Protein AF-A0A916BWU0-F1 (afdb_monomer_lite)

pLDDT: mean 78.83, std 24.12, range [20.97, 98.81]

Secondary structure (DSSP, 8-state):
---------------------------------------------------PPPPPP-S-------SS-PPS-PPPPSS-TT---EEEEE--SSS-HHHHHHHHHHTT-SEE--S-EESTT--S--SSTHHHHHHHTTPEEEEEEESS--SSSS--B---S-HHHHHHHHHHHHHHH--SEEEESS-TT-TTTB-S-HHHHHHHHHHHHHHHHHTT-EEEES-B-HHHHHHHHHHHHHHTT-HHHHHHHHHHHGGGS-GGGGG-SSGGGS-HHHHHHHHHHHHHHHHGGGTT-SBEEEEE----HHHHHHHHHHHHHHH---EEEEEE--SS--HHHHHHHHHHHHHTT-S-EEEEE-SBTTB--SB-TTSPBPHHHHHHHHHHHHHH----PPPP-PPP----SS-------PPPPPS--------EEEEEEEEEETTEEEEEEEE--SS--SSEEEEEEE--STTTS--TT-STTHHHHHHHHHTT-EEEEE--PPTTTS-TTHHHHHHHHHHHHHHHTHHHHTEEEEEEEEEEETHHHHHHHHHHH--GGGS---SS-TTS----SEEEEES----TTSHHHHHH-TTHHHHHS--SSTT-HHHHHT-GGGS--TTSPPEEEEEETT-SSS-THHHHHHHHHHHHTT--EEEEEEBTB-TTS-BSSS--BS-HHHHHHHHHHHHHHHH-

Foldseek 3Di:
DDDDDDDDDDDDDDDDDDDDDDDDDDDDDDDDDDDDDDDDDDDDDDDDDDDDDDDDDPPDDDDDDDPDDDDDDDDDDPFDDQDAQEEADFDPQLHALLQVLLQRQQLQHQAYEDDAAEQQPQDPDRPHCNLVNNVVSNHAYAHEYEYHQDLDPDDAGEQDPDLVSSLVSLLSSCVVRVHQEYEYWAACLDPSTHDYALVSLLVSLLSNQVSCVVVPHAYEYNAHELLLLLLLLLQVCLVVQVLVVSLVLQVQSPPSHDNCSSVDSHPVPDDPVSNSSNVSSLSNLVSQLVSNGQEYEHAEARLDLVNVVSSLVSSCVSRVHQYAYQHYAYQDLDLVSLLSRSVSCVVSVRSHYYYYADPDPRHHHQADSQRHGGSNVVSSSVNSCVRRVRRDPNPDRPPPPPPCPDDPDDPDDDDDDDPDDDDDQPDKDWFDFLFQDPNDGKGKIKRFAPDAPFAFFEEEEEEDDLLADDALVDGSCPVVSNVCSPVGYIYIRIDFHGWPVDAPPRRLLRLLSNLLSCLVCSVVNRHDNQRYEYEYAAQSLLSQLLLQLDFCVLVSPDGPNSVGGSHHQEYEHEQYAAQCLDPCNQPPVPPSCCTHQVAPHSVRCSSLSSHSLNRHALPGHEYEYEYECAAPPHHCVRSVSSQVSNVVRNHHYHYHYWYCAYRVGDGHPDATPVHPVVVSCVVVVRSVVRRD

Sequence (692 aa):
MSKSSALASVVSLPIILLLFIVLLLGGCQQNRAVIIEAAPADRVTDQPIVNQPAAALPTALPTLLPPVASPPGVAPLPGASGANPFGLLLGADGINDQYRVELAKALGVSYFRPWYVNVEAWNGACYDLACALGPQAGLKLILTARNNVGAAAPFATTPPQDGAAYRRNLSEILTLYQPEVLVVENEEDSAQYWNGTPEQYGALLKAACQVAHDQKTACANGGLSSKTTALLVWAAYIEQQQITEACSFVQRAGAVLAPDLCRFTAIEHLSAEDKSALEIGRQLLEIYPSSGQDYLNFHWYVPDKNALSEAVNYLRHATNLPVMSNELGQNDQSPEAVQKLLSAAADLKLAYAVWFSLDRDPAQALQNEDGSLRPNGQAFRQFMQAHFNTVAELPALPTPVPSPTSLPKFTAKPAPVAASGQLTFSQMLKDVTYCTVGGVELKMDVFAPWQPAGPSPVVMFVHGGGWVAGTKSGTPGMSYFLDLARRGYTTFSIDYRLAPTYTFPANIVDVKCAVRHIRAHASDYNIDPDRIGAWGASAGGHLVALLGTSDQSAGWDVGEYLDQSSRVNVVVDLYGIHDLTTEYVVGNVRGLDRMVFRAKDPTDPILVTASPVSYITPDDPPFLIMHGDMDPVVPYTQSQILHDRLLAGGVSSVYVQVHNGGHGFNAIGGPIDPPYATIAKTILGFFDEYLR

Structure (mmCIF, N/CA/C/O backbone):
data_AF-A0A916BWU0-F1
#
_entry.id   AF-A0A916BWU0-F1
#
loop_
_atom_site.group_PDB
_atom_site.id
_atom_site.type_symbol
_atom_site.label_atom_id
_atom_site.label_alt_id
_atom_site.label_comp_id
_atom_site.label_asym_id
_atom_site.label_entity_id
_atom_site.label_seq_id
_atom_site.pdbx_PDB_ins_code
_atom_site.Cartn_x
_atom_site.Cartn_y
_atom_site.Cartn_z
_atom_site.occupancy
_atom_site.B_iso_or_equiv
_atom_site.auth_seq_id
_atom_site.auth_comp_id
_atom_site.auth_asym_id
_atom_site.auth_atom_id
_atom_site.pdbx_PDB_model_num
ATOM 1 N N . MET A 1 1 ? 40.873 -48.759 -39.396 1.00 32.44 1 MET A N 1
ATOM 2 C CA . MET A 1 1 ? 40.873 -48.862 -40.873 1.00 32.44 1 MET A CA 1
ATOM 3 C C . MET A 1 1 ? 39.481 -48.446 -41.339 1.00 32.44 1 MET A C 1
ATOM 5 O O . MET A 1 1 ? 38.541 -49.140 -41.007 1.00 32.44 1 MET A O 1
ATOM 9 N N . SER A 1 2 ? 39.303 -47.190 -41.773 1.00 29.50 2 SER A N 1
ATOM 10 C CA . SER A 1 2 ? 39.300 -46.728 -43.189 1.00 29.50 2 SER A CA 1
ATOM 11 C C . SER A 1 2 ? 37.855 -46.647 -43.712 1.00 29.50 2 SER A C 1
ATOM 13 O O . SER A 1 2 ? 37.190 -47.668 -43.654 1.00 29.50 2 SER A O 1
ATOM 15 N N . LYS A 1 3 ? 37.286 -45.566 -44.269 1.00 29.72 3 LYS A N 1
ATOM 16 C CA . LYS A 1 3 ? 37.656 -44.195 -44.725 1.00 29.72 3 LYS A CA 1
ATOM 17 C C . LYS A 1 3 ? 36.291 -43.469 -44.920 1.00 29.72 3 LYS A C 1
ATOM 19 O O . LYS A 1 3 ? 35.340 -44.147 -45.282 1.00 29.72 3 LYS A O 1
ATOM 24 N N . SER A 1 4 ? 36.031 -42.215 -44.534 1.00 31.41 4 SER A N 1
ATOM 25 C CA . SER A 1 4 ? 36.534 -40.895 -44.984 1.00 31.41 4 SER A CA 1
ATOM 26 C C . SER A 1 4 ? 36.249 -40.519 -46.448 1.00 31.41 4 SER A C 1
ATOM 28 O O . SER A 1 4 ? 36.817 -41.148 -47.336 1.00 31.41 4 SER A O 1
ATOM 30 N N . SER A 1 5 ? 35.452 -39.451 -46.649 1.00 29.11 5 SER A N 1
ATOM 31 C CA . SER A 1 5 ? 35.690 -38.278 -47.538 1.00 29.11 5 SER A CA 1
ATOM 32 C C . SER A 1 5 ? 34.385 -37.472 -47.718 1.00 29.11 5 SER A C 1
ATOM 34 O O . SER A 1 5 ? 33.338 -38.099 -47.808 1.00 29.11 5 SER A O 1
ATOM 36 N N . ALA A 1 6 ? 34.300 -36.155 -47.918 1.00 32.00 6 ALA A N 1
ATOM 37 C CA . ALA A 1 6 ? 35.120 -34.960 -47.690 1.00 32.00 6 ALA A CA 1
ATOM 38 C C . ALA A 1 6 ? 34.272 -33.757 -48.196 1.00 32.00 6 ALA A C 1
ATOM 40 O O . ALA A 1 6 ? 33.462 -33.914 -49.107 1.00 32.00 6 ALA A O 1
ATOM 41 N N . LEU A 1 7 ? 34.464 -32.574 -47.607 1.00 31.33 7 LEU A N 1
ATOM 42 C CA . LEU A 1 7 ? 33.930 -31.267 -48.031 1.00 31.33 7 LEU A CA 1
ATOM 43 C C . LEU A 1 7 ? 34.661 -30.704 -49.269 1.00 31.33 7 LEU A C 1
ATOM 45 O O . LEU A 1 7 ? 35.851 -30.982 -49.404 1.00 31.33 7 LEU A O 1
ATOM 49 N N . ALA A 1 8 ? 34.007 -29.829 -50.063 1.00 28.72 8 ALA A N 1
ATOM 50 C CA . ALA A 1 8 ? 34.462 -28.444 -50.349 1.00 28.72 8 ALA A CA 1
ATOM 51 C C . ALA A 1 8 ? 33.635 -27.665 -51.423 1.00 28.72 8 ALA A C 1
ATOM 53 O O . ALA A 1 8 ? 33.371 -28.168 -52.509 1.00 28.72 8 ALA A O 1
ATOM 54 N N . SER A 1 9 ? 33.360 -26.388 -51.090 1.00 26.81 9 SER A N 1
ATOM 55 C CA . SER A 1 9 ? 33.425 -25.123 -51.881 1.00 26.81 9 SER A CA 1
ATOM 56 C C . SER A 1 9 ? 32.458 -24.725 -53.033 1.00 26.81 9 SER A C 1
ATOM 58 O O . SER A 1 9 ? 32.526 -25.267 -54.127 1.00 26.81 9 SER A O 1
ATOM 60 N N . VAL A 1 10 ? 31.675 -23.654 -52.763 1.00 27.64 10 VAL A N 1
ATOM 61 C CA . VAL A 1 10 ? 31.561 -22.301 -53.407 1.00 27.64 10 VAL A CA 1
ATOM 62 C C . VAL A 1 10 ? 31.566 -22.153 -54.949 1.00 27.64 10 VAL A C 1
ATOM 64 O O . VAL A 1 10 ? 32.516 -22.581 -55.585 1.00 27.64 10 VAL A O 1
ATOM 67 N N . VAL A 1 11 ? 30.589 -21.402 -55.511 1.00 26.08 11 VAL A N 1
ATOM 68 C CA . VAL A 1 11 ? 30.737 -20.188 -56.379 1.00 26.08 11 VAL A CA 1
ATOM 69 C C . VAL A 1 11 ? 29.354 -19.629 -56.806 1.00 26.08 11 VAL A C 1
ATOM 71 O O . VAL A 1 11 ? 28.441 -20.366 -57.163 1.00 26.08 11 VAL A O 1
ATOM 74 N N . SER A 1 12 ? 29.236 -18.300 -56.730 1.00 25.83 12 SER A N 1
ATOM 75 C CA . SER A 1 12 ? 28.125 -17.378 -57.040 1.00 25.83 12 SER A CA 1
ATOM 76 C C . SER A 1 12 ? 27.797 -17.203 -58.539 1.00 25.83 12 SER A C 1
ATOM 78 O O . SER A 1 12 ? 28.720 -17.357 -59.330 1.00 25.83 12 SER A O 1
ATOM 80 N N . LEU A 1 13 ? 26.563 -16.773 -58.903 1.00 25.27 13 LEU A N 1
ATOM 81 C CA . LEU A 1 13 ? 26.161 -15.624 -59.788 1.00 25.27 13 LEU A CA 1
ATOM 82 C C . LEU A 1 13 ? 24.665 -15.716 -60.281 1.00 25.27 13 LEU A C 1
ATOM 84 O O . LEU A 1 13 ? 24.028 -16.713 -59.960 1.00 25.27 13 LEU A O 1
ATOM 88 N N . PRO A 1 14 ? 24.034 -14.703 -60.949 1.00 37.66 14 PRO A N 1
ATOM 89 C CA . PRO A 1 14 ? 22.818 -14.027 -60.453 1.00 37.66 14 PRO A CA 1
ATOM 90 C C . PRO A 1 14 ? 21.608 -13.922 -61.439 1.00 37.66 14 PRO A C 1
ATOM 92 O O . PRO A 1 14 ? 21.690 -14.296 -62.600 1.00 37.66 14 PRO A O 1
ATOM 95 N N . ILE A 1 15 ? 20.491 -13.386 -60.911 1.00 27.64 15 ILE A N 1
ATOM 96 C CA . ILE A 1 15 ? 19.421 -12.507 -61.472 1.00 27.64 15 ILE A CA 1
ATOM 97 C C . ILE A 1 15 ? 19.267 -12.413 -63.018 1.00 27.64 15 ILE A C 1
ATOM 99 O O . ILE A 1 15 ? 20.215 -12.000 -63.677 1.00 27.64 15 ILE A O 1
ATOM 103 N N . ILE A 1 16 ? 18.035 -12.615 -63.555 1.00 26.12 16 ILE A N 1
ATOM 104 C CA . ILE A 1 16 ? 17.247 -11.677 -64.425 1.00 26.12 16 ILE A CA 1
ATOM 105 C C . ILE A 1 16 ? 16.038 -12.348 -65.161 1.00 26.12 16 ILE A C 1
ATOM 107 O O . ILE A 1 16 ? 16.216 -13.372 -65.809 1.00 26.12 16 ILE A O 1
ATOM 111 N N . LEU A 1 17 ? 14.871 -11.649 -65.131 1.00 22.48 17 LEU A N 1
ATOM 112 C CA . LEU A 1 17 ? 13.669 -11.644 -66.032 1.00 22.48 17 LEU A CA 1
ATOM 113 C C . LEU A 1 17 ? 12.789 -12.917 -66.132 1.00 22.48 17 LEU A C 1
ATOM 115 O O . LEU A 1 17 ? 13.308 -14.016 -66.203 1.00 22.48 17 LEU A O 1
ATOM 119 N N . LEU A 1 18 ? 11.465 -12.902 -66.359 1.00 23.09 18 LEU A N 1
ATOM 120 C CA . LEU A 1 18 ? 10.273 -12.033 -66.186 1.00 23.09 18 LEU A CA 1
ATOM 121 C C . LEU A 1 18 ? 9.116 -12.840 -66.850 1.00 23.09 18 LEU A C 1
ATOM 123 O O . LEU A 1 18 ? 9.374 -13.499 -67.854 1.00 23.09 18 LEU A O 1
ATOM 127 N N . LEU A 1 19 ? 7.866 -12.644 -66.390 1.00 24.22 19 LEU A N 1
ATOM 128 C CA . LEU A 1 19 ? 6.579 -12.844 -67.120 1.00 24.22 19 LEU A CA 1
ATOM 129 C C . LEU A 1 19 ? 6.094 -14.306 -67.316 1.00 24.22 19 LEU A C 1
ATOM 131 O O . LEU A 1 19 ? 6.864 -15.158 -67.726 1.00 24.22 19 LEU A O 1
ATOM 135 N N . PHE A 1 20 ? 4.823 -14.696 -67.113 1.00 23.92 20 PHE A N 1
ATOM 136 C CA . PHE A 1 20 ? 3.539 -13.970 -67.051 1.00 23.92 20 PHE A CA 1
ATOM 137 C C . PHE A 1 20 ? 2.394 -14.919 -66.560 1.00 23.92 20 PHE A C 1
ATOM 139 O O . PHE A 1 20 ? 2.451 -16.105 -66.872 1.00 23.92 20 PHE A O 1
ATOM 146 N N . ILE A 1 21 ? 1.318 -14.337 -65.968 1.00 24.59 21 ILE A N 1
ATOM 147 C CA . ILE A 1 21 ? -0.133 -14.743 -66.006 1.00 24.59 21 ILE A CA 1
ATOM 148 C C . ILE A 1 21 ? -0.580 -15.902 -65.066 1.00 24.59 21 ILE A C 1
ATOM 150 O O . ILE A 1 21 ? 0.020 -16.962 -65.110 1.00 24.59 21 ILE A O 1
ATOM 154 N N . VAL A 1 22 ? -1.644 -15.874 -64.228 1.00 24.05 22 VAL A N 1
ATOM 155 C CA . VAL A 1 22 ? -2.816 -14.993 -63.945 1.00 24.05 22 VAL A CA 1
ATOM 156 C C . VAL A 1 22 ? -3.462 -15.466 -62.609 1.00 24.05 22 VAL A C 1
ATOM 158 O O . VAL A 1 22 ? -3.540 -16.670 -62.396 1.00 24.05 22 VAL A O 1
ATOM 161 N N . LEU A 1 23 ? -3.832 -14.597 -61.647 1.00 25.11 23 LEU A N 1
ATOM 162 C CA . LEU A 1 23 ? -5.226 -14.264 -61.256 1.00 25.11 23 LEU A CA 1
ATOM 163 C C . LEU A 1 23 ? -5.233 -13.165 -60.161 1.00 25.11 23 LEU A C 1
ATOM 165 O O . LEU A 1 23 ? -4.789 -13.388 -59.038 1.00 25.11 23 LEU A O 1
ATOM 169 N N . LEU A 1 24 ? -5.753 -11.987 -60.522 1.00 24.47 24 LEU A N 1
ATOM 170 C CA . LEU A 1 24 ? -6.162 -10.852 -59.671 1.00 24.47 24 LEU A CA 1
ATOM 171 C C . LEU A 1 24 ? -7.582 -11.145 -59.134 1.00 24.47 24 LEU A C 1
ATOM 173 O O . LEU A 1 24 ? -8.409 -11.647 -59.889 1.00 24.47 24 LEU A O 1
ATOM 177 N N . LEU A 1 25 ? -7.906 -11.014 -57.842 1.00 25.77 25 LEU A N 1
ATOM 178 C CA . LEU A 1 25 ? -8.236 -9.777 -57.111 1.00 25.77 25 LEU A CA 1
ATOM 179 C C . LEU A 1 25 ? -9.068 -8.760 -57.919 1.00 25.77 25 LEU A C 1
ATOM 181 O O . LEU A 1 25 ? -8.539 -7.869 -58.574 1.00 25.77 25 LEU A O 1
ATOM 185 N N . GLY A 1 26 ? -10.389 -8.872 -57.800 1.00 23.81 26 GLY A N 1
ATOM 186 C CA . GLY A 1 26 ? -11.360 -7.788 -57.970 1.00 23.81 26 GLY A CA 1
ATOM 187 C C . GLY A 1 26 ? -12.325 -7.853 -56.781 1.00 23.81 26 GLY A C 1
ATOM 188 O O . GLY A 1 26 ? -12.511 -8.918 -56.208 1.00 23.81 26 GLY A O 1
ATOM 189 N N . GLY A 1 27 ? -12.951 -6.791 -56.302 1.00 23.06 27 GLY A N 1
ATOM 190 C CA . GLY A 1 27 ? -13.058 -5.419 -56.759 1.00 23.06 27 GLY A CA 1
ATOM 191 C C . GLY A 1 27 ? -14.030 -4.712 -55.807 1.00 23.06 27 GLY A C 1
ATOM 192 O O . GLY A 1 27 ? -14.862 -5.343 -55.158 1.00 23.06 27 GLY A O 1
ATOM 193 N N . CYS A 1 28 ? -13.869 -3.403 -55.689 1.00 20.97 28 CYS A N 1
ATOM 194 C CA . CYS A 1 28 ? -14.633 -2.512 -54.825 1.00 20.97 28 CYS A CA 1
ATOM 195 C C . CYS A 1 28 ? -15.999 -2.146 -55.450 1.00 20.97 28 CYS A C 1
ATOM 197 O O . CYS A 1 28 ? -16.068 -2.048 -56.673 1.00 20.97 28 CYS A O 1
ATOM 199 N N . GLN A 1 29 ? -17.007 -1.850 -54.606 1.00 26.28 29 GLN A N 1
ATOM 200 C CA . GLN A 1 29 ? -18.014 -0.758 -54.696 1.00 26.28 29 GLN A CA 1
ATOM 201 C C . GLN A 1 29 ? -19.479 -1.171 -54.440 1.00 26.28 29 GLN A C 1
ATOM 203 O O . GLN A 1 29 ? -20.085 -1.867 -55.248 1.00 26.28 29 GLN A O 1
ATOM 208 N N . GLN A 1 30 ? -20.095 -0.556 -53.419 1.00 25.19 30 GLN A N 1
ATOM 209 C CA . GLN A 1 30 ? -21.280 0.292 -53.618 1.00 25.19 30 GLN A CA 1
ATOM 210 C C . GLN A 1 30 ? -21.422 1.352 -52.505 1.00 25.19 30 GLN A C 1
ATOM 212 O O . GLN A 1 30 ? -21.266 1.076 -51.320 1.00 25.19 30 GLN A O 1
ATOM 217 N N . ASN A 1 31 ? -21.696 2.580 -52.950 1.00 25.16 31 ASN A N 1
ATOM 218 C CA . ASN A 1 31 ? -21.856 3.831 -52.207 1.00 25.16 31 ASN A CA 1
ATOM 219 C C . ASN A 1 31 ? -23.088 3.883 -51.285 1.00 25.16 31 ASN A C 1
ATOM 221 O O . ASN A 1 31 ? -24.165 3.440 -51.678 1.00 25.16 31 ASN A O 1
ATOM 225 N N . ARG A 1 32 ? -22.985 4.672 -50.204 1.00 24.22 32 ARG A N 1
ATOM 226 C CA . ARG A 1 32 ? -23.953 5.745 -49.890 1.00 24.22 32 ARG A CA 1
ATOM 227 C C . ARG A 1 32 ? -23.263 6.873 -49.115 1.00 24.22 32 ARG A C 1
ATOM 229 O O . ARG A 1 32 ? -22.770 6.670 -48.014 1.00 24.22 32 ARG A O 1
ATOM 236 N N . ALA A 1 33 ? -23.231 8.048 -49.737 1.00 23.03 33 ALA A N 1
ATOM 237 C CA . ALA A 1 33 ? -22.773 9.305 -49.165 1.00 23.03 33 ALA A CA 1
ATOM 238 C C . ALA A 1 33 ? -23.886 9.955 -48.328 1.00 23.03 33 ALA A C 1
ATOM 240 O O . ALA A 1 33 ? -25.048 9.944 -48.737 1.00 23.03 33 ALA A O 1
ATOM 241 N N . VAL A 1 34 ? -23.513 10.577 -47.208 1.00 23.38 34 VAL A N 1
ATOM 242 C CA . VAL A 1 34 ? -24.266 11.674 -46.588 1.00 23.38 34 VAL A CA 1
ATOM 243 C C . VAL A 1 34 ? -23.356 12.896 -46.618 1.00 23.38 34 VAL A C 1
ATOM 245 O O . VAL A 1 34 ? -22.221 12.858 -46.151 1.00 23.38 34 VAL A O 1
ATOM 248 N N . ILE A 1 35 ? -23.866 13.942 -47.257 1.00 22.53 35 ILE A N 1
ATOM 249 C CA . ILE A 1 35 ? -23.263 15.258 -47.442 1.00 22.53 35 ILE A CA 1
ATOM 250 C C . ILE A 1 35 ? -23.549 16.078 -46.180 1.00 22.53 35 ILE A C 1
ATOM 252 O O . ILE A 1 35 ? -24.707 16.166 -45.777 1.00 22.53 35 ILE A O 1
ATOM 256 N N . ILE A 1 36 ? -22.530 16.711 -45.595 1.00 24.41 36 ILE A N 1
ATOM 257 C CA . ILE A 1 36 ? -22.718 17.906 -44.762 1.00 24.41 36 ILE A CA 1
ATOM 258 C C . ILE A 1 36 ? -21.816 18.995 -45.341 1.00 24.41 36 ILE A C 1
ATOM 260 O O . ILE A 1 36 ? -20.595 18.856 -45.392 1.00 24.41 36 ILE A O 1
ATOM 264 N N . GLU A 1 37 ? -22.467 20.036 -45.854 1.00 22.78 37 GLU A N 1
ATOM 265 C CA . GLU A 1 37 ? -21.875 21.247 -46.413 1.00 22.78 37 GLU A CA 1
ATOM 266 C C . GLU A 1 37 ? -21.153 22.063 -45.333 1.00 22.78 37 GLU A C 1
ATOM 268 O O . GLU A 1 37 ? -21.672 22.272 -44.237 1.00 22.78 37 GLU A O 1
ATOM 273 N N . ALA A 1 38 ? -19.974 22.577 -45.680 1.00 25.62 38 ALA A N 1
ATOM 274 C CA . ALA A 1 38 ? -19.319 23.670 -44.975 1.00 25.62 38 ALA A CA 1
ATOM 275 C C . ALA A 1 38 ? -19.619 24.991 -45.704 1.00 25.62 38 ALA A C 1
ATOM 277 O O . ALA A 1 38 ? -19.503 25.070 -46.927 1.00 25.62 38 ALA A O 1
ATOM 278 N N . ALA A 1 39 ? -19.961 26.033 -44.947 1.00 24.95 39 ALA A N 1
ATOM 279 C CA . ALA A 1 39 ? -20.081 27.421 -45.399 1.00 24.95 39 ALA A CA 1
ATOM 280 C C . ALA A 1 39 ? -19.599 28.363 -44.263 1.00 24.95 39 ALA A C 1
ATOM 282 O O . ALA A 1 39 ? -19.444 27.903 -43.132 1.00 24.95 39 ALA A O 1
ATOM 283 N N . PRO A 1 40 ? -19.305 29.649 -44.526 1.00 27.81 40 PRO A N 1
ATOM 284 C CA . PRO A 1 40 ? -17.972 30.129 -44.871 1.00 27.81 40 PRO A CA 1
ATOM 285 C C . PRO A 1 40 ? -17.360 31.059 -43.806 1.00 27.81 40 PRO A C 1
ATOM 287 O O . PRO A 1 40 ? -18.028 31.552 -42.903 1.00 27.81 40 PRO A O 1
ATOM 290 N N . ALA A 1 41 ? -16.057 31.302 -43.952 1.00 26.70 41 ALA A N 1
ATOM 291 C CA . ALA A 1 41 ? -15.278 32.242 -43.156 1.00 26.70 41 ALA A CA 1
ATOM 292 C C . ALA A 1 41 ? -15.580 33.704 -43.530 1.00 26.70 41 ALA A C 1
ATOM 294 O O . ALA A 1 41 ? -15.486 34.065 -44.704 1.00 26.70 41 ALA A O 1
ATOM 295 N N . ASP A 1 42 ? -15.821 34.541 -42.518 1.00 26.11 42 ASP A N 1
ATOM 296 C CA . ASP A 1 42 ? -15.753 35.999 -42.620 1.00 26.11 42 ASP A CA 1
ATOM 297 C C . ASP A 1 42 ? -14.469 36.537 -41.969 1.00 26.11 42 ASP A C 1
ATOM 299 O O . ASP A 1 42 ? -14.042 36.119 -40.893 1.00 26.11 42 ASP A O 1
ATOM 303 N N . ARG A 1 43 ? -13.841 37.466 -42.695 1.00 28.61 43 ARG A N 1
ATOM 304 C CA . ARG A 1 43 ? -12.569 38.145 -42.416 1.00 28.61 43 ARG A CA 1
ATOM 305 C C . ARG A 1 43 ? -12.689 39.155 -41.276 1.00 28.61 43 ARG A C 1
ATOM 307 O O . ARG A 1 43 ? -13.558 40.015 -41.361 1.00 28.61 43 ARG A O 1
ATOM 314 N N . VAL A 1 44 ? -11.688 39.221 -40.388 1.00 26.92 44 VAL A N 1
ATOM 315 C CA . VAL A 1 44 ? -11.268 40.480 -39.734 1.00 26.92 44 VAL A CA 1
ATOM 316 C C . VAL A 1 44 ? -9.735 40.520 -39.548 1.00 26.92 44 VAL A C 1
ATOM 318 O O . VAL A 1 44 ? -9.180 39.886 -38.662 1.00 26.92 44 VAL A O 1
ATOM 321 N N . THR A 1 45 ? -9.106 41.277 -40.454 1.00 26.73 45 THR A N 1
ATOM 322 C CA . THR A 1 45 ? -7.898 42.134 -40.357 1.00 26.73 45 THR A CA 1
ATOM 323 C C . THR A 1 45 ? -6.569 41.624 -39.775 1.00 26.73 45 THR A C 1
ATOM 325 O O . THR A 1 45 ? -6.421 41.433 -38.571 1.00 26.73 45 THR A O 1
ATOM 328 N N . ASP A 1 46 ? -5.562 41.630 -40.656 1.00 28.11 46 ASP A N 1
ATOM 329 C CA . ASP A 1 46 ? -4.120 41.665 -40.386 1.00 28.11 46 ASP A CA 1
ATOM 330 C C . ASP A 1 46 ? -3.684 42.856 -39.509 1.00 28.11 46 ASP A C 1
ATOM 332 O O . ASP A 1 46 ? -3.939 44.018 -39.839 1.00 28.11 46 ASP A O 1
ATOM 336 N N . GLN A 1 47 ? -2.912 42.562 -38.460 1.00 27.75 47 GLN A N 1
ATOM 337 C CA . GLN A 1 47 ? -1.923 43.452 -37.838 1.00 27.75 47 GLN A CA 1
ATOM 338 C C . GLN A 1 47 ? -0.669 42.603 -37.531 1.00 27.75 47 GLN A C 1
ATOM 340 O O . GLN A 1 47 ? -0.808 41.500 -36.997 1.00 27.75 47 GLN A O 1
ATOM 345 N N . PRO A 1 48 ? 0.550 43.061 -37.868 1.00 26.44 48 PRO A N 1
ATOM 346 C CA . PRO A 1 48 ? 1.756 42.250 -37.743 1.00 26.44 48 PRO A CA 1
ATOM 347 C C . PRO A 1 48 ? 2.216 42.183 -36.283 1.00 26.44 48 PRO A C 1
ATOM 349 O O . PRO A 1 48 ? 2.479 43.210 -35.657 1.00 26.44 48 PRO A O 1
ATOM 352 N N . ILE A 1 49 ? 2.366 40.972 -35.743 1.00 26.19 49 ILE A N 1
ATOM 353 C CA . ILE A 1 49 ? 3.063 40.766 -34.471 1.00 26.19 49 ILE A CA 1
ATOM 354 C C . ILE A 1 49 ? 4.559 40.941 -34.738 1.00 26.19 49 ILE A C 1
ATOM 356 O O . ILE A 1 49 ? 5.199 40.148 -35.427 1.00 26.19 49 ILE A O 1
ATOM 360 N N . VAL A 1 50 ? 5.100 42.033 -34.208 1.00 27.45 50 VAL A N 1
ATOM 361 C CA . VAL A 1 50 ? 6.532 42.309 -34.132 1.00 27.45 50 VAL A CA 1
ATOM 362 C C . VAL A 1 50 ? 7.179 41.239 -33.251 1.00 27.45 50 VAL A C 1
ATOM 364 O O . VAL A 1 50 ? 6.857 41.132 -32.069 1.00 27.45 50 VAL A O 1
ATOM 367 N N . ASN A 1 51 ? 8.109 40.469 -33.821 1.00 28.98 51 ASN A N 1
ATOM 368 C CA . ASN A 1 51 ? 9.045 39.638 -33.065 1.00 28.98 51 ASN A CA 1
ATOM 369 C C . ASN A 1 51 ? 9.826 40.528 -32.088 1.00 28.98 51 ASN A C 1
ATOM 371 O O . ASN A 1 51 ? 10.682 41.307 -32.512 1.00 28.98 51 ASN A O 1
ATOM 375 N N . GLN A 1 52 ? 9.553 40.407 -30.789 1.00 27.05 52 GLN A N 1
ATOM 376 C CA . GLN A 1 52 ? 10.492 40.853 -29.766 1.00 27.05 52 GLN A CA 1
ATOM 377 C C . GLN A 1 52 ? 11.491 39.721 -29.487 1.00 27.05 52 GLN A C 1
ATOM 379 O O . GLN A 1 52 ? 11.075 38.569 -29.353 1.00 27.05 52 GLN A O 1
ATOM 384 N N . PRO A 1 53 ? 12.803 40.008 -29.432 1.00 27.09 53 PRO A N 1
ATOM 385 C CA . PRO A 1 53 ? 13.796 39.007 -29.079 1.00 27.09 53 PRO A CA 1
ATOM 386 C C . PRO A 1 53 ? 13.625 38.590 -27.615 1.00 27.09 53 PRO A C 1
ATOM 388 O O . PRO A 1 53 ? 13.268 39.407 -26.765 1.00 27.09 53 PRO A O 1
ATOM 391 N N . ALA A 1 54 ? 13.908 37.315 -27.341 1.00 28.88 54 ALA A N 1
ATOM 392 C CA . ALA A 1 54 ? 14.022 36.767 -25.998 1.00 28.88 54 ALA A CA 1
ATOM 393 C C . ALA A 1 54 ? 14.875 37.696 -25.120 1.00 28.88 54 ALA A C 1
ATOM 395 O O . ALA A 1 54 ? 15.986 38.078 -25.502 1.00 28.88 54 ALA A O 1
ATOM 396 N N . ALA A 1 55 ? 14.337 38.083 -23.963 1.00 27.77 55 ALA A N 1
ATOM 397 C CA . ALA A 1 55 ? 15.076 38.864 -22.988 1.00 27.77 55 ALA A CA 1
ATOM 398 C C . ALA A 1 55 ? 16.325 38.075 -22.572 1.00 27.77 55 ALA A C 1
ATOM 400 O O . ALA A 1 55 ? 16.236 36.932 -22.125 1.00 27.77 55 ALA A O 1
ATOM 401 N N . ALA A 1 56 ? 17.491 38.684 -22.771 1.00 27.78 56 ALA A N 1
ATOM 402 C CA . ALA A 1 56 ? 18.762 38.137 -22.336 1.00 27.78 56 ALA A CA 1
ATOM 403 C C . ALA A 1 56 ? 18.750 37.925 -20.814 1.00 27.78 56 ALA A C 1
ATOM 405 O O . ALA A 1 56 ? 18.349 38.813 -20.057 1.00 27.78 56 ALA A O 1
ATOM 406 N N . LEU A 1 57 ? 19.213 36.747 -20.393 1.00 30.38 57 LEU A N 1
ATOM 407 C CA . LEU A 1 57 ? 19.508 36.408 -19.003 1.00 30.38 57 LEU A CA 1
ATOM 408 C C . LEU A 1 57 ? 20.377 37.507 -18.365 1.00 30.38 57 LEU A C 1
ATOM 410 O O . LEU A 1 57 ? 21.326 37.969 -19.008 1.00 30.38 57 LEU A O 1
ATOM 414 N N . PRO A 1 58 ? 20.116 37.915 -17.110 1.00 30.03 58 PRO A N 1
ATOM 415 C CA . PRO A 1 58 ? 21.027 38.791 -16.395 1.00 30.03 58 PRO A CA 1
ATOM 416 C C . PRO A 1 58 ? 22.377 38.081 -16.230 1.00 30.03 58 PRO A C 1
ATOM 418 O O . PRO A 1 58 ? 22.537 37.129 -15.469 1.00 30.03 58 PRO A O 1
ATOM 421 N N . THR A 1 59 ? 23.367 38.559 -16.978 1.00 35.03 59 THR A N 1
ATOM 422 C CA . THR A 1 59 ? 24.771 38.167 -16.894 1.00 35.03 59 THR A CA 1
ATOM 423 C C . THR A 1 59 ? 25.380 38.718 -15.605 1.00 35.03 59 THR A C 1
ATOM 425 O O . THR A 1 59 ? 25.984 39.787 -15.629 1.00 35.03 59 THR A O 1
ATOM 428 N N . ALA A 1 60 ? 25.142 38.028 -14.487 1.00 32.22 60 ALA A N 1
ATOM 429 C CA . ALA A 1 60 ? 25.988 37.919 -13.289 1.00 32.22 60 ALA A CA 1
ATOM 430 C C . ALA A 1 60 ? 25.123 37.468 -12.098 1.00 32.22 60 ALA A C 1
ATOM 432 O O . ALA A 1 60 ? 24.524 38.288 -11.403 1.00 32.22 60 ALA A O 1
ATOM 433 N N . LEU A 1 61 ? 25.076 36.158 -11.854 1.00 32.53 61 LEU A N 1
ATOM 434 C CA . LEU A 1 61 ? 24.648 35.601 -10.571 1.00 32.53 61 LEU A CA 1
ATOM 435 C C . LEU A 1 61 ? 25.820 35.703 -9.573 1.00 32.53 61 LEU A C 1
ATOM 437 O O . LEU A 1 61 ? 26.963 35.443 -9.961 1.00 32.53 61 LEU A O 1
ATOM 441 N N . PRO A 1 62 ? 25.588 36.104 -8.309 1.00 33.06 62 PRO A N 1
ATOM 442 C CA . PRO A 1 62 ? 26.627 36.098 -7.287 1.00 33.06 62 PRO A CA 1
ATOM 443 C C . PRO A 1 62 ? 27.099 34.662 -7.027 1.00 33.06 62 PRO A C 1
ATOM 445 O O . PRO A 1 62 ? 26.312 33.722 -7.079 1.00 33.06 62 PRO A O 1
ATOM 448 N N . THR A 1 63 ? 28.391 34.511 -6.736 1.00 33.53 63 THR A N 1
ATOM 449 C CA . THR A 1 63 ? 29.051 33.249 -6.376 1.00 33.53 63 THR A CA 1
ATOM 450 C C . THR A 1 63 ? 28.240 32.476 -5.336 1.00 33.53 63 THR A C 1
ATOM 452 O O . THR A 1 63 ? 28.150 32.912 -4.183 1.00 33.53 63 THR A O 1
ATOM 455 N N . LEU A 1 64 ? 27.684 31.325 -5.713 1.00 38.09 64 LEU A N 1
ATOM 456 C CA . LEU A 1 64 ? 27.223 30.352 -4.737 1.00 38.09 64 LEU A CA 1
ATOM 457 C C . LEU A 1 64 ? 28.452 29.610 -4.201 1.00 38.09 64 LEU A C 1
ATOM 459 O O . LEU A 1 64 ? 29.202 28.988 -4.948 1.00 38.09 64 LEU A O 1
ATOM 463 N N . LEU A 1 65 ? 28.597 29.695 -2.874 1.00 40.31 65 LEU A N 1
ATOM 464 C CA . LEU A 1 65 ? 29.517 28.961 -1.996 1.00 40.31 65 LEU A CA 1
ATOM 465 C C . LEU A 1 65 ? 30.956 29.508 -1.864 1.00 40.31 65 LEU A C 1
ATOM 467 O O . LEU A 1 65 ? 31.870 29.059 -2.551 1.00 40.31 65 LEU A O 1
ATOM 471 N N . PRO A 1 66 ? 31.231 30.364 -0.860 1.00 32.06 66 PRO A N 1
ATOM 472 C CA . PRO A 1 66 ? 32.462 30.271 -0.084 1.00 32.06 66 PRO A CA 1
ATOM 473 C C . PRO A 1 66 ? 32.286 29.277 1.088 1.00 32.06 66 PRO A C 1
ATOM 475 O O . PRO A 1 66 ? 31.156 29.016 1.518 1.00 32.06 66 PRO A O 1
ATOM 478 N N . PRO A 1 67 ? 33.380 28.721 1.646 1.00 36.59 67 PRO A N 1
ATOM 479 C CA . PRO A 1 67 ? 33.295 27.843 2.805 1.00 36.59 67 PRO A CA 1
ATOM 480 C C . PRO A 1 67 ? 32.798 28.638 4.020 1.00 36.59 67 PRO A C 1
ATOM 482 O O . PRO A 1 67 ? 33.324 29.703 4.327 1.00 36.59 67 PRO A O 1
ATOM 485 N N . VAL A 1 68 ? 31.764 28.098 4.671 1.00 45.06 68 VAL A N 1
ATOM 486 C CA . VAL A 1 68 ? 31.251 28.392 6.022 1.00 45.06 68 VAL A CA 1
ATOM 487 C C . VAL A 1 68 ? 31.719 29.721 6.644 1.00 45.06 68 VAL A C 1
ATOM 489 O O . VAL A 1 68 ? 32.739 29.779 7.326 1.00 45.06 68 VAL A O 1
ATOM 492 N N . ALA A 1 69 ? 30.890 30.758 6.514 1.00 28.59 69 ALA A N 1
ATOM 493 C CA . ALA A 1 69 ? 30.733 31.807 7.524 1.00 28.59 69 ALA A CA 1
ATOM 494 C C . ALA A 1 69 ? 29.361 32.482 7.355 1.00 28.59 69 ALA A C 1
ATOM 496 O O . ALA A 1 69 ? 29.035 32.974 6.276 1.00 28.59 69 ALA A O 1
ATOM 497 N N . SER A 1 70 ? 28.548 32.499 8.414 1.00 34.81 70 SER A N 1
ATOM 498 C CA . SER A 1 70 ? 27.226 33.141 8.429 1.00 34.81 70 SER A CA 1
ATOM 499 C C . SER A 1 70 ? 27.333 34.663 8.228 1.00 34.81 70 SER A C 1
ATOM 501 O O . SER A 1 70 ? 28.029 35.301 9.023 1.00 34.81 70 SER A O 1
ATOM 503 N N . PRO A 1 71 ? 26.625 35.288 7.262 1.00 30.67 71 PRO A N 1
ATOM 504 C CA . PRO A 1 71 ? 26.523 36.744 7.182 1.00 30.67 71 PRO A CA 1
ATOM 505 C C . PRO A 1 71 ? 25.243 37.281 7.861 1.00 30.67 71 PRO A C 1
ATOM 507 O O . PRO A 1 71 ? 24.255 36.556 7.999 1.00 30.67 71 PRO A O 1
ATOM 510 N N . PRO A 1 72 ? 25.250 38.549 8.311 1.00 36.56 72 PRO A N 1
ATOM 511 C CA . PRO A 1 72 ? 24.270 39.096 9.243 1.00 36.56 72 PRO A CA 1
ATOM 512 C C . PRO A 1 72 ? 23.040 39.686 8.537 1.00 36.56 72 PRO A C 1
ATOM 514 O O . PRO A 1 72 ? 23.157 40.298 7.480 1.00 36.56 72 PRO A O 1
ATOM 517 N N . GLY A 1 73 ? 21.877 39.604 9.192 1.00 34.88 73 GLY A N 1
ATOM 518 C CA . GLY A 1 73 ? 20.764 40.526 8.924 1.00 34.88 73 GLY A CA 1
ATOM 519 C C . GLY A 1 73 ? 19.537 39.975 8.197 1.00 34.88 73 GLY A C 1
ATOM 520 O O . GLY A 1 73 ? 18.783 40.768 7.643 1.00 34.88 73 GLY A O 1
ATOM 521 N N . VAL A 1 74 ? 19.279 38.665 8.225 1.00 32.97 74 VAL A N 1
ATOM 522 C CA . VAL A 1 74 ? 17.944 38.139 7.891 1.00 32.97 74 VAL A CA 1
ATOM 523 C C . VAL A 1 74 ? 17.082 38.205 9.152 1.00 32.97 74 VAL A C 1
ATOM 525 O O . VAL A 1 74 ? 17.482 37.705 10.206 1.00 32.97 74 VAL A O 1
ATOM 528 N N . ALA A 1 75 ? 15.926 38.865 9.064 1.00 32.88 75 ALA A N 1
ATOM 529 C CA . ALA A 1 75 ? 14.938 38.868 10.139 1.00 32.88 75 ALA A CA 1
ATOM 530 C C . ALA A 1 75 ? 14.597 37.415 10.534 1.00 32.88 75 ALA A C 1
ATOM 532 O O . ALA A 1 75 ? 14.538 36.558 9.649 1.00 32.88 75 ALA A O 1
ATOM 533 N N . PRO A 1 76 ? 14.390 37.100 11.826 1.00 31.28 76 PRO A N 1
ATOM 534 C CA . PRO A 1 76 ? 14.101 35.735 12.243 1.00 31.28 76 PRO A CA 1
ATOM 535 C C . PRO A 1 76 ? 12.855 35.229 11.513 1.00 31.28 76 PRO A C 1
ATOM 537 O O . PRO A 1 76 ? 11.784 35.824 11.632 1.00 31.28 76 PRO A O 1
ATOM 540 N N . LEU A 1 77 ? 13.003 34.144 10.751 1.00 36.38 77 LEU A N 1
ATOM 541 C CA . LEU A 1 77 ? 11.871 33.420 10.182 1.00 36.38 77 LEU A CA 1
ATOM 542 C C . LEU A 1 77 ? 10.968 32.936 11.336 1.00 36.38 77 LEU A C 1
ATOM 544 O O . LEU A 1 77 ? 11.495 32.484 12.359 1.00 36.38 77 LEU A O 1
ATOM 548 N N . PRO A 1 78 ? 9.630 33.009 11.218 1.00 33.47 78 PRO A N 1
ATOM 549 C CA . PRO A 1 78 ? 8.739 32.443 12.217 1.00 33.47 78 PRO A CA 1
ATOM 550 C C . PRO A 1 78 ? 8.802 30.912 12.123 1.00 33.47 78 PRO A C 1
ATOM 552 O O . PRO A 1 78 ? 8.303 30.309 11.181 1.00 33.47 78 PRO A O 1
ATOM 555 N N . GLY A 1 79 ? 9.465 30.295 13.097 1.00 35.38 79 GLY A N 1
ATOM 556 C CA . GLY A 1 79 ? 9.634 28.849 13.231 1.00 35.38 79 GLY A CA 1
ATOM 557 C C . GLY A 1 79 ? 10.508 28.579 14.452 1.00 35.38 79 GLY A C 1
ATOM 558 O O . GLY A 1 79 ? 11.701 28.859 14.438 1.00 35.38 79 GLY A O 1
ATOM 559 N N . ALA A 1 80 ? 9.868 28.164 15.541 1.00 37.59 80 ALA A N 1
ATOM 560 C CA . ALA A 1 80 ? 10.342 28.150 16.923 1.00 37.59 80 ALA A CA 1
ATOM 561 C C . ALA A 1 80 ? 11.849 27.903 17.163 1.00 37.59 80 ALA A C 1
ATOM 563 O O . ALA A 1 80 ? 12.420 26.866 16.834 1.00 37.59 80 ALA A O 1
ATOM 564 N N . SER A 1 81 ? 12.453 28.826 17.913 1.00 38.59 81 SER A N 1
ATOM 565 C CA . SER A 1 81 ? 13.621 28.561 18.748 1.00 38.59 81 SER A CA 1
ATOM 566 C C . SER A 1 81 ? 13.384 27.332 19.643 1.00 38.59 81 SER A C 1
ATOM 568 O O . SER A 1 81 ? 12.467 27.347 20.461 1.00 38.59 81 SER A O 1
ATOM 570 N N . GLY A 1 82 ? 14.217 26.295 19.525 1.00 54.97 82 GLY A N 1
ATOM 571 C CA . GLY A 1 82 ? 14.319 25.204 20.509 1.00 54.97 82 GLY A CA 1
ATOM 572 C C . GLY A 1 82 ? 13.228 24.124 20.486 1.00 54.97 82 GLY A C 1
ATOM 573 O O . GLY A 1 82 ? 13.233 23.275 21.373 1.00 54.97 82 GLY A O 1
ATOM 574 N N . ALA A 1 83 ? 12.310 24.126 19.515 1.00 78.44 83 ALA A N 1
ATOM 575 C CA . ALA A 1 83 ? 11.316 23.058 19.376 1.00 78.44 83 ALA A CA 1
ATOM 576 C C . ALA A 1 83 ? 11.898 21.840 18.640 1.00 78.44 83 ALA A C 1
ATOM 578 O O . ALA A 1 83 ? 12.725 21.982 17.743 1.00 78.44 83 ALA A O 1
ATOM 579 N N . ASN A 1 84 ? 11.450 20.645 19.018 1.00 91.38 84 ASN A N 1
ATOM 580 C CA . ASN A 1 84 ? 11.828 19.388 18.383 1.00 91.38 84 ASN A CA 1
ATOM 581 C C . ASN A 1 84 ? 11.204 19.285 16.969 1.00 91.38 84 ASN A C 1
ATOM 583 O O . ASN A 1 84 ? 9.978 19.214 16.879 1.00 91.38 84 ASN A O 1
ATOM 587 N N . PRO A 1 85 ? 11.998 19.274 15.875 1.00 94.62 85 PRO A N 1
ATOM 588 C CA . PRO A 1 85 ? 11.478 19.235 14.505 1.00 94.62 85 PRO A CA 1
ATOM 589 C C . PRO A 1 85 ? 11.161 17.811 14.022 1.00 94.62 85 PRO A C 1
ATOM 591 O O . PRO A 1 85 ? 10.671 17.633 12.905 1.00 94.62 85 PRO A O 1
ATOM 594 N N . PHE A 1 86 ? 11.481 16.785 14.815 1.00 97.44 86 PHE A N 1
ATOM 595 C CA . PHE A 1 86 ? 11.470 15.409 14.344 1.00 97.44 86 PHE A CA 1
ATOM 596 C C . PHE A 1 86 ? 10.082 14.790 14.393 1.00 97.44 86 PHE A C 1
ATOM 598 O O . PHE A 1 86 ? 9.325 14.968 15.354 1.00 97.44 86 PHE A O 1
ATOM 605 N N . GLY A 1 87 ? 9.781 14.033 13.343 1.00 96.94 87 GLY A N 1
ATOM 606 C CA . GLY A 1 87 ? 8.605 13.185 13.234 1.00 96.94 87 GLY A CA 1
ATOM 607 C C . GLY A 1 87 ? 8.958 11.761 12.844 1.00 96.94 87 GLY A C 1
ATOM 608 O O . GLY A 1 87 ? 10.112 11.467 12.538 1.00 96.94 87 GLY A O 1
ATOM 609 N N . LEU A 1 88 ? 7.959 10.885 12.820 1.00 95.38 88 LEU A N 1
ATOM 610 C CA . LEU A 1 88 ? 8.110 9.513 12.338 1.00 95.38 88 LEU A CA 1
ATOM 611 C C . LEU A 1 88 ? 6.963 9.109 11.416 1.00 95.38 88 LEU A C 1
ATOM 613 O O . LEU A 1 88 ? 5.799 9.378 11.713 1.00 95.38 88 LEU A O 1
ATOM 617 N N . LEU A 1 89 ? 7.310 8.387 10.353 1.00 92.38 89 LEU A N 1
ATOM 618 C CA . LEU A 1 89 ? 6.443 7.384 9.746 1.00 92.38 89 LEU A CA 1
ATOM 619 C C . LEU A 1 89 ? 7.030 6.020 10.092 1.00 92.38 89 LEU A C 1
ATOM 621 O O . LEU A 1 89 ? 8.122 5.688 9.640 1.00 92.38 89 LEU A O 1
ATOM 625 N N . LEU A 1 90 ? 6.315 5.237 10.897 1.00 83.31 90 LEU A N 1
ATOM 626 C CA . LEU A 1 90 ? 6.684 3.856 11.220 1.00 83.31 90 LEU A CA 1
ATOM 627 C C . LEU A 1 90 ? 5.894 2.886 10.343 1.00 83.31 90 LEU A C 1
ATOM 629 O O . LEU A 1 90 ? 4.712 3.123 10.093 1.00 83.31 90 LEU A O 1
ATOM 633 N N . GLY A 1 91 ? 6.518 1.785 9.934 1.00 66.56 91 GLY A N 1
ATOM 634 C CA . GLY A 1 91 ? 5.836 0.690 9.239 1.00 66.56 91 GLY A CA 1
ATOM 635 C C . GLY A 1 91 ? 4.756 -0.007 10.040 1.00 66.56 91 GLY A C 1
ATOM 636 O O . GLY A 1 91 ? 4.758 0.038 11.268 1.00 66.56 91 GLY A O 1
ATOM 637 N N . ALA A 1 92 ? 3.825 -0.613 9.301 1.00 51.81 92 ALA A N 1
ATOM 638 C CA . ALA A 1 92 ? 2.691 -1.375 9.825 1.00 51.81 92 ALA A CA 1
ATOM 639 C C . ALA A 1 92 ? 2.888 -2.895 9.734 1.00 51.81 92 ALA A C 1
ATOM 641 O O . ALA A 1 92 ? 2.061 -3.657 10.235 1.00 51.81 92 ALA A O 1
ATOM 642 N N . ASP A 1 93 ? 3.986 -3.346 9.129 1.00 51.06 93 ASP A N 1
ATOM 643 C CA . ASP A 1 93 ? 4.302 -4.766 9.055 1.00 51.06 93 ASP A CA 1
ATOM 644 C C . ASP A 1 93 ? 4.651 -5.274 10.463 1.00 51.06 93 ASP A C 1
ATOM 646 O O . ASP A 1 93 ? 5.509 -4.725 11.154 1.00 51.06 93 ASP A O 1
ATOM 650 N N . GLY A 1 94 ? 3.901 -6.271 10.934 1.00 48.38 94 GLY A N 1
ATOM 651 C CA . GLY A 1 94 ? 4.084 -6.887 12.255 1.00 48.38 94 GLY A CA 1
ATOM 652 C C . GLY A 1 94 ? 3.445 -6.156 13.449 1.00 48.38 94 GLY A C 1
ATOM 653 O O . GLY A 1 94 ? 3.127 -6.808 14.442 1.00 48.38 94 GLY A O 1
ATOM 654 N N . ILE A 1 95 ? 3.141 -4.853 13.357 1.00 60.91 95 ILE A N 1
ATOM 655 C CA . ILE A 1 95 ? 2.629 -4.042 14.486 1.00 60.91 95 ILE A CA 1
ATOM 656 C C . ILE A 1 95 ? 1.395 -3.198 14.126 1.00 60.91 95 ILE A C 1
ATOM 658 O O . ILE A 1 95 ? 1.261 -2.700 13.015 1.00 60.91 95 ILE A O 1
ATOM 662 N N . ASN A 1 96 ? 0.467 -3.023 15.074 1.00 62.69 96 ASN A N 1
ATOM 663 C CA . ASN A 1 96 ? -0.761 -2.246 14.847 1.00 62.69 96 ASN A CA 1
ATOM 664 C C . ASN A 1 96 ? -0.542 -0.718 14.968 1.00 62.69 96 ASN A C 1
ATOM 666 O O . ASN A 1 96 ? 0.453 -0.258 15.530 1.00 62.69 96 ASN A O 1
ATOM 670 N N . ASP A 1 97 ? -1.506 0.072 14.482 1.00 71.06 97 ASP A N 1
ATOM 671 C CA . ASP A 1 97 ? -1.433 1.545 14.462 1.00 71.06 97 ASP A CA 1
ATOM 672 C C . ASP A 1 97 ? -1.319 2.178 15.856 1.00 71.06 97 ASP A C 1
ATOM 674 O O . ASP A 1 97 ? -0.630 3.186 16.021 1.00 71.06 97 ASP A O 1
ATOM 678 N N . GLN A 1 98 ? -1.929 1.561 16.874 1.00 73.56 98 GLN A N 1
ATOM 679 C CA . GLN A 1 98 ? -1.807 2.007 18.264 1.00 73.56 98 GLN A CA 1
ATOM 680 C C . GLN A 1 98 ? -0.357 1.904 18.739 1.00 73.56 98 GLN A C 1
ATOM 682 O O . GLN A 1 98 ? 0.202 2.879 19.239 1.00 73.56 98 GLN A O 1
ATOM 687 N N . TYR A 1 99 ? 0.275 0.750 18.522 1.00 79.50 99 TYR A N 1
ATOM 688 C CA . TYR A 1 99 ? 1.664 0.527 18.893 1.00 79.50 99 TYR A CA 1
ATOM 689 C C . TYR A 1 99 ? 2.613 1.441 18.113 1.00 79.50 99 TYR A C 1
ATOM 691 O O . TYR A 1 99 ? 3.546 1.983 18.694 1.00 79.50 99 TYR A O 1
ATOM 699 N N . ARG A 1 100 ? 2.361 1.683 16.817 1.00 85.00 100 ARG A N 1
ATOM 700 C CA . ARG A 1 100 ? 3.141 2.644 16.013 1.00 85.00 100 ARG A CA 1
ATOM 701 C C . ARG A 1 100 ? 3.111 4.038 16.638 1.00 85.00 100 ARG A C 1
ATOM 703 O O . ARG A 1 100 ? 4.155 4.655 16.831 1.00 85.00 100 ARG A O 1
ATOM 710 N N . VAL A 1 101 ? 1.930 4.532 16.994 1.00 85.12 101 VAL A N 1
ATOM 711 C CA . VAL A 1 101 ? 1.783 5.856 17.612 1.00 85.12 101 VAL A CA 1
ATOM 712 C C . VAL A 1 101 ? 2.432 5.908 19.001 1.00 85.12 101 VAL A C 1
ATOM 714 O O . VAL A 1 101 ? 3.134 6.872 19.317 1.00 85.12 101 VAL A O 1
ATOM 717 N N . GLU A 1 102 ? 2.260 4.870 19.820 1.00 87.81 102 GLU A N 1
ATOM 718 C CA . GLU A 1 102 ? 2.897 4.770 21.138 1.00 87.81 102 GLU A CA 1
ATOM 719 C C . GLU A 1 102 ? 4.422 4.690 21.047 1.00 87.81 102 GLU A C 1
ATOM 721 O O . GLU A 1 102 ? 5.121 5.351 21.816 1.00 87.81 102 GLU A O 1
ATOM 726 N N . LEU A 1 103 ? 4.950 3.938 20.080 1.00 89.94 103 LEU A N 1
ATOM 727 C CA . LEU A 1 103 ? 6.380 3.836 19.833 1.00 89.94 103 LEU A CA 1
ATOM 728 C C . LEU A 1 103 ? 6.944 5.174 19.357 1.00 89.94 103 LEU A C 1
ATOM 730 O O . LEU A 1 103 ? 7.963 5.614 19.882 1.00 89.94 103 LEU A O 1
ATOM 734 N N . ALA A 1 104 ? 6.274 5.863 18.429 1.00 93.50 104 ALA A N 1
ATOM 735 C CA . ALA A 1 104 ? 6.685 7.197 18.000 1.00 93.50 104 ALA A CA 1
ATOM 736 C C . ALA A 1 104 ? 6.740 8.167 19.191 1.00 93.50 104 ALA A C 1
ATOM 738 O O . ALA A 1 104 ? 7.756 8.828 19.418 1.00 93.50 104 ALA A O 1
ATOM 739 N N . LYS A 1 105 ? 5.699 8.175 20.030 1.00 92.62 105 LYS A N 1
ATOM 740 C CA . LYS A 1 105 ? 5.688 8.951 21.274 1.00 92.62 105 LYS A CA 1
ATOM 741 C C . LYS A 1 105 ? 6.848 8.576 22.198 1.00 92.62 105 LYS A C 1
ATOM 743 O O . LYS A 1 105 ? 7.527 9.459 22.715 1.00 92.62 105 LYS A O 1
ATOM 748 N N . ALA A 1 106 ? 7.113 7.286 22.390 1.00 92.00 106 ALA A N 1
ATOM 749 C CA . ALA A 1 106 ? 8.195 6.819 23.249 1.00 92.00 106 ALA A CA 1
ATOM 750 C C . ALA A 1 106 ? 9.591 7.128 22.697 1.00 92.00 106 ALA A C 1
ATOM 752 O O . ALA A 1 106 ? 10.528 7.312 23.475 1.00 92.00 106 ALA A O 1
ATOM 753 N N . LEU A 1 107 ? 9.736 7.225 21.375 1.00 94.56 107 LEU A N 1
ATOM 754 C CA . LEU A 1 107 ? 10.943 7.711 20.706 1.00 94.56 107 LEU A CA 1
ATOM 755 C C . LEU A 1 107 ? 11.122 9.230 20.840 1.00 94.56 107 LEU A C 1
ATOM 757 O O . LEU A 1 107 ? 12.195 9.737 20.528 1.00 94.56 107 LEU A O 1
ATOM 761 N N . GLY A 1 108 ? 10.125 9.945 21.366 1.00 93.00 108 GLY A N 1
ATOM 762 C CA . GLY A 1 108 ? 10.232 11.346 21.756 1.00 93.00 108 GLY A CA 1
ATOM 763 C C . GLY A 1 108 ? 10.072 12.334 20.606 1.00 93.00 108 GLY A C 1
ATOM 764 O O . GLY A 1 108 ? 10.513 13.475 20.748 1.00 93.00 108 GLY A O 1
ATOM 765 N N . VAL A 1 109 ? 9.482 11.924 19.476 1.00 96.19 109 VAL A N 1
ATOM 766 C CA . VAL A 1 109 ? 9.172 12.829 18.355 1.00 96.19 109 VAL A CA 1
ATOM 767 C C . VAL A 1 109 ? 7.954 13.705 18.645 1.00 96.19 109 VAL A C 1
ATOM 769 O O . VAL A 1 109 ? 7.110 13.359 19.469 1.00 96.19 109 VAL A O 1
ATOM 772 N N . SER A 1 110 ? 7.857 14.850 17.969 1.00 95.69 110 SER A N 1
ATOM 773 C CA . SER A 1 110 ? 6.709 15.763 18.091 1.00 95.69 110 SER A CA 1
ATOM 774 C C . SER A 1 110 ? 5.662 15.552 17.002 1.00 95.69 110 SER A C 1
ATOM 776 O O . SER A 1 110 ? 4.498 15.913 17.191 1.00 95.69 110 SER A O 1
ATOM 778 N N . TYR A 1 111 ? 6.067 14.950 15.883 1.00 97.06 111 TYR A N 1
ATOM 779 C CA . TYR A 1 111 ? 5.218 14.779 14.714 1.00 97.06 111 TYR A CA 1
ATOM 780 C C . TYR A 1 111 ? 5.022 13.309 14.350 1.00 97.06 111 TYR A C 1
ATOM 782 O O . TYR A 1 111 ? 5.903 12.471 14.543 1.00 97.06 111 TYR A O 1
ATOM 790 N N . PHE A 1 112 ? 3.867 13.004 13.777 1.00 95.56 112 PHE A N 1
ATOM 791 C CA . PHE A 1 112 ? 3.560 11.695 13.224 1.00 95.56 112 PHE A CA 1
ATOM 792 C C . PHE A 1 112 ? 3.041 11.852 11.801 1.00 95.56 112 PHE A C 1
ATOM 794 O O . PHE A 1 112 ? 2.175 12.690 11.539 1.00 95.56 112 PHE A O 1
ATOM 801 N N . ARG A 1 113 ? 3.561 11.038 10.886 1.00 94.81 113 ARG A N 1
ATOM 802 C CA . ARG A 1 113 ? 3.072 10.960 9.513 1.00 94.81 113 ARG A CA 1
ATOM 803 C C . ARG A 1 113 ? 2.338 9.625 9.320 1.00 94.81 113 ARG A C 1
ATOM 805 O O . ARG A 1 113 ? 2.996 8.584 9.290 1.00 94.81 113 ARG A O 1
ATOM 812 N N . PRO A 1 114 ? 0.996 9.630 9.210 1.00 88.25 114 PRO A N 1
ATOM 813 C CA . PRO A 1 114 ? 0.241 8.459 8.767 1.00 88.25 114 PRO A CA 1
ATOM 814 C C . PRO A 1 114 ? 0.497 8.211 7.273 1.00 88.25 114 PRO A C 1
ATOM 816 O O . PRO A 1 114 ? 1.112 9.043 6.611 1.00 88.25 114 PRO A O 1
ATOM 819 N N . TRP A 1 115 ? 0.013 7.096 6.722 1.00 82.12 115 TRP A N 1
ATOM 820 C CA . TRP A 1 115 ? 0.234 6.752 5.310 1.00 82.12 115 TRP A CA 1
ATOM 821 C C . TRP A 1 115 ? -0.179 7.861 4.332 1.00 82.12 115 TRP A C 1
ATOM 823 O O . TRP A 1 115 ? 0.673 8.531 3.754 1.00 82.12 115 TRP A O 1
ATOM 833 N N . TYR A 1 116 ? -1.479 8.024 4.109 1.00 85.06 116 TYR A N 1
ATOM 834 C CA . TYR A 1 116 ? -2.063 9.104 3.319 1.00 85.06 116 TYR A CA 1
ATOM 835 C C . TYR A 1 116 ? -3.591 9.050 3.426 1.00 85.06 116 TYR A C 1
ATOM 837 O O . TYR A 1 116 ? -4.176 8.059 3.872 1.00 85.06 116 TYR A O 1
ATOM 845 N N . VAL A 1 117 ? -4.241 10.117 2.971 1.00 82.38 117 VAL A N 1
ATOM 846 C CA . VAL A 1 117 ? -5.684 10.160 2.703 1.00 82.38 117 VAL A CA 1
ATOM 847 C C . VAL A 1 117 ? -5.931 10.274 1.203 1.00 82.38 117 VAL A C 1
ATOM 849 O O . VAL A 1 117 ? -5.177 10.945 0.498 1.00 82.38 117 VAL A O 1
ATOM 852 N N . ASN A 1 118 ? -6.979 9.607 0.719 1.00 84.31 118 ASN A N 1
ATOM 853 C CA . ASN A 1 118 ? -7.437 9.716 -0.664 1.00 84.31 118 ASN A CA 1
ATOM 854 C C . ASN A 1 118 ? -8.509 10.815 -0.748 1.00 84.31 118 ASN A C 1
ATOM 856 O O . ASN A 1 118 ? -9.545 10.710 -0.090 1.00 84.31 118 ASN A O 1
ATOM 860 N N . VAL A 1 119 ? -8.239 11.876 -1.512 1.00 87.06 119 VAL A N 1
ATOM 861 C CA . VAL A 1 119 ? -9.113 13.055 -1.596 1.00 87.06 119 VAL A CA 1
ATOM 862 C C . VAL A 1 119 ? -10.294 12.817 -2.538 1.00 87.06 119 VAL A C 1
ATOM 864 O O . VAL A 1 119 ? -11.414 13.199 -2.210 1.00 87.06 119 VAL A O 1
ATOM 867 N N . GLU A 1 120 ? -10.089 12.178 -3.690 1.00 83.94 120 GLU A N 1
ATOM 868 C CA . GLU A 1 120 ? -11.144 11.902 -4.675 1.00 83.94 120 GLU A CA 1
ATOM 869 C C . GLU A 1 120 ? -12.152 10.882 -4.132 1.00 83.94 120 GLU A C 1
ATOM 871 O O . GLU A 1 120 ? -13.360 11.097 -4.216 1.00 83.94 120 GLU A O 1
ATOM 876 N N . ALA A 1 121 ? -11.659 9.814 -3.503 1.00 73.00 121 ALA A N 1
ATOM 877 C CA . ALA A 1 121 ? -12.466 8.756 -2.898 1.00 73.00 121 ALA A CA 1
ATOM 878 C C . ALA A 1 121 ? -12.753 8.997 -1.403 1.00 73.00 121 ALA A C 1
ATOM 880 O O . ALA A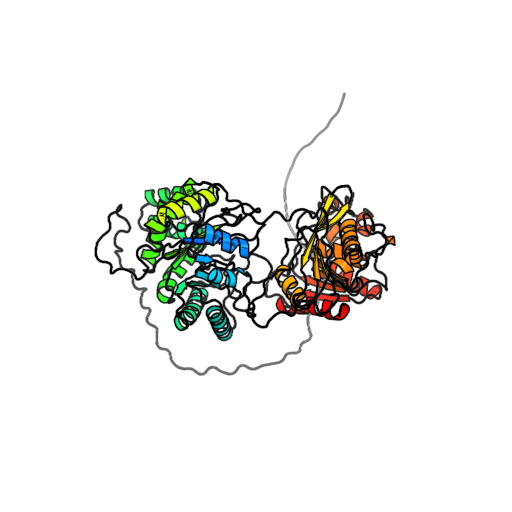 1 121 ? -12.977 8.041 -0.654 1.00 73.00 121 ALA A O 1
ATOM 881 N N . TRP A 1 122 ? -12.722 10.256 -0.953 1.00 76.25 122 TRP A N 1
ATOM 882 C CA . TRP A 1 122 ? -12.958 10.595 0.448 1.00 76.25 122 TRP A CA 1
ATOM 883 C C . TRP A 1 122 ? -14.332 10.100 0.919 1.00 76.25 122 TRP A C 1
ATOM 885 O O . TRP A 1 122 ? -15.368 10.435 0.345 1.00 76.25 122 TRP A O 1
ATOM 895 N N . ASN A 1 123 ? -14.334 9.295 1.982 1.00 70.56 123 ASN A N 1
ATOM 896 C CA . ASN A 1 123 ? -15.527 8.650 2.540 1.00 70.56 123 ASN A CA 1
ATOM 897 C C . ASN A 1 123 ? -15.711 8.923 4.045 1.00 70.56 123 ASN A C 1
ATOM 899 O O . ASN A 1 123 ? -16.447 8.202 4.719 1.00 70.56 123 ASN A O 1
ATOM 903 N N . GLY A 1 124 ? -15.018 9.933 4.579 1.00 68.25 124 GLY A N 1
ATOM 904 C CA . GLY A 1 124 ? -15.036 10.272 6.003 1.00 68.25 124 GLY A CA 1
ATOM 905 C C . GLY A 1 124 ? -13.972 9.563 6.851 1.00 68.25 124 GLY A C 1
ATOM 906 O O . GLY A 1 124 ? -13.934 9.779 8.061 1.00 68.25 124 GLY A O 1
ATOM 907 N N . ALA A 1 125 ? -13.104 8.728 6.264 1.00 61.66 125 ALA A N 1
ATOM 908 C CA . ALA A 1 125 ? -12.074 7.995 7.001 1.00 61.66 125 ALA A CA 1
ATOM 909 C C . ALA A 1 125 ? -10.701 8.006 6.310 1.00 61.66 125 ALA A C 1
ATOM 911 O O . ALA A 1 125 ? -10.577 7.905 5.093 1.00 61.66 125 ALA A O 1
ATOM 912 N N . CYS A 1 126 ? -9.651 8.103 7.125 1.00 64.75 126 CYS A N 1
ATOM 913 C CA . CYS A 1 126 ? -8.270 7.899 6.699 1.00 64.75 126 CYS A CA 1
ATOM 914 C C . CYS A 1 126 ? -7.989 6.399 6.528 1.00 64.75 126 CYS A C 1
ATOM 916 O O . CYS A 1 126 ? -8.638 5.566 7.161 1.00 64.75 126 CYS A O 1
ATOM 918 N N . TYR A 1 127 ? -7.020 6.058 5.673 1.00 63.81 127 TYR A N 1
ATOM 919 C CA . TYR A 1 127 ? -6.623 4.667 5.428 1.00 63.81 127 TYR A CA 1
ATOM 920 C C . TYR A 1 127 ? -5.994 4.004 6.666 1.00 63.81 127 TYR A C 1
ATOM 922 O O . TYR A 1 127 ? -6.075 2.794 6.845 1.00 63.81 127 TYR A O 1
ATOM 930 N N . ASP A 1 128 ? -5.379 4.818 7.522 1.00 65.25 128 ASP A N 1
ATOM 931 C CA . ASP A 1 128 ? -4.637 4.426 8.716 1.00 65.25 128 ASP A CA 1
ATOM 932 C C . ASP A 1 128 ? -5.332 4.999 9.963 1.00 65.25 128 ASP A C 1
ATOM 934 O O . ASP A 1 128 ? -5.644 6.197 10.005 1.00 65.25 128 ASP A O 1
ATOM 938 N N . LEU A 1 129 ? -5.557 4.183 11.004 1.00 64.81 129 LEU A N 1
ATOM 939 C CA . LEU A 1 129 ? -6.149 4.675 12.257 1.00 64.81 129 LEU A CA 1
ATOM 940 C C . LEU A 1 129 ? -5.239 5.695 12.956 1.00 64.81 129 LEU A C 1
ATOM 942 O O . LEU A 1 129 ? -5.719 6.508 13.752 1.00 64.81 129 LEU A O 1
ATOM 946 N N . ALA A 1 130 ? -3.947 5.716 12.630 1.00 68.06 130 ALA A N 1
ATOM 947 C CA . ALA A 1 130 ? -2.981 6.657 13.171 1.00 68.06 130 ALA A CA 1
ATOM 948 C C . ALA A 1 130 ? -3.319 8.129 12.877 1.00 68.06 130 ALA A C 1
ATOM 950 O O . ALA A 1 130 ? -2.926 9.000 13.654 1.00 68.06 130 ALA A O 1
ATOM 951 N N . CYS A 1 131 ? -4.117 8.411 11.837 1.00 73.62 131 CYS A N 1
ATOM 952 C CA . CYS A 1 131 ? -4.692 9.739 11.600 1.00 73.62 131 CYS A CA 1
ATOM 953 C C . CYS A 1 131 ? -5.503 10.253 12.809 1.00 73.62 131 CYS A C 1
ATOM 955 O O . CYS A 1 131 ? -5.472 11.439 13.113 1.00 73.62 131 CYS A O 1
ATOM 957 N N . ALA A 1 132 ? -6.208 9.376 13.531 1.00 76.75 132 ALA A N 1
ATOM 958 C CA . ALA A 1 132 ? -6.949 9.750 14.737 1.00 76.75 132 ALA A CA 1
ATOM 959 C C . ALA A 1 132 ? -6.130 9.546 16.023 1.00 76.75 132 ALA A C 1
ATOM 961 O O . ALA A 1 132 ? -6.267 10.323 16.969 1.00 76.75 132 ALA A O 1
ATOM 962 N N . LEU A 1 133 ? -5.289 8.508 16.070 1.00 76.50 133 LEU A N 1
ATOM 963 C CA . LEU A 1 133 ? -4.542 8.130 17.274 1.00 76.50 133 LEU A CA 1
ATOM 964 C C . LEU A 1 133 ? -3.360 9.067 17.565 1.00 76.50 133 LEU A C 1
ATOM 966 O O . LEU A 1 133 ? -3.079 9.341 18.730 1.00 76.50 133 LEU A O 1
ATOM 970 N N . GLY A 1 134 ? -2.690 9.599 16.535 1.00 83.75 134 GLY A N 1
ATOM 971 C CA . GLY A 1 134 ? -1.549 10.510 16.691 1.00 83.75 134 GLY A CA 1
ATOM 972 C C . GLY A 1 134 ? -1.861 11.719 17.588 1.00 83.75 134 GLY A C 1
ATOM 973 O O . GLY A 1 134 ? -1.223 11.867 18.636 1.00 83.75 134 GLY A O 1
ATOM 974 N N . PRO A 1 135 ? -2.888 12.531 17.262 1.00 86.19 135 PRO A N 1
ATOM 975 C CA . PRO A 1 135 ? -3.309 13.659 18.093 1.00 86.19 135 PRO A CA 1
ATOM 976 C C . PRO A 1 135 ? -3.709 13.258 19.514 1.00 86.19 135 PRO A C 1
ATOM 978 O O . PRO A 1 135 ? -3.354 13.947 20.469 1.00 86.19 135 PRO A O 1
ATOM 981 N N . GLN A 1 136 ? -4.385 12.116 19.681 1.00 83.75 136 GLN A N 1
ATOM 982 C CA . GLN A 1 136 ? -4.762 11.595 21.004 1.00 83.75 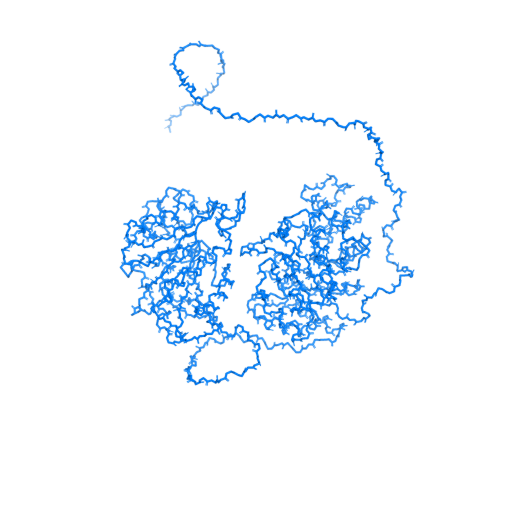136 GLN A CA 1
ATOM 983 C C . GLN A 1 136 ? -3.534 11.250 21.856 1.00 83.75 136 GLN A C 1
ATOM 985 O O . GLN A 1 136 ? -3.548 11.420 23.075 1.00 83.75 136 GLN A O 1
ATOM 990 N N . ALA A 1 137 ? -2.447 10.812 21.220 1.00 84.38 137 ALA A N 1
ATOM 991 C CA . ALA A 1 137 ? -1.174 10.558 21.879 1.00 84.38 137 ALA A CA 1
ATOM 992 C C . ALA A 1 137 ? -0.360 11.837 22.165 1.00 84.38 137 ALA A C 1
ATOM 994 O O . ALA A 1 137 ? 0.638 11.756 22.891 1.00 84.38 137 ALA A O 1
ATOM 995 N N . GLY A 1 138 ? -0.801 12.998 21.666 1.00 90.50 138 GLY A N 1
ATOM 996 C CA . GLY A 1 138 ? -0.116 14.288 21.770 1.00 90.50 138 GLY A CA 1
ATOM 997 C C . GLY A 1 138 ? 0.848 14.582 20.617 1.00 90.50 138 GLY A C 1
ATOM 998 O O . GLY A 1 138 ? 1.646 15.511 20.726 1.00 90.50 138 GLY A O 1
ATOM 999 N N . LEU A 1 139 ? 0.800 13.797 19.535 1.00 94.56 139 LEU A N 1
ATOM 1000 C CA . LEU A 1 139 ? 1.604 14.009 18.332 1.00 94.56 139 LEU A CA 1
ATOM 1001 C C . LEU A 1 139 ? 0.850 14.891 17.337 1.00 94.56 139 LEU A C 1
ATOM 1003 O O . LEU A 1 139 ? -0.352 14.741 17.129 1.00 94.56 139 LEU A O 1
ATOM 1007 N N . LYS A 1 140 ? 1.575 15.788 16.677 1.00 96.44 140 LYS A N 1
ATOM 1008 C CA . LYS A 1 140 ? 1.041 16.632 15.605 1.00 96.44 140 LYS A CA 1
ATOM 1009 C C . LYS A 1 140 ? 1.136 15.915 14.259 1.00 96.44 140 LYS A C 1
ATOM 1011 O O . LYS A 1 140 ? 2.141 15.267 13.978 1.00 96.44 140 LYS A O 1
ATOM 1016 N N . LEU A 1 141 ? 0.115 16.030 13.412 1.00 96.12 141 LEU A N 1
ATOM 1017 C CA . LEU A 1 141 ? 0.090 15.311 12.136 1.00 96.12 141 LEU A CA 1
ATOM 1018 C C . LEU A 1 141 ? 0.814 16.072 11.023 1.00 96.12 141 LEU A C 1
ATOM 1020 O O . LEU A 1 141 ? 0.536 17.247 10.794 1.00 96.12 141 LEU A O 1
ATOM 1024 N N . ILE A 1 142 ? 1.667 15.360 10.287 1.00 97.75 142 ILE A N 1
ATOM 1025 C CA . ILE A 1 142 ? 2.107 15.739 8.939 1.00 97.75 142 ILE A CA 1
ATOM 1026 C C . ILE A 1 142 ? 1.307 14.859 7.980 1.00 97.75 142 ILE A C 1
ATOM 1028 O O . ILE A 1 142 ? 1.588 13.669 7.859 1.00 97.75 142 ILE A O 1
ATOM 1032 N N . LEU A 1 143 ? 0.249 15.403 7.380 1.00 96.19 143 LEU A N 1
ATOM 1033 C CA . LEU A 1 143 ? -0.737 14.613 6.644 1.00 96.19 143 LEU A CA 1
ATOM 1034 C C . LEU A 1 143 ? -0.496 14.702 5.140 1.00 96.19 143 LEU A C 1
ATOM 1036 O O . LEU A 1 143 ? -0.663 15.764 4.548 1.00 96.19 143 LEU A O 1
ATOM 1040 N N . THR A 1 144 ? -0.172 13.571 4.519 1.00 95.62 144 THR A N 1
ATOM 1041 C CA . THR A 1 144 ? -0.100 13.459 3.060 1.00 95.62 144 THR A CA 1
ATOM 1042 C C . THR A 1 144 ? -1.497 13.233 2.475 1.00 95.62 144 THR A C 1
ATOM 1044 O O . THR A 1 144 ? -2.147 12.230 2.775 1.00 95.62 144 THR A O 1
ATOM 1047 N N . ALA A 1 145 ? -1.960 14.151 1.629 1.00 94.62 145 ALA A N 1
ATOM 1048 C CA . ALA A 1 145 ? -3.209 14.034 0.887 1.00 94.62 145 ALA A CA 1
ATOM 1049 C C . ALA A 1 145 ? -2.914 13.775 -0.588 1.00 94.62 145 ALA A C 1
ATOM 1051 O O . ALA A 1 145 ? -2.189 14.531 -1.232 1.00 94.62 145 ALA A O 1
ATOM 1052 N N . ARG A 1 146 ? -3.485 12.698 -1.118 1.00 91.81 146 ARG A N 1
ATOM 1053 C CA . ARG A 1 146 ? -3.279 12.259 -2.497 1.00 91.81 146 ARG A CA 1
ATOM 1054 C C . ARG A 1 146 ? -4.612 12.220 -3.223 1.00 91.81 146 ARG A C 1
ATOM 1056 O O . ARG A 1 146 ? -5.598 11.777 -2.638 1.00 91.81 146 ARG A O 1
ATOM 1063 N N . ASN A 1 147 ? -4.658 12.669 -4.474 1.00 88.62 147 ASN A N 1
ATOM 1064 C CA . ASN A 1 147 ? -5.921 12.855 -5.179 1.00 88.62 147 ASN A CA 1
ATOM 1065 C C . ASN A 1 147 ? -6.674 11.536 -5.421 1.00 88.62 147 ASN A C 1
ATOM 1067 O O . ASN A 1 147 ? -7.666 11.291 -4.754 1.00 88.62 147 ASN A O 1
ATOM 1071 N N . ASN A 1 148 ? -6.217 10.680 -6.334 1.00 75.75 148 ASN A N 1
ATOM 1072 C CA . ASN A 1 148 ? -6.969 9.519 -6.831 1.00 75.75 148 ASN A CA 1
ATOM 1073 C C . ASN A 1 148 ? -6.169 8.210 -6.750 1.00 75.75 148 ASN A C 1
ATOM 1075 O O . ASN A 1 148 ? -5.953 7.503 -7.733 1.00 75.75 148 ASN A O 1
ATOM 1079 N N . VAL A 1 149 ? -5.697 7.885 -5.548 1.00 62.88 149 VAL A N 1
ATOM 1080 C CA . VAL A 1 149 ? -4.889 6.678 -5.310 1.00 62.88 149 VAL A CA 1
ATOM 1081 C C . VAL A 1 149 ? -5.750 5.410 -5.449 1.00 62.88 149 VAL A C 1
ATOM 1083 O O . VAL A 1 149 ? -6.732 5.256 -4.725 1.00 62.88 149 VAL A O 1
ATOM 1086 N N . GLY A 1 150 ? -5.392 4.506 -6.370 1.00 49.41 150 GLY A N 1
ATOM 1087 C CA . GLY A 1 150 ? -6.076 3.215 -6.600 1.00 49.41 150 GLY A CA 1
ATOM 1088 C C . GLY A 1 150 ? -5.716 2.093 -5.595 1.00 49.41 150 GLY A C 1
ATOM 1089 O O . GLY A 1 150 ? -5.185 2.380 -4.527 1.00 49.41 150 GLY A O 1
ATOM 1090 N N . ALA A 1 151 ? -5.969 0.808 -5.945 1.00 37.53 151 ALA A N 1
ATOM 1091 C CA . ALA A 1 151 ? -5.736 -0.398 -5.100 1.00 37.53 151 ALA A CA 1
ATOM 1092 C C . ALA A 1 151 ? -4.512 -1.353 -5.402 1.00 37.53 151 ALA A C 1
ATOM 1094 O O . ALA A 1 151 ? -4.072 -2.040 -4.486 1.00 37.53 151 ALA A O 1
ATOM 1095 N N . ALA A 1 152 ? -3.838 -1.317 -6.570 1.00 36.50 152 ALA A N 1
ATOM 1096 C CA . ALA A 1 152 ? -2.468 -1.845 -6.859 1.00 36.50 152 ALA A CA 1
ATOM 1097 C C . ALA A 1 152 ? -1.217 -0.882 -6.790 1.00 36.50 152 ALA A C 1
ATOM 1099 O O . ALA A 1 152 ? -0.986 -0.074 -7.688 1.00 36.50 152 ALA A O 1
ATOM 1100 N N . ALA A 1 153 ? -0.352 -0.987 -5.770 1.00 38.72 153 ALA A N 1
ATOM 1101 C CA . ALA A 1 153 ? 0.849 -0.136 -5.633 1.00 38.72 153 ALA A CA 1
ATOM 1102 C C . ALA A 1 153 ? 1.972 -0.433 -6.665 1.00 38.72 153 ALA A C 1
ATOM 1104 O O . ALA A 1 153 ? 2.140 -1.596 -7.034 1.00 38.72 153 ALA A O 1
ATOM 1105 N N . PRO A 1 154 ? 2.820 0.559 -7.035 1.00 48.81 154 PRO A N 1
ATOM 1106 C CA . PRO A 1 154 ? 2.686 2.002 -6.795 1.00 48.81 154 PRO A CA 1
ATOM 1107 C C . PRO A 1 154 ? 1.750 2.684 -7.813 1.00 48.81 154 PRO A C 1
ATOM 1109 O O . PRO A 1 154 ? 1.715 2.312 -8.982 1.00 48.81 154 PRO A O 1
ATOM 1112 N N . PHE A 1 155 ? 1.016 3.714 -7.375 1.00 64.00 155 PHE A N 1
ATOM 1113 C CA . PHE A 1 155 ? 0.074 4.456 -8.226 1.00 64.00 155 PHE A CA 1
ATOM 1114 C C . PHE A 1 155 ? 0.520 5.878 -8.414 1.00 64.00 155 PHE A C 1
ATOM 1116 O O . PHE A 1 155 ? 0.575 6.635 -7.437 1.00 64.00 155 PHE A O 1
ATOM 1123 N N . ALA A 1 156 ? 0.687 6.260 -9.666 1.00 74.56 156 ALA A N 1
ATOM 1124 C CA . ALA A 1 156 ? 0.691 7.656 -10.014 1.00 74.56 156 ALA A CA 1
ATOM 1125 C C . ALA A 1 156 ? -0.724 8.222 -9.857 1.00 74.56 156 ALA A C 1
ATOM 1127 O O . ALA A 1 156 ? -1.680 7.668 -10.403 1.00 74.56 156 ALA A O 1
ATOM 1128 N N . THR A 1 157 ? -0.866 9.304 -9.100 1.00 83.50 157 THR A N 1
ATOM 1129 C CA . THR A 1 157 ? -2.098 10.098 -9.098 1.00 83.50 157 THR A CA 1
ATOM 1130 C C . THR A 1 157 ? -2.140 10.980 -10.338 1.00 83.50 157 THR A C 1
ATOM 1132 O O . THR A 1 157 ? -1.120 11.252 -10.962 1.00 83.50 157 THR A O 1
ATOM 1135 N N . THR A 1 158 ? -3.325 11.430 -10.724 1.00 87.25 158 THR A N 1
ATOM 1136 C CA . THR A 1 158 ? -3.513 12.400 -11.807 1.00 87.25 158 THR A CA 1
ATOM 1137 C C . THR A 1 158 ? -4.114 13.686 -11.248 1.00 87.25 158 THR A C 1
ATOM 1139 O O . THR A 1 158 ? -4.726 13.661 -10.171 1.00 87.25 158 THR A O 1
ATOM 1142 N N . PRO A 1 159 ? -4.049 14.798 -12.001 1.00 90.00 159 PRO A N 1
ATOM 1143 C CA . PRO A 1 159 ? -4.800 16.001 -11.668 1.00 90.00 159 PRO A CA 1
ATOM 1144 C C . PRO A 1 159 ? -6.289 15.704 -11.394 1.00 90.00 159 PRO A C 1
ATOM 1146 O O . PRO A 1 159 ? -6.868 14.848 -12.077 1.00 90.00 159 PRO A O 1
ATOM 1149 N N . PRO A 1 160 ? -6.926 16.390 -10.423 1.00 89.81 160 PRO A N 1
ATOM 1150 C CA . PRO A 1 160 ? -8.342 16.198 -10.132 1.00 89.81 160 PRO A CA 1
ATOM 1151 C C . PRO A 1 160 ? -9.219 16.554 -11.331 1.00 89.81 160 PRO A C 1
ATOM 1153 O O . PRO A 1 160 ? -9.091 17.641 -11.896 1.00 89.81 160 PRO A O 1
ATOM 1156 N N . GLN A 1 161 ? -10.154 15.668 -11.675 1.00 88.38 161 GLN A N 1
ATOM 1157 C CA . GLN A 1 161 ? -11.127 15.917 -12.747 1.00 88.38 161 GLN A CA 1
ATOM 1158 C C . GLN A 1 161 ? -12.198 16.933 -12.320 1.00 88.38 161 GLN A C 1
ATOM 1160 O O . GLN A 1 161 ? -12.662 17.736 -13.127 1.00 88.38 161 GLN A O 1
ATOM 1165 N N . ASP A 1 162 ? -12.554 16.939 -11.031 1.00 89.56 162 ASP A N 1
ATOM 1166 C CA . ASP A 1 162 ? -13.463 17.911 -10.423 1.00 89.56 162 ASP A CA 1
ATOM 1167 C C . ASP A 1 162 ? -12.742 18.691 -9.314 1.00 89.56 162 ASP A C 1
ATOM 1169 O O . ASP A 1 162 ? -12.649 18.270 -8.158 1.00 89.56 162 ASP A O 1
ATOM 1173 N N . GLY A 1 163 ? -12.246 19.879 -9.667 1.00 93.00 163 GLY A N 1
ATOM 1174 C CA . GLY A 1 163 ? -11.560 20.755 -8.719 1.00 93.00 163 GLY A CA 1
ATOM 1175 C C . GLY A 1 163 ? -12.454 21.283 -7.588 1.00 93.00 163 GLY A C 1
ATOM 1176 O O . GLY A 1 163 ? -11.937 21.659 -6.536 1.00 93.00 163 GLY A O 1
ATOM 1177 N N . ALA A 1 164 ? -13.779 21.336 -7.763 1.00 93.88 164 ALA A N 1
ATOM 1178 C CA . ALA A 1 164 ? -14.695 21.755 -6.703 1.00 93.88 164 ALA A CA 1
ATOM 1179 C C . ALA A 1 164 ? -14.926 20.621 -5.696 1.00 93.88 164 ALA A C 1
ATOM 1181 O O . ALA A 1 164 ? -14.883 20.871 -4.490 1.00 93.88 164 ALA A O 1
ATOM 1182 N N . ALA A 1 165 ? -15.115 19.386 -6.172 1.00 89.38 165 ALA A N 1
ATOM 1183 C CA . ALA A 1 165 ? -15.171 18.206 -5.311 1.00 89.38 165 ALA A CA 1
ATOM 1184 C C . ALA A 1 165 ? -13.860 18.014 -4.541 1.00 89.38 165 ALA A C 1
ATOM 1186 O O . ALA A 1 165 ? -13.906 17.879 -3.321 1.00 89.38 165 ALA A O 1
ATOM 1187 N N . TYR A 1 166 ? -12.711 18.130 -5.217 1.00 95.69 166 TYR A N 1
ATOM 1188 C CA . TYR A 1 166 ? -11.394 18.075 -4.579 1.00 95.69 166 TYR A CA 1
ATOM 1189 C C . TYR A 1 166 ? -11.282 19.057 -3.405 1.00 95.69 166 TYR A C 1
ATOM 1191 O O . TYR A 1 166 ? -10.962 18.660 -2.287 1.00 95.69 166 TYR A O 1
ATOM 1199 N N . ARG A 1 167 ? -11.615 20.340 -3.626 1.00 98.25 167 ARG A N 1
ATOM 1200 C CA . ARG A 1 167 ? -11.551 21.368 -2.574 1.00 98.25 167 ARG A CA 1
ATOM 1201 C C . ARG A 1 167 ? -12.503 21.087 -1.411 1.00 98.25 167 ARG A C 1
ATOM 1203 O O . ARG A 1 167 ? -12.115 21.293 -0.265 1.00 98.25 167 ARG A O 1
ATOM 1210 N N . ARG A 1 168 ? -13.727 20.617 -1.682 1.00 97.12 168 ARG A N 1
ATOM 1211 C CA . ARG A 1 168 ? -14.688 20.249 -0.625 1.00 97.12 168 ARG A CA 1
ATOM 1212 C C . ARG A 1 168 ? -14.177 19.084 0.218 1.00 97.12 168 ARG A C 1
ATOM 1214 O O . ARG A 1 168 ? -14.155 19.203 1.437 1.00 97.12 168 ARG A O 1
ATOM 1221 N N . ASN A 1 169 ? -13.733 18.005 -0.423 1.00 91.94 169 ASN A N 1
ATOM 1222 C CA . ASN A 1 169 ? -13.247 16.813 0.269 1.00 91.94 169 ASN A CA 1
ATOM 1223 C C . ASN A 1 169 ? -11.992 17.133 1.087 1.00 91.94 169 ASN A C 1
ATOM 1225 O O . ASN A 1 169 ? -11.904 16.770 2.256 1.00 91.94 169 ASN A O 1
ATOM 1229 N N . LEU A 1 170 ? -11.051 17.890 0.515 1.00 97.88 170 LEU A N 1
ATOM 1230 C CA . LEU A 1 170 ? -9.861 18.339 1.234 1.00 97.88 170 LEU A CA 1
ATOM 1231 C C . LEU A 1 170 ? -10.221 19.217 2.442 1.00 97.88 170 LEU A C 1
ATOM 1233 O O . LEU A 1 170 ? -9.670 19.028 3.521 1.00 97.88 170 LEU A O 1
ATOM 1237 N N . SER A 1 171 ? -11.180 20.135 2.296 1.00 97.75 171 SER A N 1
ATOM 1238 C CA . SER A 1 171 ? -11.671 20.962 3.405 1.00 97.75 171 SER A CA 1
ATOM 1239 C C . SER A 1 171 ? -12.297 20.123 4.528 1.00 97.75 171 SER A C 1
ATOM 1241 O O . SER A 1 171 ? -12.104 20.426 5.707 1.00 97.75 171 SER A O 1
ATOM 1243 N N . GLU A 1 172 ? -13.013 19.049 4.192 1.00 91.38 172 GLU A N 1
ATOM 1244 C CA . GLU A 1 172 ? -13.571 18.116 5.174 1.00 91.38 172 GLU A CA 1
ATOM 1245 C C . GLU A 1 172 ? -12.469 17.342 5.914 1.00 91.38 172 GLU A C 1
ATOM 1247 O O . GLU A 1 172 ? -12.471 17.291 7.144 1.00 91.38 172 GLU A O 1
ATOM 1252 N N . ILE A 1 173 ? -11.485 16.816 5.177 1.00 89.88 173 ILE A N 1
ATOM 1253 C CA . ILE A 1 173 ? -10.307 16.122 5.720 1.00 89.88 173 ILE A CA 1
ATOM 1254 C C . ILE A 1 173 ? -9.567 17.007 6.727 1.00 89.88 173 ILE A C 1
ATOM 1256 O O . ILE A 1 173 ? -9.266 16.573 7.841 1.00 89.88 173 ILE A O 1
ATOM 1260 N N . LEU A 1 174 ? -9.273 18.250 6.344 1.00 96.44 174 LEU A N 1
ATOM 1261 C CA . LEU A 1 174 ? -8.547 19.196 7.187 1.00 96.44 174 LEU A CA 1
ATOM 1262 C C . LEU A 1 174 ? -9.357 19.599 8.427 1.00 96.44 174 LEU A C 1
ATOM 1264 O O . LEU A 1 174 ? -8.796 19.689 9.518 1.00 96.44 174 LEU A O 1
ATOM 1268 N N . THR A 1 175 ? -10.680 19.734 8.299 1.00 91.62 175 THR A N 1
ATOM 1269 C CA . THR A 1 175 ? -11.575 19.964 9.446 1.00 91.62 175 THR A CA 1
ATOM 1270 C C . THR A 1 175 ? -11.531 18.800 10.434 1.00 91.62 175 THR A C 1
ATOM 1272 O O . THR A 1 175 ? -11.516 19.019 11.648 1.00 91.62 175 THR A O 1
ATOM 1275 N N . LEU A 1 176 ? -11.522 17.568 9.914 1.00 86.38 176 LEU A N 1
ATOM 1276 C CA . LEU A 1 176 ? -11.575 16.351 10.715 1.00 86.38 176 LEU A CA 1
ATOM 1277 C C . LEU A 1 176 ? -10.261 16.082 11.455 1.00 86.38 176 LEU A C 1
ATOM 1279 O O . LEU A 1 176 ? -10.292 15.739 12.636 1.00 86.38 176 LEU A O 1
ATOM 1283 N N . TYR A 1 177 ? -9.121 16.226 10.776 1.00 88.56 177 TYR A N 1
ATOM 1284 C CA . TYR A 1 177 ? -7.822 15.819 11.325 1.00 88.56 177 TYR A CA 1
ATOM 1285 C C . TYR A 1 177 ? -6.945 16.964 11.817 1.00 88.56 177 TYR A C 1
ATOM 1287 O O . TYR A 1 177 ? -6.020 16.701 12.580 1.00 88.56 177 TYR A O 1
ATOM 1295 N N . GLN A 1 178 ? -7.219 18.205 11.404 1.00 94.31 178 GLN A N 1
ATOM 1296 C CA . GLN A 1 178 ? -6.484 19.407 11.817 1.00 94.31 178 GLN A CA 1
ATOM 1297 C C . GLN A 1 178 ? -4.956 19.209 11.801 1.00 94.31 178 GLN A C 1
ATOM 1299 O O . GLN A 1 178 ? -4.302 19.362 12.839 1.00 94.31 178 GLN A O 1
ATOM 1304 N N . PRO A 1 179 ? -4.365 18.797 10.662 1.00 96.94 179 PRO A N 1
ATOM 1305 C CA . PRO A 1 179 ? -2.938 18.530 10.615 1.00 96.94 179 PRO A CA 1
ATOM 1306 C C . PRO A 1 179 ? -2.126 19.813 10.806 1.00 96.94 179 PRO A C 1
ATOM 1308 O O . PRO A 1 179 ? -2.576 20.911 10.476 1.00 96.94 179 PRO A O 1
ATOM 1311 N N . GLU A 1 180 ? -0.903 19.653 11.312 1.00 97.50 180 GLU A N 1
ATOM 1312 C CA . GLU A 1 180 ? 0.063 20.749 11.419 1.00 97.50 180 GLU A CA 1
ATOM 1313 C C . GLU A 1 180 ? 0.494 21.207 10.022 1.00 97.50 180 GLU A C 1
ATOM 1315 O O . GLU A 1 180 ? 0.521 22.403 9.738 1.00 97.50 180 GLU A O 1
ATOM 1320 N N . VAL A 1 181 ? 0.792 20.238 9.150 1.00 98.50 181 VAL A N 1
ATOM 1321 C CA . VAL A 1 181 ? 1.151 20.471 7.750 1.00 98.50 181 VAL A CA 1
ATOM 1322 C C . VAL A 1 181 ? 0.362 19.520 6.860 1.00 98.50 181 VAL A C 1
ATOM 1324 O O . VAL A 1 181 ? 0.365 18.304 7.074 1.00 98.50 181 VAL A O 1
ATOM 1327 N N . LEU A 1 182 ? -0.285 20.081 5.843 1.00 98.69 182 LEU A N 1
ATOM 1328 C CA . LEU A 1 182 ? -0.781 19.360 4.682 1.00 98.69 182 LEU A CA 1
ATOM 1329 C C . LEU A 1 182 ? 0.358 19.192 3.672 1.00 98.69 182 LEU A C 1
ATOM 1331 O O . LEU A 1 182 ? 0.927 20.176 3.206 1.00 98.69 182 LEU A O 1
ATOM 1335 N N . VAL A 1 183 ? 0.642 17.952 3.294 1.00 98.69 183 VAL A N 1
ATOM 1336 C CA . VAL A 1 183 ? 1.552 17.605 2.199 1.00 98.69 183 VAL A CA 1
ATOM 1337 C C . VAL A 1 183 ? 0.714 17.161 1.002 1.00 98.69 183 VAL A C 1
ATOM 1339 O O . VAL A 1 183 ? -0.114 16.257 1.134 1.00 98.69 183 VAL A O 1
ATOM 1342 N N . VAL A 1 184 ? 0.891 17.812 -0.147 1.00 98.25 184 VAL A N 1
ATOM 1343 C CA . VAL A 1 184 ? 0.073 17.588 -1.350 1.00 98.25 184 VAL A CA 1
ATOM 1344 C C . VAL A 1 184 ? 0.790 16.632 -2.297 1.00 98.25 184 VAL A C 1
ATOM 1346 O O . VAL A 1 184 ? 1.820 16.986 -2.851 1.00 98.25 184 VAL A O 1
ATOM 1349 N N . GLU A 1 185 ? 0.224 15.444 -2.517 1.00 95.31 185 GLU A N 1
ATOM 1350 C CA . GLU A 1 185 ? 0.878 14.318 -3.206 1.00 95.31 185 GLU A CA 1
ATOM 1351 C C . GLU A 1 185 ? 2.136 13.794 -2.479 1.00 95.31 185 GLU A C 1
ATOM 1353 O O . GLU A 1 185 ? 2.326 14.076 -1.298 1.00 95.31 185 GLU A O 1
ATOM 1358 N N . ASN A 1 186 ? 2.929 12.923 -3.120 1.00 90.12 186 ASN A N 1
ATOM 1359 C CA . ASN A 1 186 ? 4.094 12.273 -2.495 1.00 90.12 186 ASN A CA 1
ATOM 1360 C C . ASN A 1 186 ? 5.420 12.590 -3.194 1.00 90.12 186 ASN A C 1
ATOM 1362 O O . ASN A 1 186 ? 6.360 12.967 -2.524 1.00 90.12 186 ASN A O 1
ATOM 1366 N N . GLU A 1 187 ? 5.506 12.413 -4.513 1.00 92.50 187 GLU A N 1
ATOM 1367 C CA . GLU A 1 187 ? 6.701 12.743 -5.306 1.00 92.50 187 GLU A CA 1
ATOM 1368 C C . GLU A 1 187 ? 6.246 13.239 -6.676 1.00 92.50 187 GLU A C 1
ATOM 1370 O O . GLU A 1 187 ? 6.035 12.465 -7.611 1.00 92.50 187 GLU A O 1
ATOM 1375 N N . GLU A 1 188 ? 6.015 14.538 -6.781 1.00 95.19 188 GLU A N 1
ATOM 1376 C CA . GLU A 1 188 ? 5.512 15.179 -7.996 1.00 95.19 188 GLU A CA 1
ATOM 1377 C C . GLU A 1 188 ? 6.485 15.125 -9.182 1.00 95.19 188 GLU A C 1
ATOM 1379 O O . GLU A 1 188 ? 6.078 15.338 -10.323 1.00 95.19 188 GLU A O 1
ATOM 1384 N N . ASP A 1 189 ? 7.762 14.838 -8.925 1.00 94.25 189 ASP A N 1
ATOM 1385 C CA . ASP A 1 189 ? 8.808 14.679 -9.933 1.00 94.25 189 ASP A CA 1
ATOM 1386 C C . ASP A 1 189 ? 8.933 13.237 -10.449 1.00 94.25 189 ASP A C 1
ATOM 1388 O O . ASP A 1 189 ? 9.715 12.965 -11.361 1.00 94.25 189 ASP A O 1
ATOM 1392 N N . SER A 1 190 ? 8.160 12.307 -9.883 1.00 87.94 190 SER A N 1
ATOM 1393 C CA . SER A 1 190 ? 8.259 10.882 -10.165 1.00 87.94 190 SER A CA 1
ATOM 1394 C C . SER A 1 190 ? 7.019 10.365 -10.884 1.00 87.94 190 SER A C 1
ATOM 1396 O O . SER A 1 190 ? 5.912 10.366 -10.342 1.00 87.94 190 SER A O 1
ATOM 1398 N N . ALA A 1 191 ? 7.215 9.798 -12.078 1.00 82.62 191 ALA A N 1
ATOM 1399 C CA . ALA A 1 191 ? 6.152 9.139 -12.843 1.00 82.62 191 ALA A CA 1
ATOM 1400 C C . ALA A 1 191 ? 5.535 7.930 -12.108 1.00 82.62 191 ALA A C 1
ATOM 1402 O O . ALA A 1 191 ? 4.469 7.451 -12.486 1.00 82.62 191 ALA A O 1
ATOM 1403 N N . GLN A 1 192 ? 6.192 7.435 -11.052 1.00 79.00 192 GLN A N 1
ATOM 1404 C CA . GLN A 1 192 ? 5.652 6.410 -10.161 1.00 79.00 192 GLN A CA 1
ATOM 1405 C C . GLN A 1 192 ? 4.522 6.942 -9.266 1.00 79.00 192 GLN A C 1
ATOM 1407 O O . GLN A 1 192 ? 3.663 6.168 -8.839 1.00 79.00 192 GLN A O 1
ATOM 1412 N N . TYR A 1 193 ? 4.522 8.243 -8.962 1.00 82.62 193 TYR A N 1
ATOM 1413 C CA . TYR A 1 193 ? 3.648 8.847 -7.956 1.00 82.62 193 TYR A CA 1
ATOM 1414 C C . TYR A 1 193 ? 2.772 9.977 -8.491 1.00 82.62 193 TYR A C 1
ATOM 1416 O O . TYR A 1 193 ? 1.712 10.208 -7.906 1.00 82.62 193 TYR A O 1
ATOM 1424 N N . TRP A 1 194 ? 3.135 10.586 -9.620 1.00 88.44 194 TRP A N 1
ATOM 1425 C CA . TRP A 1 194 ? 2.382 11.648 -10.275 1.00 88.44 194 TRP A CA 1
ATOM 1426 C C . TRP A 1 194 ? 2.387 11.490 -11.803 1.00 88.44 194 TRP A C 1
ATOM 1428 O O . TRP A 1 194 ? 3.427 11.346 -12.437 1.00 88.44 194 TRP A O 1
ATOM 1438 N N . ASN A 1 195 ? 1.198 11.524 -12.399 1.00 88.50 195 ASN A N 1
ATOM 1439 C CA . ASN A 1 195 ? 0.943 11.432 -13.834 1.00 88.50 195 ASN A CA 1
ATOM 1440 C C . ASN A 1 195 ? 0.227 12.707 -14.309 1.00 88.50 195 ASN A C 1
ATOM 1442 O O . ASN A 1 195 ? -0.935 12.698 -14.726 1.00 88.50 195 ASN A O 1
ATOM 1446 N N . GLY A 1 196 ? 0.932 13.825 -14.178 1.00 88.94 196 GLY A N 1
ATOM 1447 C CA . GLY A 1 196 ? 0.572 15.134 -14.710 1.00 88.94 196 GLY A CA 1
ATOM 1448 C C . GLY A 1 196 ? 1.835 15.945 -15.000 1.00 88.94 196 GLY A C 1
ATOM 1449 O O . GLY A 1 196 ? 2.937 15.549 -14.628 1.00 88.94 196 GLY A O 1
ATOM 1450 N N . THR A 1 197 ? 1.696 17.092 -15.659 1.00 95.75 197 THR A N 1
ATOM 1451 C CA . THR A 1 197 ? 2.837 17.995 -15.887 1.00 95.75 197 THR A CA 1
ATOM 1452 C C . THR A 1 197 ? 3.187 18.779 -14.614 1.00 95.75 197 THR A C 1
ATOM 1454 O O . THR A 1 197 ? 2.332 18.908 -13.724 1.00 95.75 197 THR A O 1
ATOM 1457 N N . PRO A 1 198 ? 4.401 19.353 -14.509 1.00 97.44 198 PRO A N 1
ATOM 1458 C CA . PRO A 1 198 ? 4.753 20.270 -13.425 1.00 97.44 198 PRO A CA 1
ATOM 1459 C C . PRO A 1 198 ? 3.763 21.429 -13.266 1.00 97.44 198 PRO A C 1
ATOM 1461 O O . PRO A 1 198 ? 3.383 21.761 -12.147 1.00 97.44 198 PRO A O 1
ATOM 1464 N N . GLU A 1 199 ? 3.249 21.997 -14.359 1.00 97.69 199 GLU A N 1
ATOM 1465 C CA . GLU A 1 199 ? 2.256 23.080 -14.317 1.00 97.69 199 GLU A CA 1
ATOM 1466 C C . GLU A 1 199 ? 0.916 22.611 -13.747 1.00 97.69 199 GLU A C 1
ATOM 1468 O O . GLU A 1 199 ? 0.289 23.320 -12.954 1.00 97.69 199 GLU A O 1
ATOM 1473 N N . GLN A 1 200 ? 0.468 21.409 -14.127 1.00 97.56 200 GLN A N 1
ATOM 1474 C CA . GLN A 1 200 ? -0.751 20.816 -13.576 1.00 97.56 200 GLN A CA 1
ATOM 1475 C C . GLN A 1 200 ? -0.600 20.547 -12.078 1.00 97.56 200 GLN A C 1
ATOM 1477 O O . GLN A 1 200 ? -1.529 20.811 -11.310 1.00 97.56 200 GLN A O 1
ATOM 1482 N N . TYR A 1 201 ? 0.575 20.078 -11.657 1.00 98.25 201 TYR A N 1
ATOM 1483 C CA . TYR A 1 201 ? 0.892 19.922 -10.246 1.00 98.25 201 TYR A CA 1
ATOM 1484 C C . TYR A 1 201 ? 0.924 21.272 -9.517 1.00 98.25 201 TYR A C 1
ATOM 1486 O O . TYR A 1 201 ? 0.307 21.417 -8.466 1.00 98.25 201 TYR A O 1
ATOM 1494 N N . GLY A 1 202 ? 1.540 22.301 -10.100 1.00 98.38 202 GLY A N 1
ATOM 1495 C CA . GLY A 1 202 ? 1.546 23.658 -9.553 1.00 98.38 202 GLY A CA 1
ATOM 1496 C C . GLY A 1 202 ? 0.143 24.222 -9.328 1.00 98.38 202 GLY A C 1
ATOM 1497 O O . GLY A 1 202 ? -0.130 24.837 -8.295 1.00 98.38 202 GLY A O 1
ATOM 1498 N N . ALA A 1 203 ? -0.776 23.973 -10.263 1.00 97.88 203 ALA A N 1
ATOM 1499 C CA . ALA A 1 203 ? -2.179 24.353 -10.122 1.00 97.88 203 ALA A CA 1
ATOM 1500 C C . ALA A 1 203 ? -2.886 23.582 -8.990 1.00 97.88 203 ALA A C 1
ATOM 1502 O O . ALA A 1 203 ? -3.652 24.184 -8.230 1.00 97.88 203 ALA A O 1
ATOM 1503 N N . LEU A 1 204 ? -2.616 22.278 -8.855 1.00 98.25 204 LEU A N 1
ATOM 1504 C CA . LEU A 1 204 ? -3.122 21.443 -7.762 1.00 98.25 204 LEU A CA 1
ATOM 1505 C C . LEU A 1 204 ? -2.614 21.934 -6.402 1.00 98.25 204 LEU A C 1
ATOM 1507 O O . LEU A 1 204 ? -3.420 22.191 -5.506 1.00 98.25 204 LEU A O 1
ATOM 1511 N N . LEU A 1 205 ? -1.299 22.109 -6.272 1.00 98.69 205 LEU A N 1
ATOM 1512 C CA . LEU A 1 205 ? -0.628 22.586 -5.067 1.00 98.69 205 LEU A CA 1
ATOM 1513 C C . LEU A 1 205 ? -1.200 23.934 -4.626 1.00 98.69 205 LEU A C 1
ATOM 1515 O O . LEU A 1 205 ? -1.619 24.083 -3.482 1.00 98.69 205 LEU A O 1
ATOM 1519 N N . LYS A 1 206 ? -1.346 24.880 -5.560 1.00 98.62 206 LYS A N 1
ATOM 1520 C CA . LYS A 1 206 ? -1.952 26.185 -5.280 1.00 98.62 206 LYS A CA 1
ATOM 1521 C C . LYS A 1 206 ? -3.389 26.083 -4.777 1.00 98.62 206 LYS A C 1
ATOM 1523 O O . LYS A 1 206 ? -3.767 26.768 -3.828 1.00 98.62 206 LYS A O 1
ATOM 1528 N N . ALA A 1 207 ? -4.205 25.230 -5.396 1.00 98.38 207 ALA A N 1
ATOM 1529 C CA . ALA A 1 207 ? -5.581 25.022 -4.959 1.00 98.38 207 ALA A CA 1
ATOM 1530 C C . ALA A 1 207 ? -5.656 24.376 -3.566 1.00 98.38 207 ALA A C 1
ATOM 1532 O O . ALA A 1 207 ? -6.511 24.754 -2.768 1.00 98.38 207 ALA A O 1
ATOM 1533 N N . ALA A 1 208 ? -4.775 23.418 -3.277 1.00 98.69 208 ALA A N 1
ATOM 1534 C CA . ALA A 1 208 ? -4.712 22.736 -1.992 1.00 98.69 208 ALA A CA 1
ATOM 1535 C C . ALA A 1 208 ? -4.223 23.663 -0.869 1.00 98.69 208 ALA A C 1
ATOM 1537 O O . ALA A 1 208 ? -4.857 23.719 0.184 1.00 98.69 208 ALA A O 1
ATOM 1538 N N . CYS A 1 209 ? -3.170 24.450 -1.112 1.00 98.75 209 CYS A N 1
ATOM 1539 C CA . CYS A 1 209 ? -2.658 25.405 -0.131 1.00 98.75 209 CYS A CA 1
ATOM 1540 C C . CYS A 1 209 ? -3.665 26.516 0.176 1.00 98.75 209 CYS A C 1
ATOM 1542 O O . CYS A 1 209 ? -3.805 26.887 1.336 1.00 98.75 209 CYS A O 1
ATOM 1544 N N . GLN A 1 210 ? -4.458 26.969 -0.805 1.00 98.69 210 GLN A N 1
ATOM 1545 C CA . GLN A 1 210 ? -5.557 27.900 -0.527 1.00 98.69 210 GLN A CA 1
ATOM 1546 C C . GLN A 1 210 ? -6.574 27.310 0.466 1.00 98.69 210 GLN A C 1
ATOM 1548 O O . GLN A 1 210 ? -6.944 27.977 1.427 1.00 98.69 210 GLN A O 1
ATOM 1553 N N . VAL A 1 211 ? -6.995 26.052 0.273 1.00 98.69 211 VAL A N 1
ATOM 1554 C CA . VAL A 1 211 ? -7.920 25.372 1.202 1.00 98.69 211 VAL A CA 1
ATOM 1555 C C . VAL A 1 211 ? -7.291 25.205 2.587 1.00 98.69 211 VAL A C 1
ATOM 1557 O O . VAL A 1 211 ? -7.969 25.402 3.595 1.00 98.69 211 VAL A O 1
ATOM 1560 N N . ALA A 1 212 ? -5.999 24.872 2.646 1.00 98.62 212 ALA A N 1
ATOM 1561 C CA . ALA A 1 212 ? -5.269 24.743 3.903 1.00 98.62 212 ALA A CA 1
ATOM 1562 C C . ALA A 1 212 ? -5.197 26.075 4.663 1.00 98.62 212 ALA A C 1
ATOM 1564 O O . ALA A 1 212 ? -5.527 26.131 5.848 1.00 98.62 212 ALA A O 1
ATOM 1565 N N . HIS A 1 213 ? -4.860 27.167 3.976 1.00 98.62 213 HIS A N 1
ATOM 1566 C CA . HIS A 1 213 ? -4.770 28.505 4.560 1.00 98.62 213 HIS A CA 1
ATOM 1567 C C . HIS A 1 213 ? -6.121 29.038 5.033 1.00 98.62 213 HIS A C 1
ATOM 1569 O O . HIS A 1 213 ? -6.188 29.621 6.119 1.00 98.62 213 HIS A O 1
ATOM 1575 N N . ASP A 1 214 ? -7.203 28.764 4.298 1.00 98.19 214 ASP A N 1
ATOM 1576 C CA . ASP A 1 214 ? -8.573 29.091 4.722 1.00 98.19 214 ASP A CA 1
ATOM 1577 C C . ASP A 1 214 ? -8.925 28.434 6.075 1.00 98.19 214 ASP A C 1
ATOM 1579 O O . ASP A 1 214 ? -9.744 28.958 6.837 1.00 98.19 214 ASP A O 1
ATOM 1583 N N . GLN A 1 215 ? -8.265 27.320 6.412 1.00 97.25 215 GLN A N 1
ATOM 1584 C CA . GLN A 1 215 ? -8.413 26.585 7.671 1.00 97.25 215 GLN A CA 1
ATOM 1585 C C . GLN A 1 215 ? -7.208 26.707 8.620 1.00 97.25 215 GLN A C 1
ATOM 1587 O O . GLN A 1 215 ? -7.174 26.041 9.653 1.00 97.25 215 GLN A O 1
ATOM 1592 N N . LYS A 1 216 ? -6.266 27.619 8.336 1.00 97.56 216 LYS A N 1
ATOM 1593 C CA . LYS A 1 216 ? -5.052 27.884 9.137 1.00 97.56 216 LYS A CA 1
ATOM 1594 C C . LYS A 1 216 ? -4.108 26.679 9.288 1.00 97.56 216 LYS A C 1
ATOM 1596 O O . LYS A 1 216 ? -3.389 26.588 10.281 1.00 97.56 216 LYS A O 1
ATOM 1601 N N . THR A 1 217 ? -4.095 25.786 8.308 1.00 98.12 217 THR A N 1
ATOM 1602 C CA . THR A 1 217 ? -3.143 24.678 8.190 1.00 98.12 217 THR A CA 1
ATOM 1603 C C . THR A 1 217 ? -2.009 25.083 7.251 1.00 98.12 217 THR A C 1
ATOM 1605 O O . THR A 1 217 ? -2.270 25.659 6.195 1.00 98.12 217 THR A O 1
ATOM 1608 N N . ALA A 1 218 ? -0.759 24.783 7.616 1.00 98.50 218 ALA A N 1
ATOM 1609 C CA . ALA A 1 218 ? 0.377 25.022 6.730 1.00 98.50 218 ALA A CA 1
ATOM 1610 C C . ALA A 1 218 ? 0.405 24.006 5.578 1.00 98.50 218 ALA A C 1
ATOM 1612 O O . ALA A 1 218 ? -0.087 22.887 5.717 1.00 98.50 218 ALA A O 1
ATOM 1613 N N . CYS A 1 219 ? 0.995 24.373 4.447 1.00 98.31 219 CYS A N 1
ATOM 1614 C CA . CYS A 1 219 ? 0.988 23.578 3.223 1.00 98.31 219 CYS A CA 1
ATOM 1615 C C . CYS A 1 219 ? 2.398 23.377 2.655 1.00 98.31 219 CYS A C 1
ATOM 1617 O O . CYS A 1 219 ? 3.224 24.291 2.688 1.00 98.31 219 CYS A O 1
ATOM 1619 N N . ALA A 1 220 ? 2.656 22.197 2.097 1.00 98.81 220 ALA A N 1
ATOM 1620 C CA . ALA A 1 220 ? 3.897 21.857 1.411 1.00 98.81 220 ALA A CA 1
ATOM 1621 C C . ALA A 1 220 ? 3.637 20.979 0.177 1.00 98.81 220 ALA A C 1
ATOM 1623 O O . ALA A 1 220 ? 2.633 20.261 0.105 1.00 98.81 220 ALA A O 1
ATOM 1624 N N . ASN A 1 221 ? 4.569 21.007 -0.775 1.00 98.75 221 ASN A N 1
ATOM 1625 C CA . ASN A 1 221 ? 4.607 20.068 -1.893 1.00 98.75 221 ASN A CA 1
ATOM 1626 C C . ASN A 1 221 ? 4.857 18.617 -1.430 1.00 98.75 221 ASN A C 1
ATOM 1628 O O . ASN A 1 221 ? 5.285 18.383 -0.300 1.00 98.75 221 ASN A O 1
ATOM 1632 N N . GLY A 1 222 ? 4.592 17.651 -2.310 1.00 97.19 222 GLY A N 1
ATOM 1633 C CA . GLY A 1 222 ? 4.686 16.216 -2.064 1.00 97.19 222 GLY A CA 1
ATOM 1634 C C . GLY A 1 222 ? 6.064 15.779 -1.611 1.00 97.19 222 GLY A C 1
ATOM 1635 O O . GLY A 1 222 ? 6.165 15.145 -0.565 1.00 97.19 222 GLY A O 1
ATOM 1636 N N . GLY A 1 223 ? 7.099 16.226 -2.319 1.00 97.25 223 GLY A N 1
ATOM 1637 C CA . GLY A 1 223 ? 8.498 16.023 -1.973 1.00 97.25 223 GLY A CA 1
ATOM 1638 C C . GLY A 1 223 ? 9.340 15.699 -3.201 1.00 97.25 223 GLY A C 1
ATOM 1639 O O . GLY A 1 223 ? 9.173 14.640 -3.791 1.00 97.25 223 GLY A O 1
ATOM 1640 N N . LEU A 1 224 ? 10.299 16.563 -3.558 1.00 97.88 224 LEU A N 1
ATOM 1641 C CA . LEU A 1 224 ? 11.271 16.216 -4.603 1.00 97.88 224 LEU A CA 1
ATOM 1642 C C . LEU A 1 224 ? 12.070 14.972 -4.201 1.00 97.88 224 LEU A C 1
ATOM 1644 O O . LEU A 1 224 ? 12.644 14.935 -3.108 1.00 97.88 224 LEU A O 1
ATOM 1648 N N . SER A 1 225 ? 12.172 13.989 -5.095 1.00 96.75 225 SER A N 1
ATOM 1649 C CA . SER A 1 225 ? 12.945 12.771 -4.836 1.00 96.75 225 SER A CA 1
ATOM 1650 C C . SER A 1 225 ? 14.428 13.064 -4.544 1.00 96.75 225 SER A C 1
ATOM 1652 O O . SER A 1 225 ? 14.996 14.086 -4.958 1.00 96.75 225 SER A O 1
ATOM 1654 N N . SER A 1 226 ? 15.108 12.131 -3.864 1.00 95.69 226 SER A N 1
ATOM 1655 C CA . SER A 1 226 ? 16.550 12.257 -3.588 1.00 95.69 226 SER A CA 1
ATOM 1656 C C . SER A 1 226 ? 17.372 12.377 -4.870 1.00 95.69 226 SER A C 1
ATOM 1658 O O . SER A 1 226 ? 18.328 13.150 -4.911 1.00 95.69 226 SER A O 1
ATOM 1660 N N . LYS A 1 227 ? 16.985 11.640 -5.921 1.00 95.00 227 LYS A N 1
ATOM 1661 C CA . LYS A 1 227 ? 17.666 11.644 -7.221 1.00 95.00 227 LYS A CA 1
ATOM 1662 C C . LYS A 1 227 ? 17.555 13.001 -7.902 1.00 95.00 227 LYS A C 1
ATOM 1664 O O . LYS A 1 227 ? 18.584 13.584 -8.241 1.00 95.00 227 LYS A O 1
ATOM 1669 N N . THR A 1 228 ? 16.345 13.535 -8.037 1.00 97.69 228 THR A N 1
ATOM 1670 C CA . THR A 1 228 ? 16.123 14.855 -8.645 1.00 97.69 228 THR A CA 1
ATOM 1671 C C . THR A 1 228 ? 16.824 15.950 -7.851 1.00 97.69 228 THR A C 1
ATOM 1673 O O . THR A 1 228 ? 17.541 16.768 -8.425 1.00 97.69 228 THR A O 1
ATOM 1676 N N . THR A 1 229 ? 16.714 15.921 -6.520 1.00 98.25 229 THR A N 1
ATOM 1677 C CA . THR A 1 229 ? 17.390 16.889 -5.645 1.00 98.25 229 THR A CA 1
ATOM 1678 C C . THR A 1 229 ? 18.915 16.831 -5.804 1.00 98.25 229 THR A C 1
ATOM 1680 O O . THR A 1 229 ? 19.564 17.867 -5.944 1.00 98.25 229 THR A O 1
ATOM 1683 N N . ALA A 1 230 ? 19.511 15.635 -5.833 1.00 97.94 230 ALA A N 1
ATOM 1684 C CA . ALA A 1 230 ? 20.951 15.475 -6.027 1.00 97.94 230 ALA A CA 1
ATOM 1685 C C . ALA A 1 230 ? 21.407 15.915 -7.432 1.00 97.94 230 ALA A C 1
ATOM 1687 O O . ALA A 1 230 ? 22.449 16.558 -7.564 1.00 97.94 230 ALA A O 1
ATOM 1688 N N . LEU A 1 231 ? 20.622 15.629 -8.477 1.00 98.06 231 LEU A N 1
ATOM 1689 C CA . LEU A 1 231 ? 20.903 16.087 -9.842 1.00 98.06 231 LEU A CA 1
ATOM 1690 C C . LEU A 1 231 ? 20.887 17.613 -9.948 1.00 98.06 231 LEU A C 1
ATOM 1692 O O . LEU A 1 231 ? 21.756 18.176 -10.609 1.00 98.06 231 LEU A O 1
ATOM 1696 N N . LEU A 1 232 ? 19.951 18.283 -9.275 1.00 98.50 232 LEU A N 1
ATOM 1697 C CA . LEU A 1 232 ? 19.873 19.744 -9.237 1.00 98.50 232 LEU A CA 1
ATOM 1698 C C . LEU A 1 232 ? 21.122 20.374 -8.599 1.00 98.50 232 LEU A C 1
ATOM 1700 O O . LEU A 1 232 ? 21.694 21.308 -9.162 1.00 98.50 232 LEU A O 1
ATOM 1704 N N . VAL A 1 233 ? 21.591 19.826 -7.471 1.00 98.31 233 VAL A N 1
ATOM 1705 C CA . VAL A 1 233 ? 22.830 20.281 -6.811 1.00 98.31 233 VAL A CA 1
ATOM 1706 C C . VAL A 1 233 ? 24.045 20.044 -7.707 1.00 98.31 233 VAL A C 1
ATOM 1708 O O . VAL A 1 233 ? 24.859 20.946 -7.905 1.00 98.31 233 VAL A O 1
ATOM 1711 N N . TRP A 1 234 ? 24.163 18.847 -8.286 1.00 97.81 234 TRP A N 1
ATOM 1712 C CA . TRP A 1 234 ? 25.246 18.529 -9.213 1.00 97.81 234 TRP A CA 1
ATOM 1713 C C . TRP A 1 234 ? 25.249 19.470 -10.426 1.00 97.81 234 TRP A C 1
ATOM 1715 O O . TRP A 1 234 ? 26.292 20.023 -10.773 1.00 97.81 234 TRP A O 1
ATOM 1725 N N . ALA A 1 235 ? 24.087 19.707 -11.038 1.00 97.12 235 ALA A N 1
ATOM 1726 C CA . ALA A 1 235 ? 23.957 20.590 -12.191 1.00 97.12 235 ALA A CA 1
ATOM 1727 C C . ALA A 1 235 ? 24.369 22.029 -11.847 1.00 97.12 235 ALA A C 1
ATOM 1729 O O . ALA A 1 235 ? 25.089 22.653 -12.624 1.00 97.12 235 ALA A O 1
ATOM 1730 N N . ALA A 1 236 ? 24.014 22.517 -10.654 1.00 96.69 236 ALA A N 1
ATOM 1731 C CA . ALA A 1 236 ? 24.420 23.838 -10.181 1.00 96.69 236 ALA A CA 1
ATOM 1732 C C . ALA A 1 236 ? 25.947 23.988 -10.050 1.00 96.69 236 ALA A C 1
ATOM 1734 O O . ALA A 1 236 ? 26.484 25.065 -10.321 1.00 96.69 236 ALA A O 1
ATOM 1735 N N . TYR A 1 237 ? 26.661 22.923 -9.667 1.00 96.81 237 TYR A N 1
ATOM 1736 C CA . TYR A 1 237 ? 28.127 22.911 -9.684 1.00 96.81 237 TYR A CA 1
ATOM 1737 C C . TYR A 1 237 ? 28.686 22.934 -11.112 1.00 96.81 237 TYR A C 1
ATOM 1739 O O . TYR A 1 237 ? 29.609 23.696 -11.408 1.00 96.81 237 TYR A O 1
ATOM 1747 N N . ILE A 1 238 ? 28.118 22.131 -12.015 1.00 96.31 238 ILE A N 1
ATOM 1748 C CA . ILE A 1 238 ? 28.548 22.067 -13.419 1.00 96.31 238 ILE A CA 1
ATOM 1749 C C . ILE A 1 238 ? 28.373 23.412 -14.129 1.00 96.31 238 ILE A C 1
ATOM 1751 O O . ILE A 1 238 ? 29.290 23.869 -14.808 1.00 96.31 238 ILE A O 1
ATOM 1755 N N . GLU A 1 239 ? 27.239 24.081 -13.934 1.00 93.44 239 GLU A N 1
ATOM 1756 C CA . GLU A 1 239 ? 26.937 25.383 -14.547 1.00 93.44 239 GLU A CA 1
ATOM 1757 C C . GLU A 1 239 ? 27.878 26.495 -14.072 1.00 93.44 239 GLU A C 1
ATOM 1759 O O . GLU A 1 239 ? 28.194 27.415 -14.826 1.00 93.44 239 GLU A O 1
ATOM 1764 N N . GLN A 1 240 ? 28.394 26.374 -12.848 1.00 92.50 240 GLN A N 1
ATOM 1765 C CA . GLN A 1 240 ? 29.410 27.267 -12.286 1.00 92.50 240 GLN A CA 1
ATOM 1766 C C . GLN A 1 240 ? 30.848 26.840 -12.622 1.00 92.50 240 GLN A C 1
ATOM 1768 O O . GLN A 1 240 ? 31.798 27.451 -12.136 1.00 92.50 240 GLN A O 1
ATOM 1773 N N . GLN A 1 241 ? 31.028 25.805 -13.451 1.00 93.81 241 GLN A N 1
ATOM 1774 C CA . GLN A 1 241 ? 32.327 25.218 -13.807 1.00 93.81 241 GLN A CA 1
ATOM 1775 C C . GLN A 1 241 ? 33.123 24.689 -12.594 1.00 93.81 241 GLN A C 1
ATOM 1777 O O . GLN A 1 241 ? 34.347 24.556 -12.645 1.00 93.81 241 GLN A O 1
ATOM 1782 N N . GLN A 1 242 ? 32.432 24.335 -11.508 1.00 94.75 242 GLN A N 1
ATOM 1783 C CA . GLN A 1 242 ? 32.992 23.779 -10.271 1.00 94.75 242 GLN A CA 1
ATOM 1784 C C . GLN A 1 242 ? 33.060 22.244 -10.357 1.00 94.75 242 GLN A C 1
ATOM 1786 O O . GLN A 1 242 ? 32.359 21.509 -9.663 1.00 94.75 242 GLN A O 1
ATOM 1791 N N . ILE A 1 243 ? 33.878 21.736 -11.285 1.00 93.81 243 ILE A N 1
ATOM 1792 C CA . ILE A 1 243 ? 33.905 20.305 -11.647 1.00 93.81 243 ILE A CA 1
ATOM 1793 C C . ILE A 1 243 ? 34.416 19.417 -10.499 1.00 93.81 243 ILE A C 1
ATOM 1795 O O . ILE A 1 243 ? 33.944 18.294 -10.311 1.00 93.81 243 ILE A O 1
ATOM 1799 N N . THR A 1 244 ? 35.372 19.915 -9.710 1.00 94.19 244 THR A N 1
ATOM 1800 C CA . THR A 1 244 ? 35.940 19.166 -8.577 1.00 94.19 244 THR A CA 1
ATOM 1801 C C . THR A 1 244 ? 34.893 18.971 -7.484 1.00 94.19 244 THR A C 1
ATOM 1803 O O . THR A 1 244 ? 34.744 17.876 -6.943 1.00 94.19 244 THR A O 1
ATOM 1806 N N . GLU A 1 245 ? 34.135 20.021 -7.193 1.00 95.19 245 GLU A N 1
ATOM 1807 C CA . GLU A 1 245 ? 33.044 20.045 -6.231 1.00 95.19 245 GLU A CA 1
ATOM 1808 C C . GLU A 1 245 ? 31.882 19.174 -6.712 1.00 95.19 245 GLU A C 1
ATOM 1810 O O . GLU A 1 245 ? 31.389 18.358 -5.934 1.00 95.19 245 GLU A O 1
ATOM 1815 N N . ALA A 1 246 ? 31.533 19.242 -8.004 1.00 94.38 246 ALA A N 1
ATOM 1816 C CA . ALA A 1 246 ? 30.528 18.375 -8.618 1.00 94.38 246 ALA A CA 1
ATOM 1817 C C . ALA A 1 246 ? 30.859 16.888 -8.416 1.00 94.38 246 ALA A C 1
ATOM 1819 O O . ALA A 1 246 ? 30.013 16.114 -7.969 1.00 94.38 246 ALA A O 1
ATOM 1820 N N . CYS A 1 247 ? 32.102 16.475 -8.692 1.00 95.50 247 CYS A N 1
ATOM 1821 C CA . CYS A 1 247 ? 32.514 15.088 -8.472 1.00 95.50 247 CYS A CA 1
ATOM 1822 C C . CYS A 1 247 ? 32.574 14.727 -6.979 1.00 95.50 247 CYS A C 1
ATOM 1824 O O . CYS A 1 247 ? 32.161 13.637 -6.582 1.00 95.50 247 CYS A O 1
ATOM 1826 N N . SER A 1 248 ? 33.041 15.647 -6.133 1.00 96.38 248 SER A N 1
ATOM 1827 C CA . SER A 1 248 ? 33.047 15.472 -4.679 1.00 96.38 248 SER A CA 1
ATOM 1828 C C . SER A 1 248 ? 31.631 15.221 -4.140 1.00 96.38 248 SER A C 1
ATOM 1830 O O . SER A 1 248 ? 31.430 14.328 -3.315 1.00 96.38 248 SER A O 1
ATOM 1832 N N . PHE A 1 249 ? 30.637 15.958 -4.643 1.00 96.88 249 PHE A N 1
ATOM 1833 C CA . PHE A 1 249 ? 29.230 15.758 -4.314 1.00 96.88 249 PHE A CA 1
ATOM 1834 C C . PHE A 1 249 ? 28.710 14.404 -4.811 1.00 96.88 249 PHE A C 1
ATOM 1836 O O . PHE A 1 249 ? 28.119 13.676 -4.021 1.00 96.88 249 PHE A O 1
ATOM 1843 N N . VAL A 1 250 ? 28.996 14.007 -6.061 1.00 96.25 250 VAL A N 1
ATOM 1844 C CA . VAL A 1 250 ? 28.614 12.682 -6.607 1.00 96.25 250 VAL A CA 1
ATOM 1845 C C . VAL A 1 250 ? 29.126 11.543 -5.722 1.00 96.25 250 VAL A C 1
ATOM 1847 O O . VAL A 1 250 ? 28.380 10.616 -5.415 1.00 96.25 250 VAL A O 1
ATOM 1850 N N . GLN A 1 251 ? 30.371 11.631 -5.245 1.00 95.44 251 GLN A N 1
ATOM 1851 C CA . GLN A 1 251 ? 30.946 10.625 -4.346 1.00 95.44 251 GLN A CA 1
ATOM 1852 C C . GLN A 1 251 ? 30.188 10.512 -3.015 1.00 95.44 251 GLN A C 1
ATOM 1854 O O . GLN A 1 251 ? 30.041 9.405 -2.501 1.00 95.44 251 GLN A O 1
ATOM 1859 N N . ARG A 1 252 ? 29.696 11.632 -2.465 1.00 94.69 252 ARG A N 1
ATOM 1860 C CA . ARG A 1 252 ? 28.887 11.645 -1.232 1.00 94.69 252 ARG A CA 1
ATOM 1861 C C . ARG A 1 252 ? 27.439 11.220 -1.471 1.00 94.69 252 ARG A C 1
ATOM 1863 O O . ARG A 1 252 ? 26.883 10.511 -0.641 1.00 94.69 252 ARG A O 1
ATOM 1870 N N . ALA A 1 253 ? 26.846 11.627 -2.594 1.00 91.25 253 ALA A N 1
ATOM 1871 C CA . ALA A 1 253 ? 25.495 11.243 -3.008 1.00 91.25 253 ALA A CA 1
ATOM 1872 C C . ALA A 1 253 ? 25.364 9.724 -3.215 1.00 91.25 253 ALA A C 1
ATOM 1874 O O . ALA A 1 253 ? 24.285 9.157 -3.033 1.00 91.25 253 ALA A O 1
ATOM 1875 N N . GLY A 1 254 ? 26.473 9.054 -3.544 1.00 89.56 254 GLY A N 1
ATOM 1876 C CA . GLY A 1 254 ? 26.546 7.601 -3.605 1.00 89.56 254 GLY A CA 1
ATOM 1877 C C . GLY A 1 254 ? 25.600 7.037 -4.661 1.00 89.56 254 GLY A C 1
ATOM 1878 O O . GLY A 1 254 ? 25.528 7.557 -5.767 1.00 89.56 254 GLY A O 1
ATOM 1879 N N . ALA A 1 255 ? 24.857 5.984 -4.314 1.00 85.00 255 ALA A N 1
ATOM 1880 C CA . ALA A 1 255 ? 23.998 5.250 -5.251 1.00 85.00 255 ALA A CA 1
ATOM 1881 C C . ALA A 1 255 ? 22.878 6.090 -5.898 1.00 85.00 255 ALA A C 1
ATOM 1883 O O . ALA A 1 255 ? 22.312 5.669 -6.902 1.00 85.00 255 ALA A O 1
ATOM 1884 N N . VAL A 1 256 ? 22.571 7.271 -5.351 1.00 87.94 256 VAL A N 1
ATOM 1885 C CA . VAL A 1 256 ? 21.559 8.182 -5.902 1.00 87.94 256 VAL A CA 1
ATOM 1886 C C . VAL A 1 256 ? 22.012 8.819 -7.223 1.00 87.94 256 VAL A C 1
ATOM 1888 O O . VAL A 1 256 ? 21.173 9.131 -8.065 1.00 87.94 256 VAL A O 1
ATOM 1891 N N . LEU A 1 257 ? 23.324 8.983 -7.434 1.00 91.56 257 LEU A N 1
ATOM 1892 C CA . LEU A 1 257 ? 23.900 9.516 -8.670 1.00 91.56 257 LEU A CA 1
ATOM 1893 C C . LEU A 1 257 ? 24.865 8.508 -9.296 1.00 91.56 257 LEU A C 1
ATOM 1895 O O . LEU A 1 257 ? 25.669 7.883 -8.608 1.00 91.56 257 LEU A O 1
ATOM 1899 N N . ALA A 1 258 ? 24.841 8.371 -10.623 1.00 89.44 258 ALA A N 1
ATOM 1900 C CA . ALA A 1 258 ? 25.776 7.469 -11.286 1.00 89.44 258 ALA A CA 1
ATOM 1901 C C . ALA A 1 258 ? 27.231 7.968 -11.105 1.00 89.44 258 ALA A C 1
ATOM 1903 O O . ALA A 1 258 ? 27.508 9.144 -11.352 1.00 89.44 258 ALA A O 1
ATOM 1904 N N . PRO A 1 259 ? 28.196 7.098 -10.744 1.00 89.19 259 PRO A N 1
ATOM 1905 C CA . PRO A 1 259 ? 29.586 7.512 -10.522 1.00 89.19 259 PRO A CA 1
ATOM 1906 C C . PRO A 1 259 ? 30.244 8.195 -11.730 1.00 89.19 259 PRO A C 1
ATOM 1908 O O . PRO A 1 259 ? 31.146 9.015 -11.564 1.00 89.19 259 PRO A O 1
ATOM 1911 N N . ASP A 1 260 ? 29.791 7.888 -12.950 1.00 89.50 260 ASP A N 1
ATOM 1912 C CA . ASP A 1 260 ? 30.308 8.492 -14.181 1.00 89.50 260 ASP A CA 1
ATOM 1913 C C . ASP A 1 260 ? 30.017 9.998 -14.297 1.00 89.50 260 ASP A C 1
ATOM 1915 O O . ASP A 1 260 ? 30.738 10.687 -15.021 1.00 89.50 260 ASP A O 1
ATOM 1919 N N . LEU A 1 261 ? 29.063 10.546 -13.526 1.00 91.00 261 LEU A N 1
ATOM 1920 C CA . LEU A 1 261 ? 28.808 11.994 -13.473 1.00 91.00 261 LEU A CA 1
ATOM 1921 C C . LEU A 1 261 ? 30.047 12.789 -13.026 1.00 91.00 261 LEU A C 1
ATOM 1923 O O . LEU A 1 261 ? 30.188 13.951 -13.397 1.00 91.00 261 LEU A O 1
ATOM 1927 N N . CYS A 1 262 ? 30.995 12.165 -12.313 1.00 91.75 262 CYS A N 1
ATOM 1928 C CA . CYS A 1 262 ? 32.296 12.763 -11.989 1.00 91.75 262 CYS A CA 1
ATOM 1929 C C . CYS A 1 262 ? 33.128 13.168 -13.218 1.00 91.75 262 CYS A C 1
ATOM 1931 O O . CYS A 1 262 ? 34.065 13.954 -13.091 1.00 91.75 262 CYS A O 1
ATOM 1933 N N . ARG A 1 263 ? 32.850 12.594 -14.395 1.00 89.50 263 ARG A N 1
ATOM 1934 C CA . ARG A 1 263 ? 33.602 12.844 -15.636 1.00 89.50 263 ARG A CA 1
ATOM 1935 C C . ARG A 1 263 ? 32.956 13.903 -16.517 1.00 89.50 263 ARG A C 1
ATOM 1937 O O . ARG A 1 263 ? 33.567 14.338 -17.491 1.00 89.50 263 ARG A O 1
ATOM 1944 N N . PHE A 1 264 ? 31.715 14.271 -16.230 1.00 90.00 264 PHE A N 1
ATOM 1945 C CA . PHE A 1 264 ? 30.954 15.174 -17.073 1.00 90.00 264 PHE A CA 1
ATOM 1946 C C . PHE A 1 264 ? 31.251 16.620 -16.691 1.00 90.00 264 PHE A C 1
ATOM 1948 O O . PHE A 1 264 ? 31.247 16.986 -15.523 1.00 90.00 264 PHE A O 1
ATOM 1955 N N . THR A 1 265 ? 31.499 17.449 -17.703 1.00 89.50 265 THR A N 1
ATOM 1956 C CA . THR A 1 265 ? 31.730 18.895 -17.552 1.00 89.50 265 THR A CA 1
ATOM 1957 C C . THR A 1 265 ? 30.560 19.731 -18.065 1.00 89.50 265 THR A C 1
ATOM 1959 O O . THR A 1 265 ? 30.679 20.946 -18.168 1.00 89.50 265 THR A O 1
ATOM 1962 N N . ALA A 1 266 ? 29.475 19.075 -18.478 1.00 89.00 266 ALA A N 1
ATOM 1963 C CA . ALA A 1 266 ? 28.338 19.694 -19.139 1.00 89.00 266 ALA A CA 1
ATOM 1964 C C . ALA A 1 266 ? 27.095 18.801 -18.975 1.00 89.00 266 ALA A C 1
ATOM 1966 O O . ALA A 1 266 ? 27.214 17.569 -18.952 1.00 89.00 266 ALA A O 1
ATOM 1967 N N . ILE A 1 267 ? 25.915 19.415 -18.856 1.00 89.62 267 ILE A N 1
ATOM 1968 C CA . ILE A 1 267 ? 24.630 18.733 -18.604 1.00 89.62 267 ILE A CA 1
ATOM 1969 C C . ILE A 1 267 ? 24.212 17.879 -19.812 1.00 89.62 267 ILE A C 1
ATOM 1971 O O . ILE A 1 267 ? 23.530 16.864 -19.678 1.00 89.62 267 ILE A O 1
ATOM 1975 N N . GLU A 1 268 ? 24.682 18.227 -21.008 1.00 90.00 268 GLU A N 1
ATOM 1976 C CA . GLU A 1 268 ? 24.407 17.535 -22.265 1.00 90.00 268 GLU A CA 1
ATOM 1977 C C . GLU A 1 268 ? 24.905 16.083 -22.265 1.00 90.00 268 GLU A C 1
ATOM 1979 O O . GLU A 1 268 ? 24.437 15.283 -23.077 1.00 90.00 268 GLU A O 1
ATOM 1984 N N . HIS A 1 269 ? 25.801 15.714 -21.348 1.00 88.00 269 HIS A N 1
ATOM 1985 C CA . HIS A 1 269 ? 26.300 14.346 -21.199 1.00 88.00 269 HIS A CA 1
ATOM 1986 C C . HIS A 1 269 ? 25.444 13.462 -20.282 1.00 88.00 269 HIS A C 1
ATOM 1988 O O . HIS A 1 269 ? 25.663 12.253 -20.249 1.00 88.00 269 HIS A O 1
ATOM 1994 N N . LEU A 1 270 ? 24.459 14.025 -19.572 1.00 90.81 270 LEU A N 1
ATOM 1995 C CA . LEU A 1 270 ? 23.528 13.241 -18.762 1.00 90.81 270 LEU A CA 1
ATOM 1996 C C . LEU A 1 270 ? 22.746 12.222 -19.609 1.00 90.81 270 LEU A C 1
ATOM 1998 O O . LEU A 1 270 ? 22.468 12.440 -20.799 1.00 90.81 270 LEU A O 1
ATOM 2002 N N . SER A 1 271 ? 22.342 11.128 -18.958 1.00 91.38 271 SER A N 1
ATOM 2003 C CA . SER A 1 271 ? 21.402 10.163 -19.527 1.00 91.38 271 SER A CA 1
ATOM 2004 C C . SER A 1 271 ? 20.060 10.840 -19.851 1.00 91.38 271 SER A C 1
ATOM 2006 O O . SER A 1 271 ? 19.739 11.901 -19.315 1.00 91.38 271 SER A O 1
ATOM 2008 N N . ALA A 1 272 ? 19.260 10.249 -20.743 1.00 90.00 272 ALA A N 1
ATOM 2009 C CA . ALA A 1 272 ? 17.945 10.806 -21.074 1.00 90.00 272 ALA A CA 1
ATOM 2010 C C . ALA A 1 272 ? 17.023 10.883 -19.841 1.00 90.00 272 ALA A C 1
ATOM 2012 O O . ALA A 1 272 ? 16.298 11.861 -19.677 1.00 90.00 272 ALA A O 1
ATOM 2013 N N . GLU A 1 273 ? 17.102 9.883 -18.963 1.00 87.62 273 GLU A N 1
ATOM 2014 C CA . GLU A 1 273 ? 16.354 9.833 -17.707 1.00 87.62 273 GLU A CA 1
ATOM 2015 C C . GLU A 1 273 ? 16.786 10.953 -16.749 1.00 87.62 273 GLU A C 1
ATOM 2017 O O . GLU A 1 273 ? 15.943 11.715 -16.284 1.00 87.62 273 GLU A O 1
ATOM 2022 N N . ASP A 1 274 ? 18.092 11.120 -16.515 1.00 91.62 274 ASP A N 1
ATOM 2023 C CA . ASP A 1 274 ? 18.600 12.157 -15.605 1.00 91.62 274 ASP A CA 1
ATOM 2024 C C . ASP A 1 274 ? 18.340 13.567 -16.144 1.00 91.62 274 ASP A C 1
ATOM 2026 O O . ASP A 1 274 ? 18.056 14.479 -15.371 1.00 91.62 274 ASP A O 1
ATOM 2030 N N . LYS A 1 275 ? 18.383 13.758 -17.471 1.00 93.94 275 LYS A N 1
ATOM 2031 C CA . LYS A 1 275 ? 17.962 15.020 -18.101 1.00 93.94 275 LYS A CA 1
ATOM 2032 C C . LYS A 1 275 ? 16.491 15.303 -17.848 1.00 93.94 275 LYS A C 1
ATOM 2034 O O . LYS A 1 275 ? 16.153 16.431 -17.515 1.00 93.94 275 LYS A O 1
ATOM 2039 N N . SER A 1 276 ? 15.634 14.293 -17.999 1.00 92.50 276 SER A N 1
ATOM 2040 C CA . SER A 1 276 ? 14.201 14.434 -17.745 1.00 92.50 276 SER A CA 1
ATOM 2041 C C . SER A 1 276 ? 13.927 14.783 -16.282 1.00 92.50 276 SER A C 1
ATOM 2043 O O . SER A 1 276 ? 13.159 15.701 -16.019 1.00 92.50 276 SER A O 1
ATOM 2045 N N . ALA A 1 277 ? 14.576 14.097 -15.337 1.00 91.69 277 ALA A N 1
ATOM 2046 C CA . ALA A 1 277 ? 14.438 14.380 -13.909 1.00 91.69 277 ALA A CA 1
ATOM 2047 C C . ALA A 1 277 ? 14.937 15.791 -13.552 1.00 91.69 277 ALA A C 1
ATOM 2049 O O . ALA A 1 277 ? 14.254 16.531 -12.847 1.00 91.69 277 ALA A O 1
ATOM 2050 N N . LEU A 1 278 ? 16.096 16.198 -14.086 1.00 96.56 278 LEU A N 1
ATOM 2051 C CA . LEU A 1 278 ? 16.645 17.541 -13.886 1.00 96.56 278 LEU A CA 1
ATOM 2052 C C . LEU A 1 278 ? 15.712 18.630 -14.434 1.00 96.56 278 LEU A C 1
ATOM 2054 O O . LEU A 1 278 ? 15.503 19.644 -13.771 1.00 96.56 278 LEU A O 1
ATOM 2058 N N . GLU A 1 279 ? 15.155 18.423 -15.626 1.00 97.38 279 GLU A N 1
ATOM 2059 C CA . GLU A 1 279 ? 14.232 19.366 -16.261 1.00 97.38 279 GLU A CA 1
ATOM 2060 C C . GLU A 1 279 ? 12.931 19.507 -15.461 1.00 97.38 279 GLU A C 1
ATOM 2062 O O . GLU A 1 279 ? 12.535 20.621 -15.125 1.00 97.38 279 GLU A O 1
ATOM 2067 N N . ILE A 1 280 ? 12.315 18.387 -15.071 1.00 97.25 280 ILE A N 1
ATOM 2068 C CA . ILE A 1 280 ? 11.119 18.380 -14.216 1.00 97.25 280 ILE A CA 1
ATOM 2069 C C . ILE A 1 280 ? 11.404 19.096 -12.890 1.00 97.25 280 ILE A C 1
ATOM 2071 O O . ILE A 1 280 ? 10.636 19.964 -12.478 1.00 97.25 280 ILE A O 1
ATOM 2075 N N . GLY A 1 281 ? 12.535 18.787 -12.246 1.00 97.88 281 GLY A N 1
ATOM 2076 C CA . GLY A 1 281 ? 12.952 19.437 -11.006 1.00 97.88 281 GLY A CA 1
ATOM 2077 C C . GLY A 1 281 ? 13.086 20.954 -11.149 1.00 97.88 281 GLY A C 1
ATOM 2078 O O . GLY A 1 281 ? 12.610 21.693 -10.291 1.00 97.88 281 GLY A O 1
ATOM 2079 N N . ARG A 1 282 ? 13.676 21.443 -12.247 1.00 98.19 282 ARG A N 1
ATOM 2080 C CA . ARG A 1 282 ? 13.803 22.886 -12.520 1.00 98.19 282 ARG A CA 1
ATOM 2081 C C . ARG A 1 282 ? 12.453 23.562 -12.702 1.00 98.19 282 ARG A C 1
ATOM 2083 O O . ARG A 1 282 ? 12.204 24.575 -12.055 1.00 98.19 282 ARG A O 1
ATOM 2090 N N . GLN A 1 283 ? 11.576 22.973 -13.512 1.00 98.50 283 GLN A N 1
ATOM 2091 C CA . GLN A 1 283 ? 10.225 23.494 -13.730 1.00 98.50 283 GLN A CA 1
ATOM 2092 C C . GLN A 1 283 ? 9.444 23.580 -12.412 1.00 98.50 283 GLN A C 1
ATOM 2094 O O . GLN A 1 283 ? 8.796 24.585 -12.125 1.00 98.50 283 GLN A O 1
ATOM 2099 N N . LEU A 1 284 ? 9.561 22.564 -11.555 1.00 98.50 284 LEU A N 1
ATOM 2100 C CA . LEU A 1 284 ? 8.945 22.573 -10.230 1.00 98.50 284 LEU A CA 1
ATOM 2101 C C . LEU A 1 284 ? 9.521 23.670 -9.316 1.00 98.50 284 LEU A C 1
ATOM 2103 O O . LEU A 1 284 ? 8.750 24.394 -8.681 1.00 98.50 284 LEU A O 1
ATOM 2107 N N . LEU A 1 285 ? 10.848 23.859 -9.289 1.00 98.38 285 LEU A N 1
ATOM 2108 C CA . LEU A 1 285 ? 11.485 24.936 -8.514 1.00 98.38 285 LEU A CA 1
ATOM 2109 C C . LEU A 1 285 ? 11.056 26.339 -8.970 1.00 98.38 285 LEU A C 1
ATOM 2111 O O . LEU A 1 285 ? 10.968 27.236 -8.133 1.00 98.38 285 LEU A O 1
ATOM 2115 N N . GLU A 1 286 ? 10.754 26.537 -10.255 1.00 97.75 286 GLU A N 1
ATOM 2116 C CA . GLU A 1 286 ? 10.201 27.800 -10.769 1.00 97.75 286 GLU A CA 1
ATOM 2117 C C . GLU A 1 286 ? 8.748 28.030 -10.319 1.00 97.75 286 GLU A C 1
ATOM 2119 O O . GLU A 1 286 ? 8.336 29.163 -10.054 1.00 97.75 286 GLU A O 1
ATOM 2124 N N . ILE A 1 287 ? 7.967 26.956 -10.191 1.00 97.69 287 ILE A N 1
ATOM 2125 C CA . ILE A 1 287 ? 6.555 27.000 -9.794 1.00 97.69 287 ILE A CA 1
ATOM 2126 C C . ILE A 1 287 ? 6.401 27.275 -8.294 1.00 97.69 287 ILE A C 1
ATOM 2128 O O . ILE A 1 287 ? 5.553 28.085 -7.894 1.00 97.69 287 ILE A O 1
ATOM 2132 N N . TYR A 1 288 ? 7.212 26.619 -7.460 1.00 98.12 288 TYR A N 1
ATOM 2133 C CA . TYR A 1 288 ? 7.070 26.605 -6.002 1.00 98.12 288 TYR A CA 1
ATOM 2134 C C . TYR A 1 288 ? 6.916 27.985 -5.341 1.00 98.12 288 TYR A C 1
ATOM 2136 O O . TYR A 1 288 ? 5.972 28.127 -4.556 1.00 98.12 288 TYR A O 1
ATOM 2144 N N . PRO A 1 289 ? 7.716 29.026 -5.659 1.00 96.00 289 PRO A N 1
ATOM 2145 C CA . PRO A 1 289 ? 7.582 30.344 -5.028 1.00 96.00 289 PRO A CA 1
ATOM 2146 C C . PRO A 1 289 ? 6.216 31.007 -5.253 1.00 96.00 289 PRO A C 1
ATOM 2148 O O . PRO A 1 289 ? 5.799 31.857 -4.470 1.00 96.00 289 PRO A O 1
ATOM 2151 N N . SER A 1 290 ? 5.508 30.628 -6.322 1.00 95.31 290 SER A N 1
ATOM 2152 C CA . SER A 1 290 ? 4.205 31.192 -6.703 1.00 95.31 290 SER A CA 1
ATOM 2153 C C . SER A 1 290 ? 3.004 30.313 -6.325 1.00 95.31 290 SER A C 1
ATOM 2155 O O . SER A 1 290 ? 1.851 30.715 -6.520 1.00 95.31 290 SER A O 1
ATOM 2157 N N . SER A 1 291 ? 3.265 29.122 -5.778 1.00 95.94 291 SER A N 1
ATOM 2158 C CA . SER A 1 291 ? 2.241 28.138 -5.409 1.00 95.94 291 SER A CA 1
ATOM 2159 C C . SER A 1 291 ? 1.476 28.504 -4.134 1.00 95.94 291 SER A C 1
ATOM 2161 O O . SER A 1 291 ? 0.366 28.028 -3.932 1.00 95.94 291 SER A O 1
ATOM 2163 N N . GLY A 1 292 ? 2.038 29.374 -3.290 1.00 96.50 292 GLY A N 1
ATOM 2164 C CA . GLY A 1 292 ? 1.465 29.707 -1.986 1.00 96.50 292 GLY A CA 1
ATOM 2165 C C . GLY A 1 292 ? 1.739 28.664 -0.901 1.00 96.50 292 GLY A C 1
ATOM 2166 O O . GLY A 1 292 ? 1.129 28.743 0.155 1.00 96.50 292 GLY A O 1
ATOM 2167 N N . GLN A 1 293 ? 2.632 27.698 -1.128 1.00 98.31 293 GLN A N 1
ATOM 2168 C CA . GLN A 1 293 ? 3.082 26.793 -0.069 1.00 98.31 293 GLN A CA 1
ATOM 2169 C C . GLN A 1 293 ? 3.936 27.514 0.985 1.00 98.31 293 GLN A C 1
ATOM 2171 O O . GLN A 1 293 ? 4.654 28.468 0.677 1.00 98.31 293 GLN A O 1
ATOM 2176 N N . ASP A 1 294 ? 3.895 27.018 2.219 1.00 98.62 294 ASP A N 1
ATOM 2177 C CA . ASP A 1 294 ? 4.672 27.543 3.346 1.00 98.62 294 ASP A CA 1
ATOM 2178 C C . ASP A 1 294 ? 6.070 26.919 3.415 1.00 98.62 294 ASP A C 1
ATOM 2180 O O . ASP A 1 294 ? 7.019 27.556 3.878 1.00 98.62 294 ASP A O 1
ATOM 2184 N N . TYR A 1 295 ? 6.199 25.676 2.940 1.00 98.44 295 TYR A N 1
ATOM 2185 C CA . TYR A 1 295 ? 7.436 24.905 2.984 1.00 98.44 295 TYR A CA 1
ATOM 2186 C C . TYR A 1 295 ? 7.731 24.237 1.646 1.00 98.44 295 TYR A C 1
ATOM 2188 O O . TYR A 1 295 ? 6.828 23.724 0.989 1.00 98.44 295 TYR A O 1
ATOM 2196 N N . LEU A 1 296 ? 9.015 24.185 1.290 1.00 98.56 296 LEU A N 1
ATOM 2197 C CA . LEU A 1 296 ? 9.511 23.259 0.280 1.00 98.56 296 LEU A CA 1
ATOM 2198 C C . LEU A 1 296 ? 9.856 21.933 0.958 1.00 98.56 296 LEU A C 1
ATOM 2200 O O . LEU A 1 296 ? 10.720 21.880 1.836 1.00 98.56 296 LEU A O 1
ATOM 2204 N N . ASN A 1 297 ? 9.193 20.866 0.539 1.00 98.75 297 ASN A N 1
ATOM 2205 C CA . ASN A 1 297 ? 9.432 19.503 0.972 1.00 98.75 297 ASN A CA 1
ATOM 2206 C C . ASN A 1 297 ? 10.298 18.727 -0.035 1.00 98.75 297 ASN A C 1
ATOM 2208 O O . ASN A 1 297 ? 10.196 18.920 -1.250 1.00 98.75 297 ASN A O 1
ATOM 2212 N N . PHE A 1 298 ? 11.136 17.824 0.470 1.00 98.50 298 PHE A N 1
ATOM 2213 C CA . PHE A 1 298 ? 11.952 16.909 -0.333 1.00 98.50 298 PHE A CA 1
ATOM 2214 C C . PHE A 1 298 ? 12.210 15.596 0.415 1.00 98.50 298 PHE A C 1
ATOM 2216 O O . PHE A 1 298 ? 12.140 15.544 1.648 1.00 98.50 298 PHE A O 1
ATOM 2223 N N . HIS A 1 299 ? 12.529 14.540 -0.327 1.00 97.25 299 HIS A N 1
ATOM 2224 C CA . HIS A 1 299 ? 12.857 13.217 0.198 1.00 97.25 299 HIS A CA 1
ATOM 2225 C C . HIS A 1 299 ? 14.365 12.985 0.160 1.00 97.25 299 HIS A C 1
ATOM 2227 O O . HIS A 1 299 ? 15.035 13.282 -0.837 1.00 97.25 299 HIS A O 1
ATOM 2233 N N . TRP A 1 300 ? 14.924 12.418 1.228 1.00 96.25 300 TRP A N 1
ATOM 2234 C CA . TRP A 1 300 ? 16.373 12.271 1.343 1.00 96.25 300 TRP A CA 1
ATOM 2235 C C . TRP A 1 300 ? 16.812 10.997 2.057 1.00 96.25 300 TRP A C 1
ATOM 2237 O O . TRP A 1 300 ? 16.568 10.826 3.249 1.00 96.25 300 TRP A O 1
ATOM 2247 N N . TYR A 1 301 ? 17.542 10.150 1.327 1.00 93.31 301 TYR A N 1
ATOM 2248 C CA . TYR A 1 301 ? 18.073 8.873 1.825 1.00 93.31 301 TYR A CA 1
ATOM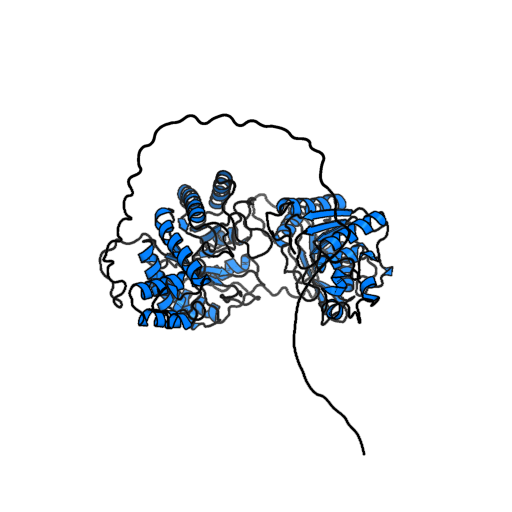 2249 C C . TYR A 1 301 ? 19.598 8.740 1.712 1.00 93.31 301 TYR A C 1
ATOM 2251 O O . TYR A 1 301 ? 20.145 7.667 1.961 1.00 93.31 301 TYR A O 1
ATOM 2259 N N . VAL A 1 302 ? 20.306 9.810 1.330 1.00 92.44 302 VAL A N 1
ATOM 2260 C CA . VAL A 1 302 ? 21.776 9.809 1.262 1.00 92.44 302 VAL A CA 1
ATOM 2261 C C . VAL A 1 302 ? 22.338 9.996 2.677 1.00 92.44 302 VAL A C 1
ATOM 2263 O O . VAL A 1 302 ? 22.140 11.072 3.251 1.00 92.44 302 VAL A O 1
ATOM 2266 N N . PRO A 1 303 ? 23.090 9.026 3.236 1.00 90.25 303 PRO A N 1
ATOM 2267 C CA . PRO A 1 303 ? 23.581 9.061 4.616 1.00 90.25 303 PRO A CA 1
ATOM 2268 C C . PRO A 1 303 ? 24.826 9.951 4.805 1.00 90.25 303 PRO A C 1
ATOM 2270 O O . PRO A 1 303 ? 25.772 9.590 5.509 1.00 90.25 303 PRO A O 1
ATOM 2273 N N . ASP A 1 304 ? 24.836 11.138 4.194 1.00 92.69 304 ASP A N 1
ATOM 2274 C CA . ASP A 1 304 ? 25.929 12.107 4.280 1.00 92.69 304 ASP A CA 1
ATOM 2275 C C . ASP A 1 304 ? 25.424 13.504 4.684 1.00 92.69 304 ASP A C 1
ATOM 2277 O O . ASP A 1 304 ? 24.578 14.116 4.027 1.00 92.69 304 ASP A O 1
ATOM 2281 N N . LYS A 1 305 ? 25.980 14.029 5.785 1.00 92.69 305 LYS A N 1
ATOM 2282 C CA . LYS A 1 305 ? 25.617 15.336 6.358 1.00 92.69 305 LYS A CA 1
ATOM 2283 C C . LYS A 1 305 ? 25.938 16.509 5.427 1.00 92.69 305 LYS A C 1
ATOM 2285 O O . LYS A 1 305 ? 25.185 17.484 5.405 1.00 92.69 305 LYS A O 1
ATOM 2290 N N . ASN A 1 306 ? 27.055 16.457 4.708 1.00 93.50 306 ASN A N 1
ATOM 2291 C CA . ASN A 1 306 ? 27.472 17.554 3.839 1.00 93.50 306 ASN A CA 1
ATOM 2292 C C . ASN A 1 306 ? 26.609 17.577 2.580 1.00 93.50 306 ASN A C 1
ATOM 2294 O O . ASN A 1 306 ? 26.091 18.635 2.241 1.00 93.50 306 ASN A O 1
ATOM 2298 N N . ALA A 1 307 ? 26.340 16.412 1.983 1.00 95.69 307 ALA A N 1
ATOM 2299 C CA . ALA A 1 307 ? 25.429 16.307 0.848 1.00 95.69 307 ALA A CA 1
ATOM 2300 C C . ALA A 1 307 ? 24.015 16.807 1.202 1.00 95.69 307 ALA A C 1
ATOM 2302 O O . ALA A 1 307 ? 23.445 17.598 0.454 1.00 95.69 307 ALA A O 1
ATOM 2303 N N . LEU A 1 308 ? 23.487 16.436 2.379 1.00 96.56 308 LEU A N 1
ATOM 2304 C CA . LEU A 1 308 ? 22.220 16.979 2.887 1.00 96.56 308 LEU A CA 1
ATOM 2305 C C . LEU A 1 308 ? 22.279 18.507 3.061 1.00 96.56 308 LEU A C 1
ATOM 2307 O O . LEU A 1 308 ? 21.339 19.214 2.704 1.00 96.56 308 LEU A O 1
ATOM 2311 N N . SER A 1 309 ? 23.386 19.034 3.591 1.00 96.25 309 SER A N 1
ATOM 2312 C CA . SER A 1 309 ? 23.564 20.480 3.780 1.00 96.25 309 SER A CA 1
ATOM 2313 C C . SER A 1 309 ? 23.601 21.236 2.452 1.00 96.25 309 SER A C 1
ATOM 2315 O O . SER A 1 309 ? 22.976 22.287 2.328 1.00 96.25 309 SER A O 1
ATOM 2317 N N . GLU A 1 310 ? 24.305 20.704 1.454 1.00 97.44 310 GLU A N 1
ATOM 2318 C CA . GLU A 1 310 ? 24.366 21.253 0.097 1.00 97.44 310 GLU A CA 1
ATOM 2319 C C . GLU A 1 310 ? 22.980 21.247 -0.563 1.00 97.44 310 GLU A C 1
ATOM 2321 O O . GLU A 1 310 ? 22.550 22.285 -1.065 1.00 97.44 310 GLU A O 1
ATOM 2326 N N . ALA A 1 311 ? 22.238 20.137 -0.465 1.00 98.06 311 ALA A N 1
ATOM 2327 C CA . ALA A 1 311 ? 20.870 20.023 -0.971 1.00 98.06 311 ALA A CA 1
ATOM 2328 C C . ALA A 1 311 ? 19.919 21.045 -0.333 1.00 98.06 311 ALA A C 1
ATOM 2330 O O . ALA A 1 311 ? 19.256 21.807 -1.035 1.00 98.06 311 ALA A O 1
ATOM 2331 N N . VAL A 1 312 ? 19.889 21.131 0.999 1.00 98.06 312 VAL A N 1
ATOM 2332 C CA . VAL A 1 312 ? 19.007 22.066 1.717 1.00 98.06 312 VAL A CA 1
ATOM 2333 C C . VAL A 1 312 ? 19.352 23.520 1.398 1.00 98.06 312 VAL A C 1
ATOM 2335 O O . VAL A 1 312 ? 18.453 24.337 1.194 1.00 98.06 312 VAL A O 1
ATOM 2338 N N . ASN A 1 313 ? 20.640 23.864 1.337 1.00 96.62 313 ASN A N 1
ATOM 2339 C CA . ASN A 1 313 ? 21.069 25.221 1.001 1.00 96.62 313 ASN A CA 1
ATOM 2340 C C . ASN A 1 313 ? 20.715 25.588 -0.441 1.00 96.62 313 ASN A C 1
ATOM 2342 O O . ASN A 1 313 ? 20.253 26.704 -0.682 1.00 96.62 313 ASN A O 1
ATOM 2346 N N . TYR A 1 314 ? 20.881 24.651 -1.376 1.00 98.06 314 TYR A N 1
ATOM 2347 C CA . TYR A 1 314 ? 20.471 24.835 -2.760 1.00 98.06 314 TYR A CA 1
ATOM 2348 C C . TYR A 1 314 ? 18.961 25.089 -2.867 1.00 98.06 314 TYR A C 1
ATOM 2350 O O . TYR A 1 314 ? 18.558 26.107 -3.424 1.00 98.06 314 TYR A O 1
ATOM 2358 N N . LEU A 1 315 ? 18.125 24.237 -2.263 1.00 98.06 315 LEU A N 1
ATOM 2359 C CA . LEU A 1 315 ? 16.661 24.362 -2.318 1.00 98.06 315 LEU A CA 1
ATOM 2360 C C . LEU A 1 315 ? 16.156 25.674 -1.695 1.00 98.06 315 LEU A C 1
ATOM 2362 O O . LEU A 1 315 ? 15.289 26.342 -2.265 1.00 98.06 315 LEU A O 1
ATOM 2366 N N . ARG A 1 316 ? 16.741 26.090 -0.560 1.00 96.56 316 ARG A N 1
ATOM 2367 C CA . ARG A 1 316 ? 16.456 27.394 0.067 1.00 96.56 316 ARG A CA 1
ATOM 2368 C C . ARG A 1 316 ? 16.806 28.551 -0.850 1.00 96.56 316 ARG A C 1
ATOM 2370 O O . ARG A 1 316 ? 16.029 29.492 -0.959 1.00 96.56 316 ARG A O 1
ATOM 2377 N N . HIS A 1 317 ? 17.971 28.498 -1.489 1.00 95.38 317 HIS A N 1
ATOM 2378 C CA . HIS A 1 317 ? 18.401 29.558 -2.389 1.00 95.38 317 HIS A CA 1
AT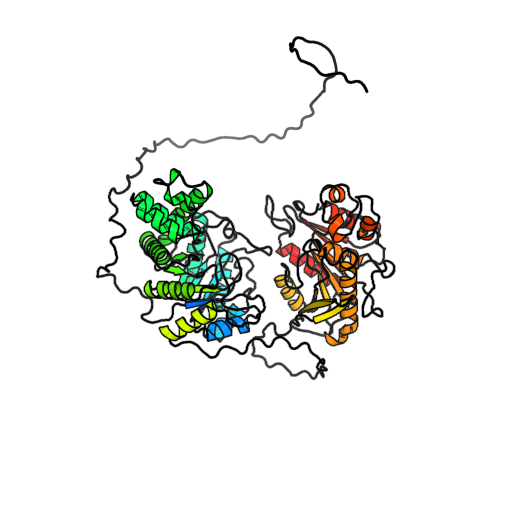OM 2379 C C . HIS A 1 317 ? 17.525 29.624 -3.644 1.00 95.38 317 HIS A C 1
ATOM 2381 O O . HIS A 1 317 ? 17.138 30.713 -4.055 1.00 95.38 317 HIS A O 1
ATOM 2387 N N . ALA A 1 318 ? 17.179 28.467 -4.211 1.00 94.75 318 ALA A N 1
ATOM 2388 C CA . ALA A 1 318 ? 16.389 28.372 -5.429 1.00 94.75 318 ALA A CA 1
ATOM 2389 C C . ALA A 1 318 ? 14.958 28.900 -5.256 1.00 94.75 318 ALA A C 1
ATOM 2391 O O . ALA A 1 318 ? 14.403 29.466 -6.191 1.00 94.75 318 ALA A O 1
ATOM 2392 N N . THR A 1 319 ? 14.360 28.738 -4.070 1.00 95.88 319 THR A N 1
ATOM 2393 C CA . THR A 1 319 ? 12.928 29.034 -3.872 1.00 95.88 319 THR A CA 1
ATOM 2394 C C . THR A 1 319 ? 12.623 30.118 -2.851 1.00 95.88 319 THR A C 1
ATOM 2396 O O . THR A 1 319 ? 11.499 30.613 -2.807 1.00 95.88 319 THR A O 1
ATOM 2399 N N . ASN A 1 320 ? 13.600 30.499 -2.024 1.00 95.06 320 ASN A N 1
ATOM 2400 C CA . ASN A 1 320 ? 13.420 31.384 -0.873 1.00 95.06 320 ASN A CA 1
ATOM 2401 C C . ASN A 1 320 ? 12.344 30.893 0.126 1.00 95.06 320 ASN A C 1
ATOM 2403 O O . ASN A 1 320 ? 11.795 31.683 0.895 1.00 95.06 320 ASN A O 1
ATOM 2407 N N . LEU A 1 321 ? 12.052 29.588 0.128 1.00 95.00 321 LEU A N 1
ATOM 2408 C CA . LEU A 1 321 ? 11.135 28.946 1.066 1.00 95.00 321 LEU A CA 1
ATOM 2409 C C . LEU A 1 321 ? 11.907 28.256 2.201 1.00 95.00 321 LEU A C 1
ATOM 2411 O O . LEU A 1 321 ? 13.010 27.733 1.987 1.00 95.00 321 LEU A O 1
ATOM 2415 N N . PRO A 1 322 ? 11.347 28.203 3.423 1.00 96.69 322 PRO A N 1
ATOM 2416 C CA . PRO A 1 322 ? 11.830 27.280 4.436 1.00 96.69 322 PRO A CA 1
ATOM 2417 C C . PRO A 1 322 ? 11.696 25.833 3.936 1.00 96.69 322 PRO A C 1
ATOM 2419 O O . PRO A 1 322 ? 10.744 25.484 3.242 1.00 96.69 322 PRO A O 1
ATOM 2422 N N . VAL A 1 323 ? 12.661 24.987 4.296 1.00 97.69 323 VAL A N 1
ATOM 2423 C CA . VAL A 1 323 ? 12.732 23.595 3.826 1.00 97.69 323 VAL A CA 1
ATOM 2424 C C . VAL A 1 323 ? 12.320 22.638 4.940 1.00 97.69 323 VAL A C 1
ATOM 2426 O O . VAL A 1 323 ? 12.711 22.816 6.101 1.00 97.69 323 VAL A O 1
ATOM 2429 N N . MET A 1 324 ? 11.560 21.614 4.569 1.00 98.19 324 MET A N 1
ATOM 2430 C CA . MET A 1 324 ? 11.189 20.474 5.401 1.00 98.19 324 MET A CA 1
ATOM 2431 C C . MET A 1 324 ? 11.458 19.156 4.669 1.00 98.19 324 MET A C 1
ATOM 2433 O O . MET A 1 324 ? 11.706 19.146 3.469 1.00 98.19 324 MET A O 1
ATOM 2437 N N . SER A 1 325 ? 11.398 18.044 5.395 1.00 98.25 325 SER A N 1
ATOM 2438 C CA . SER A 1 325 ? 11.347 16.708 4.808 1.00 98.25 325 SER A CA 1
ATOM 2439 C C . SER A 1 325 ? 10.317 15.865 5.553 1.00 98.25 325 SER A C 1
ATOM 2441 O O . SER A 1 325 ? 10.395 15.721 6.775 1.00 98.25 325 SER A O 1
ATOM 2443 N N . ASN A 1 326 ? 9.338 15.321 4.834 1.00 96.81 326 ASN A N 1
ATOM 2444 C CA . ASN A 1 326 ? 8.392 14.324 5.341 1.00 96.81 326 ASN A CA 1
ATOM 2445 C C . ASN A 1 326 ? 8.880 12.867 5.117 1.00 96.81 326 ASN A C 1
ATOM 2447 O O . ASN A 1 326 ? 8.225 11.932 5.592 1.00 96.81 326 ASN A O 1
ATOM 2451 N N . GLU A 1 327 ? 10.004 12.686 4.408 1.00 95.19 327 GLU A N 1
ATOM 2452 C CA . GLU A 1 327 ? 10.693 11.411 4.179 1.00 95.19 327 GLU A CA 1
ATOM 2453 C C . GLU A 1 327 ? 12.225 11.584 4.237 1.00 95.19 327 GLU A C 1
ATOM 2455 O O . GLU A 1 327 ? 12.915 11.649 3.218 1.00 95.19 327 GLU A O 1
ATOM 2460 N N . LEU A 1 328 ? 12.770 11.649 5.454 1.00 95.12 328 LEU A N 1
ATOM 2461 C CA . LEU A 1 328 ? 14.210 11.612 5.721 1.00 95.12 328 LEU A CA 1
ATOM 2462 C C . LEU A 1 328 ? 14.597 10.216 6.220 1.00 95.12 328 LEU A C 1
ATOM 2464 O O . LEU A 1 328 ? 13.964 9.697 7.132 1.00 95.12 328 LEU A O 1
ATOM 2468 N N . GLY A 1 329 ? 15.638 9.590 5.685 1.00 91.56 329 GLY A N 1
ATOM 2469 C CA . GLY A 1 329 ? 16.031 8.263 6.152 1.00 91.56 329 GLY A CA 1
ATOM 2470 C C . GLY A 1 329 ? 17.403 7.821 5.676 1.00 91.56 329 GLY A C 1
ATOM 2471 O O . GLY A 1 329 ? 18.230 8.624 5.253 1.00 91.56 329 GLY A O 1
ATOM 2472 N N . GLN A 1 330 ? 17.638 6.516 5.762 1.00 84.00 330 GLN A N 1
ATOM 2473 C CA . GLN A 1 330 ? 18.856 5.868 5.284 1.00 84.00 330 GLN A CA 1
ATOM 2474 C C . GLN A 1 330 ? 18.543 4.451 4.793 1.00 84.00 330 GLN A C 1
ATOM 2476 O O . GLN A 1 330 ? 17.534 3.866 5.191 1.00 84.00 330 GLN A O 1
ATOM 2481 N N . ASN A 1 331 ? 19.448 3.896 3.992 1.00 83.25 331 ASN A N 1
ATOM 2482 C CA . ASN A 1 331 ? 19.321 2.582 3.356 1.00 83.25 331 ASN A CA 1
ATOM 2483 C C . ASN A 1 331 ? 19.996 1.429 4.109 1.00 83.25 331 ASN A C 1
ATOM 2485 O O . ASN A 1 331 ? 19.953 0.289 3.647 1.00 83.25 331 ASN A O 1
ATOM 2489 N N . ASP A 1 332 ? 20.595 1.698 5.267 1.00 80.12 332 ASP A N 1
ATOM 2490 C CA . ASP A 1 332 ? 21.254 0.701 6.109 1.00 80.12 332 ASP A CA 1
ATOM 2491 C C . ASP A 1 332 ? 20.818 0.803 7.585 1.00 80.12 332 ASP A C 1
ATOM 2493 O O . ASP A 1 332 ? 19.973 1.616 7.960 1.00 80.12 332 ASP A O 1
ATOM 2497 N N . GLN A 1 333 ? 21.389 -0.030 8.456 1.00 83.00 333 GLN A N 1
ATOM 2498 C CA . GLN A 1 333 ? 21.123 0.011 9.901 1.00 83.00 333 GLN A CA 1
ATOM 2499 C C . GLN A 1 333 ? 22.223 0.729 10.704 1.00 83.00 333 GLN A C 1
ATOM 2501 O O . GLN A 1 333 ? 22.303 0.522 11.914 1.00 83.00 333 GLN A O 1
ATOM 2506 N N . SER A 1 334 ? 23.076 1.555 10.077 1.00 92.69 334 SER A N 1
ATOM 2507 C CA . SER A 1 334 ? 24.178 2.241 10.766 1.00 92.69 334 SER A CA 1
ATOM 2508 C C . SER A 1 334 ? 23.650 3.211 11.836 1.00 92.69 334 SER A C 1
ATOM 2510 O O . SER A 1 334 ? 22.968 4.185 11.498 1.00 92.69 334 SER A O 1
ATOM 2512 N N . PRO A 1 335 ? 23.997 3.004 13.123 1.00 94.00 335 PRO A N 1
ATOM 2513 C CA . PRO A 1 335 ? 23.739 3.968 14.193 1.00 94.00 335 PRO A CA 1
ATOM 2514 C C . PRO A 1 335 ? 24.361 5.343 13.922 1.00 94.00 335 PRO A C 1
ATOM 2516 O O . PRO A 1 335 ? 23.772 6.380 14.229 1.00 94.00 335 PRO A O 1
ATOM 2519 N N . GLU A 1 336 ? 25.561 5.360 13.339 1.00 92.94 336 GLU A N 1
ATOM 2520 C CA . GLU A 1 336 ? 26.315 6.580 13.062 1.00 92.94 336 GLU A CA 1
ATOM 2521 C C . GLU A 1 336 ? 25.652 7.419 11.969 1.00 92.94 336 GLU A C 1
ATOM 2523 O O . GLU A 1 336 ? 25.636 8.648 12.073 1.00 92.94 336 GLU A O 1
ATOM 2528 N N . ALA A 1 337 ? 25.108 6.778 10.930 1.00 89.81 337 ALA A N 1
ATOM 2529 C CA . ALA A 1 337 ? 24.383 7.459 9.861 1.00 89.81 337 ALA A CA 1
ATOM 2530 C C . ALA A 1 337 ? 23.144 8.190 10.407 1.00 89.81 337 ALA A C 1
ATOM 2532 O O . ALA A 1 337 ? 22.983 9.384 10.138 1.00 89.81 337 ALA A O 1
ATOM 2533 N N . VAL A 1 338 ? 22.362 7.536 11.278 1.00 93.12 338 VAL A N 1
ATOM 2534 C CA . VAL A 1 338 ? 21.202 8.148 11.950 1.00 93.12 338 VAL A CA 1
ATOM 2535 C C . VAL A 1 338 ? 21.626 9.392 12.719 1.00 93.12 338 VAL A C 1
ATOM 2537 O O . VAL A 1 338 ? 21.083 10.474 12.503 1.00 93.12 338 VAL A O 1
ATOM 2540 N N . GLN A 1 339 ? 22.633 9.275 13.590 1.00 91.81 339 GLN A N 1
ATOM 2541 C CA . GLN A 1 339 ? 23.082 10.413 14.394 1.00 91.81 339 GLN A CA 1
ATOM 2542 C C . GLN A 1 339 ? 23.567 11.578 13.524 1.00 91.81 339 GLN A C 1
ATOM 2544 O O . GLN A 1 339 ? 23.249 12.735 13.813 1.00 91.81 339 GLN A O 1
ATOM 2549 N N . LYS A 1 340 ? 24.313 11.294 12.446 1.00 90.69 340 LYS A N 1
ATOM 2550 C CA . LYS A 1 340 ? 24.803 12.319 11.513 1.00 90.69 340 LYS A CA 1
ATOM 2551 C C . LYS A 1 340 ? 23.662 13.044 10.812 1.00 90.69 340 LYS A C 1
ATOM 2553 O O . LYS A 1 340 ? 23.694 14.273 10.765 1.00 90.69 340 LYS A O 1
ATOM 2558 N N . LEU A 1 341 ? 22.678 12.313 10.289 1.00 93.50 341 LEU A N 1
ATOM 2559 C CA . LEU A 1 341 ? 21.548 12.896 9.565 1.00 93.50 341 LEU A CA 1
ATOM 2560 C C . LEU A 1 341 ? 20.621 13.689 10.484 1.00 93.50 341 LEU A C 1
ATOM 2562 O O . LEU A 1 341 ? 20.251 14.809 10.140 1.00 93.50 341 LEU A O 1
ATOM 2566 N N . LEU A 1 342 ? 20.305 13.175 11.675 1.00 94.44 342 LEU A N 1
ATOM 2567 C CA . LEU A 1 342 ? 19.496 13.915 12.645 1.00 94.44 342 LEU A CA 1
ATOM 2568 C C . LEU A 1 342 ? 20.216 15.183 13.125 1.00 94.44 342 LEU A C 1
ATOM 2570 O O . LEU A 1 342 ? 19.626 16.262 13.142 1.00 94.44 342 LEU A O 1
ATOM 2574 N N . SER A 1 343 ? 21.516 15.094 13.429 1.00 92.62 343 SER A N 1
ATOM 2575 C CA . SER A 1 343 ? 22.317 16.274 13.786 1.00 92.62 343 SER A CA 1
ATOM 2576 C C . SER A 1 343 ? 22.329 17.298 12.651 1.00 92.62 343 SER A C 1
ATOM 2578 O O . SER A 1 343 ? 22.152 18.487 12.888 1.00 92.62 343 SER A O 1
ATOM 2580 N N . ALA A 1 344 ? 22.502 16.842 11.408 1.00 92.88 344 ALA A N 1
ATOM 2581 C CA . ALA A 1 344 ? 22.474 17.701 10.231 1.00 92.88 344 ALA A CA 1
ATOM 2582 C C . ALA A 1 344 ? 21.118 18.397 10.057 1.00 92.88 344 ALA A C 1
ATOM 2584 O O . ALA A 1 344 ? 21.085 19.608 9.874 1.00 92.88 344 ALA A O 1
ATOM 2585 N N . ALA A 1 345 ? 20.007 17.666 10.167 1.00 94.44 345 ALA A N 1
ATOM 2586 C CA . ALA A 1 345 ? 18.662 18.227 10.063 1.00 94.44 345 ALA A CA 1
ATOM 2587 C C . ALA A 1 345 ? 18.392 19.296 11.140 1.00 94.44 345 ALA A C 1
ATOM 2589 O O . ALA A 1 345 ? 17.818 20.348 10.840 1.00 94.44 345 ALA A O 1
ATOM 2590 N N . ALA A 1 346 ? 18.854 19.057 12.373 1.00 91.31 346 ALA A N 1
ATOM 2591 C CA . ALA A 1 346 ? 18.758 20.012 13.476 1.00 91.31 346 ALA A CA 1
ATOM 2592 C C . ALA A 1 346 ? 19.643 21.254 13.253 1.00 91.31 346 ALA A C 1
ATOM 2594 O O . ALA A 1 346 ? 19.157 22.379 13.378 1.00 91.31 346 ALA A O 1
ATOM 2595 N N . ASP A 1 347 ? 20.908 21.068 12.859 1.00 91.25 347 ASP A N 1
ATOM 2596 C CA . ASP A 1 347 ? 21.853 22.156 12.559 1.00 91.25 347 ASP A CA 1
ATOM 2597 C C . ASP A 1 347 ? 21.351 23.039 11.409 1.00 91.25 347 ASP A C 1
ATOM 2599 O O . ASP A 1 347 ? 21.438 24.269 11.459 1.00 91.25 347 ASP A O 1
ATOM 2603 N N . LEU A 1 348 ? 20.781 22.405 10.380 1.00 93.50 348 LEU A N 1
ATOM 2604 C CA . LEU A 1 348 ? 20.184 23.074 9.230 1.00 93.50 348 LEU A CA 1
ATOM 2605 C C . LEU A 1 348 ? 18.860 23.754 9.576 1.00 93.50 348 LEU A C 1
ATOM 2607 O O . LEU A 1 348 ? 18.387 24.551 8.765 1.00 93.50 348 LEU A O 1
ATOM 2611 N N . LYS A 1 349 ? 18.275 23.491 10.752 1.00 93.06 349 LYS A N 1
ATOM 2612 C CA . LYS A 1 349 ? 16.969 24.007 11.183 1.00 93.06 349 LYS A CA 1
ATOM 2613 C C . LYS A 1 349 ? 15.881 23.706 10.152 1.00 93.06 349 LYS A C 1
ATOM 2615 O O . LYS A 1 349 ? 15.222 24.623 9.658 1.00 93.06 349 LYS A O 1
ATOM 2620 N N . LEU A 1 350 ? 15.754 22.440 9.752 1.00 95.19 350 LEU A N 1
ATOM 2621 C CA . LEU A 1 350 ? 14.594 22.022 8.961 1.00 95.19 350 LEU A CA 1
ATOM 2622 C C . LEU A 1 350 ? 13.315 22.295 9.759 1.00 95.19 350 LEU A C 1
ATOM 2624 O O . LEU A 1 350 ? 13.290 22.068 10.968 1.00 95.19 350 LEU A O 1
ATOM 2628 N N . ALA A 1 351 ? 12.274 22.796 9.090 1.00 94.25 351 ALA A N 1
ATOM 2629 C CA . ALA A 1 351 ? 11.010 23.115 9.758 1.00 94.25 351 ALA A CA 1
ATOM 2630 C C . ALA A 1 351 ? 10.366 21.852 10.351 1.00 94.25 351 ALA A C 1
ATOM 2632 O O . ALA A 1 351 ? 9.932 21.851 11.501 1.00 94.25 351 ALA A O 1
ATOM 2633 N N . TYR A 1 352 ? 10.404 20.765 9.577 1.00 97.62 352 TYR A N 1
ATOM 2634 C CA . TYR A 1 352 ? 10.012 19.421 9.981 1.00 97.62 352 TYR A CA 1
ATOM 2635 C C . TYR A 1 352 ? 10.978 18.415 9.350 1.00 97.62 352 TYR A C 1
ATOM 2637 O O . TYR A 1 352 ? 11.402 18.597 8.206 1.00 97.62 352 TYR A O 1
ATOM 2645 N N . ALA A 1 353 ? 11.330 17.369 10.094 1.00 97.44 353 ALA A N 1
ATOM 2646 C CA . ALA A 1 353 ? 12.176 16.271 9.635 1.00 97.44 353 ALA A CA 1
ATOM 2647 C C . ALA A 1 353 ? 11.553 14.939 10.073 1.00 97.44 353 ALA A C 1
ATOM 2649 O O . ALA A 1 353 ? 11.807 14.437 11.170 1.00 97.44 353 ALA A O 1
ATOM 2650 N N . VAL A 1 354 ? 10.675 14.389 9.239 1.00 97.88 354 VAL A N 1
ATOM 2651 C CA . VAL A 1 354 ? 10.000 13.118 9.507 1.00 97.88 354 VAL A CA 1
ATOM 2652 C C . VAL A 1 354 ? 10.898 11.981 9.054 1.00 97.88 354 VAL A C 1
ATOM 2654 O O . VAL A 1 354 ? 11.217 11.861 7.873 1.00 97.88 354 VAL A O 1
ATOM 2657 N N . TRP A 1 355 ? 11.284 11.130 9.999 1.00 97.06 355 TRP A N 1
ATOM 2658 C CA . TRP A 1 355 ? 12.073 9.955 9.696 1.00 97.06 355 TRP A CA 1
ATOM 2659 C C . TRP A 1 355 ? 11.210 8.857 9.074 1.00 97.06 355 TRP A C 1
ATOM 2661 O O . TRP A 1 355 ? 10.184 8.455 9.632 1.00 97.06 355 TRP A O 1
ATOM 2671 N N . PHE A 1 356 ? 11.637 8.378 7.914 1.00 93.88 356 PHE A N 1
ATOM 2672 C CA . PHE A 1 356 ? 10.939 7.392 7.116 1.00 93.88 356 PHE A CA 1
ATOM 2673 C C . PHE A 1 356 ? 11.404 5.974 7.471 1.00 93.88 356 PHE A C 1
ATOM 2675 O O . PHE A 1 356 ? 12.453 5.518 7.023 1.00 93.88 356 PHE A O 1
ATOM 2682 N N . SER A 1 357 ? 10.634 5.284 8.314 1.00 90.75 357 SER A N 1
ATOM 2683 C CA . SER A 1 357 ? 11.029 4.034 8.971 1.00 90.75 357 SER A CA 1
ATOM 2684 C C . SER A 1 357 ? 10.231 2.832 8.454 1.00 90.75 357 SER A C 1
ATOM 2686 O O . SER A 1 357 ? 9.344 2.321 9.148 1.00 90.75 357 SER A O 1
ATOM 2688 N N . LEU A 1 358 ? 10.572 2.376 7.244 1.00 83.44 358 LEU A N 1
ATOM 2689 C CA . LEU A 1 358 ? 10.056 1.154 6.609 1.00 83.44 358 LEU A CA 1
ATOM 2690 C C . LEU A 1 358 ? 11.196 0.288 6.076 1.00 83.44 358 LEU A C 1
ATOM 2692 O O . LEU A 1 358 ? 12.217 0.822 5.654 1.00 83.44 358 LEU A O 1
ATOM 2696 N N . ASP A 1 359 ? 10.964 -1.019 5.986 1.00 75.62 359 ASP A N 1
ATOM 2697 C CA . ASP A 1 359 ? 11.835 -1.947 5.258 1.00 75.62 359 ASP A CA 1
ATOM 2698 C C . ASP A 1 359 ? 11.466 -1.990 3.771 1.00 75.62 359 ASP A C 1
ATOM 2700 O O . ASP A 1 359 ? 10.888 -2.952 3.270 1.00 75.62 359 ASP A O 1
ATOM 2704 N N . ARG A 1 360 ? 11.781 -0.910 3.050 1.00 73.62 360 ARG A N 1
ATOM 2705 C CA . ARG A 1 360 ? 11.580 -0.803 1.597 1.00 73.62 360 ARG A CA 1
ATOM 2706 C C . ARG A 1 360 ? 12.759 -0.076 0.986 1.00 73.62 360 ARG A C 1
ATOM 2708 O O . ARG A 1 360 ? 13.183 0.896 1.579 1.00 73.62 360 ARG A O 1
ATOM 2715 N N . ASP A 1 361 ? 13.250 -0.460 -0.186 1.00 65.25 361 ASP A N 1
ATOM 2716 C CA . ASP A 1 361 ? 14.316 0.303 -0.855 1.00 65.25 361 ASP A CA 1
ATOM 2717 C C . ASP A 1 361 ? 13.876 1.771 -1.095 1.00 65.25 361 ASP A C 1
ATOM 2719 O O . ASP A 1 361 ? 12.767 1.971 -1.606 1.00 65.25 361 ASP A O 1
ATOM 2723 N N . PRO A 1 362 ? 14.661 2.803 -0.709 1.00 69.25 362 PRO A N 1
ATOM 2724 C CA . PRO A 1 362 ? 15.984 2.780 -0.065 1.00 69.25 362 PRO A CA 1
ATOM 2725 C C . PRO A 1 362 ? 15.962 3.084 1.446 1.00 69.25 362 PRO A C 1
ATOM 2727 O O . PRO A 1 362 ? 16.921 3.614 1.986 1.00 69.25 362 PRO A O 1
ATOM 2730 N N . ALA A 1 363 ? 14.872 2.825 2.150 1.00 84.62 363 ALA A N 1
ATOM 2731 C CA . ALA A 1 363 ? 14.725 2.988 3.589 1.00 84.62 363 ALA A CA 1
ATOM 2732 C C . ALA A 1 363 ? 14.959 1.689 4.387 1.00 84.62 363 ALA A C 1
ATOM 2734 O O . ALA A 1 363 ? 14.776 0.570 3.904 1.00 84.62 363 ALA A O 1
ATOM 2735 N N . GLN A 1 364 ? 15.326 1.854 5.655 1.00 86.31 364 GLN A N 1
ATOM 2736 C CA . GLN A 1 364 ? 15.387 0.782 6.648 1.00 86.31 364 GLN A CA 1
ATOM 2737 C C . GLN A 1 364 ? 14.602 1.178 7.896 1.00 86.31 364 GLN A C 1
ATOM 2739 O O . GLN A 1 364 ? 14.730 2.303 8.394 1.00 86.31 364 GLN A O 1
ATOM 2744 N N . ALA A 1 365 ? 13.821 0.243 8.442 1.00 88.81 365 ALA A N 1
ATOM 2745 C CA . ALA A 1 365 ? 13.048 0.496 9.650 1.00 88.81 365 ALA A CA 1
ATOM 2746 C C . ALA A 1 365 ? 13.947 0.657 10.892 1.00 88.81 365 ALA A C 1
ATOM 2748 O O . ALA A 1 365 ? 15.022 0.059 10.999 1.00 88.81 365 ALA A O 1
ATOM 2749 N N . LEU A 1 366 ? 13.482 1.460 11.853 1.00 91.94 366 LEU A N 1
ATOM 2750 C CA . LEU A 1 366 ? 14.057 1.645 13.189 1.00 91.94 366 LEU A CA 1
ATOM 2751 C C . LEU A 1 366 ? 13.689 0.498 14.144 1.00 91.94 366 LEU A C 1
ATOM 2753 O O . LEU A 1 366 ? 14.315 0.336 15.194 1.00 91.94 366 LEU A O 1
ATOM 2757 N N . GLN A 1 367 ? 12.671 -0.286 13.798 1.00 88.19 367 GLN A N 1
ATOM 2758 C CA . GLN A 1 367 ? 12.134 -1.381 14.594 1.00 88.19 367 GLN A CA 1
ATOM 2759 C C . GLN A 1 367 ? 12.069 -2.688 13.799 1.00 88.19 367 GLN A C 1
ATOM 2761 O O . GLN A 1 367 ? 11.973 -2.683 12.575 1.00 88.19 367 GLN A O 1
ATOM 2766 N N . ASN A 1 368 ? 12.116 -3.807 14.513 1.00 79.38 368 ASN A N 1
ATOM 2767 C CA . ASN A 1 368 ? 11.774 -5.127 13.998 1.00 79.38 368 ASN A CA 1
ATOM 2768 C C . ASN A 1 368 ? 10.249 -5.310 13.947 1.00 79.38 368 ASN A C 1
ATOM 2770 O O . ASN A 1 368 ? 9.503 -4.551 14.567 1.00 79.38 368 ASN A O 1
ATOM 2774 N N . GLU A 1 369 ? 9.791 -6.357 13.258 1.00 68.56 369 GLU A N 1
ATOM 2775 C CA . GLU A 1 369 ? 8.364 -6.713 13.165 1.00 68.56 369 GLU A CA 1
ATOM 2776 C C . GLU A 1 369 ? 7.723 -7.001 14.533 1.00 68.56 369 GLU A C 1
ATOM 2778 O O . GLU A 1 369 ? 6.528 -6.794 14.710 1.00 68.56 369 GLU A O 1
ATOM 2783 N N . ASP A 1 370 ? 8.512 -7.429 15.525 1.00 65.69 370 ASP A N 1
ATOM 2784 C CA . ASP A 1 370 ? 8.059 -7.646 16.907 1.00 65.69 370 ASP A CA 1
ATOM 2785 C C . ASP A 1 370 ? 7.960 -6.347 17.737 1.00 65.69 370 ASP A C 1
ATOM 2787 O O . ASP A 1 370 ? 7.662 -6.386 18.930 1.00 65.69 370 ASP A O 1
ATOM 2791 N N . GLY A 1 371 ? 8.237 -5.190 17.126 1.00 72.19 371 GLY A N 1
ATOM 2792 C CA . GLY A 1 371 ? 8.243 -3.873 17.762 1.00 72.19 371 GLY A CA 1
ATOM 2793 C C . GLY A 1 371 ? 9.548 -3.503 18.476 1.00 72.19 371 GLY A C 1
ATOM 2794 O O . GLY A 1 371 ? 9.716 -2.351 18.880 1.00 72.19 371 GLY A O 1
ATOM 2795 N N . SER A 1 372 ? 10.505 -4.426 18.617 1.00 83.25 372 SER A N 1
ATOM 2796 C CA . SER A 1 372 ? 11.785 -4.136 19.269 1.00 83.25 372 SER A CA 1
ATOM 2797 C C . SER A 1 372 ? 12.652 -3.188 18.436 1.00 83.25 372 SER A C 1
ATOM 2799 O O . SER A 1 372 ? 12.686 -3.258 17.208 1.00 83.25 372 SER A O 1
ATOM 2801 N N . LEU A 1 373 ? 13.379 -2.281 19.098 1.00 90.94 373 LEU A N 1
ATOM 2802 C CA . LEU A 1 373 ? 14.256 -1.332 18.406 1.00 90.94 373 LEU A CA 1
ATOM 2803 C C . LEU A 1 373 ? 15.521 -2.009 17.871 1.00 90.94 373 LEU A C 1
ATOM 2805 O O . LEU A 1 373 ? 16.275 -2.638 18.621 1.00 90.94 373 LEU A O 1
ATOM 2809 N N . ARG A 1 374 ? 15.803 -1.757 16.595 1.00 91.81 374 ARG A N 1
ATOM 2810 C CA . ARG A 1 374 ? 17.063 -2.088 15.919 1.00 91.81 374 ARG A CA 1
ATOM 2811 C C . ARG A 1 374 ? 18.193 -1.139 16.346 1.00 91.81 374 ARG A C 1
ATOM 2813 O O . ARG A 1 374 ? 17.918 -0.114 16.976 1.00 91.81 374 ARG A O 1
ATOM 2820 N N . PRO A 1 375 ? 19.467 -1.420 16.004 1.00 94.62 375 PRO A N 1
ATOM 2821 C CA . PRO A 1 375 ? 20.587 -0.540 16.355 1.00 94.62 375 PRO A CA 1
ATOM 2822 C C . PRO A 1 375 ? 20.402 0.919 15.902 1.00 94.62 375 PRO A C 1
ATOM 2824 O O . PRO A 1 375 ? 20.650 1.843 16.678 1.00 94.62 375 PRO A O 1
ATOM 2827 N N . ASN A 1 376 ? 19.892 1.139 14.688 1.00 93.88 376 ASN A N 1
ATOM 2828 C CA . ASN A 1 376 ? 19.534 2.465 14.173 1.00 93.88 376 ASN A CA 1
ATOM 2829 C C . ASN A 1 376 ? 18.384 3.120 14.976 1.00 93.88 376 ASN A C 1
ATOM 2831 O O . ASN A 1 376 ? 18.464 4.303 15.300 1.00 93.88 376 ASN A O 1
ATOM 2835 N N . GLY A 1 377 ? 17.361 2.363 15.389 1.00 94.44 377 GLY A N 1
ATOM 2836 C CA . GLY A 1 377 ? 16.282 2.836 16.270 1.00 94.44 377 GLY A CA 1
ATOM 2837 C C . GLY A 1 377 ? 16.740 3.202 17.679 1.00 94.44 377 GLY A C 1
ATOM 2838 O O . GLY A 1 377 ? 16.294 4.200 18.248 1.00 94.44 377 GLY A O 1
ATOM 2839 N N . GLN A 1 378 ? 17.682 2.445 18.239 1.00 95.12 378 GLN A N 1
ATOM 2840 C CA . GLN A 1 378 ? 18.311 2.781 19.517 1.00 95.12 378 GLN A CA 1
ATOM 2841 C C . GLN A 1 378 ? 19.122 4.075 19.404 1.00 95.12 378 GLN A C 1
ATOM 2843 O O . GLN A 1 378 ? 19.020 4.933 20.280 1.00 95.12 378 GLN A O 1
ATOM 2848 N N . ALA A 1 379 ? 19.872 4.250 18.314 1.00 95.75 379 ALA A N 1
ATOM 2849 C CA . ALA A 1 379 ? 20.619 5.474 18.039 1.00 95.75 379 ALA A CA 1
ATOM 2850 C C . ALA A 1 379 ? 19.697 6.687 17.859 1.00 95.75 379 ALA A C 1
ATOM 2852 O O . ALA A 1 379 ? 19.966 7.746 18.427 1.00 95.75 379 ALA A O 1
ATOM 2853 N N . PHE A 1 380 ? 18.580 6.513 17.144 1.00 96.19 380 PHE A N 1
ATOM 2854 C CA . PHE A 1 380 ? 17.533 7.525 17.010 1.00 96.19 380 PHE A CA 1
ATOM 2855 C C . PHE A 1 380 ? 17.026 7.953 18.393 1.00 96.19 380 PHE A C 1
ATOM 2857 O O . PHE A 1 380 ? 17.079 9.127 18.747 1.00 96.19 380 PHE A O 1
ATOM 2864 N N . ARG A 1 381 ? 16.619 6.990 19.230 1.00 95.00 381 ARG A N 1
ATOM 2865 C CA . ARG A 1 381 ? 16.142 7.250 20.597 1.00 95.00 381 ARG A CA 1
ATOM 2866 C C . ARG A 1 381 ? 17.189 7.962 21.459 1.00 95.00 381 ARG A C 1
ATOM 2868 O O . ARG A 1 381 ? 16.850 8.885 22.195 1.00 95.00 381 ARG A O 1
ATOM 2875 N N . GLN A 1 382 ? 18.453 7.543 21.388 1.00 94.25 382 GLN A N 1
ATOM 2876 C CA . GLN A 1 382 ? 19.553 8.173 22.126 1.00 94.25 382 GLN A CA 1
ATOM 2877 C C . GLN A 1 382 ? 19.755 9.628 21.705 1.00 94.25 382 GLN A C 1
ATOM 2879 O O . GLN A 1 382 ? 19.918 10.491 22.567 1.00 94.25 382 GLN A O 1
ATOM 2884 N N . PHE A 1 383 ? 19.692 9.910 20.403 1.00 94.94 383 PHE A N 1
ATOM 2885 C CA . PHE A 1 383 ? 19.753 11.271 19.886 1.00 94.94 383 PHE A CA 1
ATOM 2886 C C . PHE A 1 383 ? 18.594 12.121 20.426 1.00 94.94 383 PHE A C 1
ATOM 2888 O O . PHE A 1 383 ? 18.822 13.194 20.986 1.00 94.94 383 PHE A O 1
ATOM 2895 N N . MET A 1 384 ? 17.359 11.614 20.356 1.00 94.50 384 MET A N 1
ATOM 2896 C CA . MET A 1 384 ? 16.186 12.324 20.878 1.00 94.50 384 MET A CA 1
ATOM 2897 C C . MET A 1 384 ? 16.321 12.638 22.372 1.00 94.50 384 MET A C 1
ATOM 2899 O O . MET A 1 384 ? 16.050 13.761 22.806 1.00 94.50 384 MET A O 1
ATOM 2903 N N . GLN A 1 385 ? 16.827 11.683 23.156 1.00 91.50 385 GLN A N 1
ATOM 2904 C CA . GLN A 1 385 ? 17.068 11.889 24.580 1.00 91.50 385 GLN A CA 1
ATOM 2905 C C . GLN A 1 385 ? 18.151 12.938 24.848 1.00 91.50 385 GLN A C 1
ATOM 2907 O O . GLN A 1 385 ? 17.969 13.791 25.715 1.00 91.50 385 GLN A O 1
ATOM 2912 N N . ALA A 1 386 ? 19.263 12.890 24.114 1.00 90.69 386 ALA A N 1
ATOM 2913 C CA . ALA A 1 386 ? 20.396 13.786 24.324 1.00 90.69 386 ALA A CA 1
ATOM 2914 C C . ALA A 1 386 ? 20.103 15.238 23.915 1.00 90.69 386 ALA A C 1
ATOM 2916 O O . ALA A 1 386 ? 20.619 16.160 24.545 1.00 90.69 386 ALA A O 1
ATOM 2917 N N . HIS A 1 387 ? 19.283 15.446 22.881 1.00 89.56 387 HIS A N 1
ATOM 2918 C CA . HIS A 1 387 ? 19.090 16.765 22.272 1.00 89.56 387 HIS A CA 1
ATOM 2919 C C . HIS A 1 387 ? 17.763 17.441 22.633 1.00 89.56 387 HIS A C 1
ATOM 2921 O O . HIS A 1 387 ? 17.695 18.669 22.606 1.00 89.56 387 HIS A O 1
ATOM 2927 N N . PHE A 1 388 ? 16.729 16.675 23.000 1.00 87.44 388 PHE A N 1
ATOM 2928 C CA . PHE A 1 388 ? 15.397 17.225 23.287 1.00 87.44 388 PHE A CA 1
ATOM 2929 C C . PHE A 1 388 ? 14.827 16.806 24.644 1.00 87.44 388 PHE A C 1
ATOM 2931 O O . PHE A 1 388 ? 13.834 17.386 25.077 1.00 87.44 388 PHE A O 1
ATOM 2938 N N . ASN A 1 389 ? 15.460 15.857 25.346 1.00 81.75 389 ASN A N 1
ATOM 2939 C CA . ASN A 1 389 ? 15.019 15.360 26.654 1.00 81.75 389 ASN A CA 1
ATOM 2940 C C . ASN A 1 389 ? 13.531 14.934 26.667 1.00 81.75 389 ASN A C 1
ATOM 2942 O O . ASN A 1 389 ? 12.799 15.225 27.614 1.00 81.75 389 ASN A O 1
ATOM 2946 N N . THR A 1 390 ? 13.073 14.295 25.583 1.00 78.19 390 THR A N 1
ATOM 2947 C CA . THR A 1 390 ? 11.649 14.016 25.315 1.00 78.19 390 THR A CA 1
ATOM 2948 C C . THR A 1 390 ? 11.280 12.535 25.248 1.00 78.19 390 THR A C 1
ATOM 2950 O O . THR A 1 390 ? 10.128 12.229 24.943 1.00 78.19 390 THR A O 1
ATOM 2953 N N . VAL A 1 391 ? 12.196 11.592 25.503 1.00 79.81 391 VAL A N 1
ATOM 2954 C CA . VAL A 1 391 ? 11.851 10.164 25.364 1.00 79.81 391 VAL A CA 1
ATOM 2955 C C . VAL A 1 391 ? 11.068 9.662 26.576 1.00 79.81 391 VAL A C 1
ATOM 2957 O O . VAL A 1 391 ? 11.327 10.054 27.714 1.00 79.81 391 VAL A O 1
ATOM 2960 N N . ALA A 1 392 ? 10.125 8.756 26.330 1.00 81.69 392 ALA A N 1
ATOM 2961 C CA . ALA A 1 392 ? 9.382 8.059 27.377 1.00 81.69 392 ALA A CA 1
ATOM 2962 C C . ALA A 1 392 ? 9.838 6.598 27.481 1.00 81.69 392 ALA A C 1
ATOM 2964 O O . ALA A 1 392 ? 10.632 6.111 26.668 1.00 81.69 392 ALA A O 1
ATOM 2965 N N . GLU A 1 393 ? 9.346 5.878 28.487 1.00 83.00 393 GLU A N 1
ATOM 2966 C CA . GLU A 1 393 ? 9.474 4.420 28.526 1.00 83.00 393 GLU A CA 1
ATOM 2967 C C . GLU A 1 393 ? 8.939 3.819 27.217 1.00 83.00 393 GLU A C 1
ATOM 2969 O O . GLU A 1 393 ? 7.950 4.310 26.668 1.00 83.00 393 GLU A O 1
ATOM 2974 N N . LEU A 1 394 ? 9.641 2.820 26.669 1.00 82.62 394 LEU A N 1
ATOM 2975 C CA . LEU A 1 394 ? 9.139 2.132 25.480 1.00 82.62 394 LEU A CA 1
ATOM 2976 C C . LEU A 1 394 ? 7.802 1.477 25.832 1.00 82.62 394 LEU A C 1
ATOM 2978 O O . LEU A 1 394 ? 7.700 0.912 26.925 1.00 82.62 394 LEU A O 1
ATOM 2982 N N . PRO A 1 395 ? 6.793 1.528 24.940 1.00 78.12 395 PRO A N 1
ATOM 2983 C CA . PRO A 1 395 ? 5.601 0.727 25.151 1.00 78.12 395 PRO A CA 1
ATOM 2984 C C . PRO A 1 395 ? 6.038 -0.723 25.322 1.00 78.12 395 PRO A C 1
ATOM 2986 O O . PRO A 1 395 ? 7.003 -1.167 24.684 1.00 78.12 395 PRO A O 1
ATOM 2989 N N . ALA A 1 396 ? 5.340 -1.454 26.192 1.00 71.88 396 ALA A N 1
ATOM 2990 C CA . ALA A 1 396 ? 5.513 -2.894 26.247 1.00 71.88 396 ALA A CA 1
ATOM 2991 C C . ALA A 1 396 ? 5.428 -3.408 24.811 1.00 71.88 396 ALA A C 1
ATOM 2993 O O . ALA A 1 396 ? 4.508 -3.012 24.089 1.00 71.88 396 ALA A O 1
ATOM 2994 N N . LEU A 1 397 ? 6.414 -4.214 24.393 1.00 62.16 397 LEU A N 1
ATOM 2995 C CA . LEU A 1 397 ? 6.357 -4.855 23.082 1.00 62.16 397 LEU A CA 1
ATOM 2996 C C . LEU A 1 397 ? 4.946 -5.417 22.912 1.00 62.16 397 LEU A C 1
ATOM 2998 O O . LEU A 1 397 ? 4.396 -5.915 23.909 1.00 62.16 397 LEU A O 1
ATOM 3002 N N . PRO A 1 398 ? 4.351 -5.325 21.710 1.00 49.22 398 PRO A N 1
ATOM 3003 C CA . PRO A 1 398 ? 3.107 -6.022 21.464 1.00 49.22 398 PRO A CA 1
ATOM 3004 C C . PRO A 1 398 ? 3.376 -7.443 21.924 1.00 49.22 398 PRO A C 1
ATOM 3006 O O . PRO A 1 398 ? 4.344 -8.062 21.476 1.00 49.22 398 PRO A O 1
ATOM 3009 N N . THR A 1 399 ? 2.617 -7.908 22.917 1.00 38.81 399 THR A N 1
ATOM 3010 C CA . THR A 1 399 ? 2.769 -9.283 23.373 1.00 38.81 399 THR A CA 1
ATOM 3011 C C . THR A 1 399 ? 2.689 -10.115 22.107 1.00 38.81 399 THR A C 1
ATOM 3013 O O . THR A 1 399 ? 1.660 -9.982 21.429 1.00 38.81 399 THR A O 1
ATOM 3016 N N . PRO A 1 400 ? 3.721 -10.911 21.745 1.00 33.94 400 PRO A N 1
ATOM 3017 C CA . PRO A 1 400 ? 3.505 -11.918 20.725 1.00 33.94 400 PRO A CA 1
ATOM 3018 C C . PRO A 1 400 ? 2.256 -12.629 21.198 1.00 33.94 400 PRO A C 1
ATOM 3020 O O . PRO A 1 400 ? 2.222 -13.025 22.368 1.00 33.94 400 PRO A O 1
ATOM 3023 N N . VAL A 1 401 ? 1.194 -12.613 20.386 1.00 27.97 401 VAL A N 1
ATOM 3024 C CA . VAL A 1 401 ? -0.074 -13.222 20.779 1.00 27.97 401 VAL A CA 1
ATOM 3025 C C . VAL A 1 401 ? 0.323 -14.604 21.277 1.00 27.97 401 VAL A C 1
ATOM 3027 O O . VAL A 1 401 ? 0.884 -15.369 20.489 1.00 27.97 401 VAL A O 1
ATOM 3030 N N . PRO A 1 402 ? 0.196 -14.900 22.585 1.00 22.30 402 PRO A N 1
ATOM 3031 C CA . PRO A 1 402 ? 0.599 -16.200 23.070 1.00 22.30 402 PRO A CA 1
ATOM 3032 C C . PRO A 1 402 ? -0.214 -17.186 22.250 1.00 22.30 402 PRO A C 1
ATOM 3034 O O . PRO A 1 402 ? -1.432 -17.012 22.182 1.00 22.30 402 PRO A O 1
ATOM 3037 N N . SER A 1 403 ? 0.423 -18.177 21.615 1.00 25.28 403 SER A N 1
ATOM 3038 C CA . SER A 1 403 ? -0.315 -19.309 21.057 1.00 25.28 403 SER A CA 1
ATOM 3039 C C . SER A 1 403 ? -1.284 -19.755 22.150 1.00 25.28 403 SER A C 1
ATOM 3041 O O . SER A 1 403 ? -0.803 -20.149 23.223 1.00 25.28 403 SER A O 1
ATOM 3043 N N . PRO A 1 404 ? -2.614 -19.613 21.974 1.00 23.36 404 PRO A N 1
ATOM 3044 C CA . PRO A 1 404 ? -3.535 -19.875 23.059 1.00 23.36 404 PRO A CA 1
ATOM 3045 C C . PRO A 1 404 ? -3.473 -21.372 23.325 1.00 23.36 404 PRO A C 1
ATOM 3047 O O . PRO A 1 404 ? -4.074 -22.177 22.627 1.00 23.36 404 PRO A O 1
ATOM 3050 N N . THR A 1 405 ? -2.721 -21.762 24.348 1.00 27.59 405 THR A N 1
ATOM 3051 C CA . THR A 1 405 ? -2.658 -23.147 24.830 1.00 27.59 405 THR A CA 1
ATOM 3052 C C . THR A 1 405 ? -3.926 -23.521 25.603 1.00 27.59 405 THR A C 1
ATOM 3054 O O . THR A 1 405 ? -4.078 -24.649 26.060 1.00 27.59 405 THR A O 1
ATOM 3057 N N . SER A 1 406 ? -4.888 -22.600 25.685 1.00 25.27 406 SER A N 1
ATOM 3058 C CA . SER A 1 406 ? -6.280 -22.878 26.010 1.00 25.27 406 SER A CA 1
ATOM 3059 C C . SER A 1 406 ? -7.156 -21.720 25.533 1.00 25.27 406 SER A C 1
ATOM 3061 O O . SER A 1 406 ? -6.917 -20.573 25.914 1.00 25.27 406 SER A O 1
ATOM 3063 N N . LEU A 1 407 ? -8.164 -22.022 24.712 1.00 26.48 407 LEU A N 1
ATOM 3064 C CA . LEU A 1 407 ? -9.212 -21.083 24.311 1.00 26.48 407 LEU A CA 1
ATOM 3065 C C . LEU A 1 407 ? -9.947 -20.564 25.566 1.00 26.48 407 LEU A C 1
ATOM 3067 O O . LEU A 1 407 ? -10.424 -21.384 26.360 1.00 26.48 407 LEU A O 1
ATOM 3071 N N . PRO A 1 408 ? -10.093 -19.243 25.779 1.00 23.27 408 PRO A N 1
ATOM 3072 C CA . PRO A 1 408 ? -11.055 -18.745 26.747 1.00 23.27 408 PRO A CA 1
ATOM 3073 C C . PRO A 1 408 ? -12.466 -19.068 26.243 1.00 23.27 408 PRO A C 1
ATOM 3075 O O . PRO A 1 408 ? -12.866 -18.671 25.152 1.00 23.27 408 PRO A O 1
ATOM 3078 N N . LYS A 1 409 ? -13.241 -19.797 27.050 1.00 26.34 409 LYS A N 1
ATOM 3079 C CA . LYS A 1 409 ? -14.675 -19.983 26.807 1.00 26.34 409 LYS A CA 1
ATOM 3080 C C . LYS A 1 409 ? -15.367 -18.623 26.919 1.00 26.34 409 LYS A C 1
ATOM 3082 O O . LYS A 1 409 ? -15.430 -18.059 28.011 1.00 26.34 409 LYS A O 1
ATOM 3087 N N . PHE A 1 410 ? -15.909 -18.113 25.817 1.00 26.41 410 PHE A N 1
ATOM 3088 C CA . PHE A 1 410 ? -16.757 -16.925 25.827 1.00 26.41 410 PHE A CA 1
ATOM 3089 C C . PHE A 1 410 ? -18.087 -17.245 26.520 1.00 26.41 410 PHE A C 1
ATOM 3091 O O . PHE A 1 410 ? -18.994 -17.830 25.935 1.00 26.41 410 PHE A O 1
ATOM 3098 N N . THR A 1 411 ? -18.234 -16.852 27.785 1.00 28.45 411 THR A N 1
ATOM 3099 C CA . THR A 1 411 ? -19.555 -16.748 28.415 1.00 28.45 411 THR A CA 1
ATOM 3100 C C . THR A 1 411 ? -20.095 -15.351 28.144 1.00 28.45 411 THR A C 1
ATOM 3102 O O . THR A 1 411 ? -19.750 -14.396 28.841 1.00 28.45 411 THR A O 1
ATOM 3105 N N . ALA A 1 412 ? -20.913 -15.209 27.105 1.00 28.91 412 ALA A N 1
ATOM 3106 C CA . ALA A 1 412 ? -21.568 -13.946 26.810 1.00 28.91 412 ALA A CA 1
ATOM 3107 C C . ALA A 1 412 ? -22.553 -13.568 27.930 1.00 28.91 412 ALA A C 1
ATOM 3109 O O . ALA A 1 412 ? -23.486 -14.308 28.247 1.00 28.91 412 ALA A O 1
ATOM 3110 N N . LYS A 1 413 ? -22.399 -12.357 28.467 1.00 23.31 413 LYS A N 1
ATOM 3111 C CA . LYS A 1 413 ? -23.543 -11.545 28.882 1.00 23.31 413 LYS A CA 1
ATOM 3112 C C . LYS A 1 413 ? -23.314 -10.127 28.350 1.00 23.31 413 LYS A C 1
ATOM 3114 O O . LYS A 1 413 ? -22.255 -9.566 28.627 1.00 23.31 413 LYS A O 1
ATOM 3119 N N . PRO A 1 414 ? -24.243 -9.558 27.563 1.00 33.31 414 PRO A N 1
ATOM 3120 C CA . PRO A 1 414 ? -24.026 -8.269 26.920 1.00 33.31 414 PRO A CA 1
ATOM 3121 C C . PRO A 1 414 ? -24.006 -7.154 27.969 1.00 33.31 414 PRO A C 1
ATOM 3123 O O . PRO A 1 414 ? -24.912 -7.063 28.800 1.00 33.31 414 PRO A O 1
ATOM 3126 N N . ALA A 1 415 ? -22.985 -6.296 27.922 1.00 24.70 415 ALA A N 1
ATOM 3127 C CA . ALA A 1 415 ? -23.034 -4.993 28.572 1.00 24.70 415 ALA A CA 1
ATOM 3128 C C . ALA A 1 415 ? -23.649 -3.976 27.591 1.00 24.70 415 ALA A C 1
ATOM 3130 O O . ALA A 1 415 ? -23.303 -4.003 26.407 1.00 24.70 415 ALA A O 1
ATOM 3131 N N . PRO A 1 416 ? -24.540 -3.074 28.036 1.00 29.58 416 PRO A N 1
ATOM 3132 C CA . PRO A 1 416 ? -25.004 -1.981 27.196 1.00 29.58 416 PRO A CA 1
ATOM 3133 C C . PRO A 1 416 ? -23.861 -0.978 27.018 1.00 29.58 416 PRO A C 1
ATOM 3135 O O . PRO A 1 416 ? -23.298 -0.494 28.001 1.00 29.58 416 PRO A O 1
ATOM 3138 N N . VAL A 1 417 ? -23.518 -0.662 25.772 1.00 31.52 417 VAL A N 1
ATOM 3139 C CA . VAL A 1 417 ? -22.516 0.362 25.458 1.00 31.52 417 VAL A CA 1
ATOM 3140 C C . VAL A 1 417 ? -23.144 1.743 25.650 1.00 31.52 417 VAL A C 1
ATOM 3142 O O . VAL A 1 417 ? -24.188 2.051 25.074 1.00 31.52 417 VAL A O 1
ATOM 3145 N N . ALA A 1 418 ? -22.514 2.563 26.491 1.00 25.67 418 ALA A N 1
ATOM 3146 C CA . ALA A 1 418 ? -22.885 3.953 26.707 1.00 25.67 418 ALA A CA 1
ATOM 3147 C C . ALA A 1 418 ? -22.609 4.801 25.454 1.00 25.67 418 ALA A C 1
ATOM 3149 O O . ALA A 1 418 ? -21.589 4.647 24.783 1.00 25.67 418 ALA A O 1
ATOM 3150 N N . ALA A 1 419 ? -23.522 5.727 25.169 1.00 32.81 419 ALA A N 1
ATOM 3151 C CA . ALA A 1 419 ? -23.433 6.686 24.078 1.00 32.81 419 ALA A CA 1
ATOM 3152 C C . ALA A 1 419 ? -22.377 7.770 24.364 1.00 32.81 419 ALA A C 1
ATOM 3154 O O . ALA A 1 419 ? -22.730 8.857 24.798 1.00 32.81 419 ALA A O 1
ATOM 3155 N N . SER A 1 420 ? -21.094 7.462 24.153 1.00 32.62 420 SER A N 1
ATOM 3156 C CA . SER A 1 420 ? -20.003 8.424 23.891 1.00 32.62 420 SER A CA 1
ATOM 3157 C C . SER A 1 420 ? -18.655 7.691 23.896 1.00 32.62 420 SER A C 1
ATOM 3159 O O . SER A 1 420 ? -17.989 7.619 24.929 1.00 32.62 420 SER A O 1
ATOM 3161 N N . GLY A 1 421 ? -18.231 7.132 22.764 1.00 27.38 421 GLY A N 1
ATOM 3162 C CA . GLY A 1 421 ? -16.901 6.530 22.658 1.00 27.38 421 GLY A CA 1
ATOM 3163 C C . GLY A 1 421 ? -16.559 6.116 21.232 1.00 27.38 421 GLY A C 1
ATOM 3164 O O . GLY A 1 421 ? -17.298 5.352 20.620 1.00 27.38 421 GLY A O 1
ATOM 3165 N N . GLN A 1 422 ? -15.450 6.646 20.713 1.00 27.30 422 GLN A N 1
ATOM 3166 C CA . GLN A 1 422 ? -14.764 6.167 19.509 1.00 27.30 422 GLN A CA 1
ATOM 3167 C C . GLN A 1 422 ? -14.460 4.661 19.625 1.00 27.30 422 GLN A C 1
ATOM 3169 O O . GLN A 1 422 ? -14.099 4.199 20.706 1.00 27.30 422 GLN A O 1
ATOM 3174 N N . LEU A 1 423 ? -14.563 3.902 18.526 1.00 34.12 423 LEU A N 1
ATOM 3175 C CA . LEU A 1 423 ? -14.239 2.468 18.490 1.00 34.12 423 LEU A CA 1
ATOM 3176 C C . LEU A 1 423 ? -13.193 2.162 17.405 1.00 34.12 423 LEU A C 1
ATOM 3178 O O . LEU A 1 423 ? -13.311 2.613 16.268 1.00 34.12 423 LEU A O 1
ATOM 3182 N N . THR A 1 424 ? -12.163 1.406 17.795 1.00 32.22 424 THR A N 1
ATOM 3183 C CA . THR A 1 424 ? -11.028 0.910 16.993 1.00 32.22 424 THR A CA 1
ATOM 3184 C C . THR A 1 424 ? -11.328 -0.463 16.359 1.00 32.22 424 THR A C 1
ATOM 3186 O O . THR A 1 424 ? -12.302 -1.114 16.743 1.00 32.22 424 THR A O 1
ATOM 3189 N N . PHE A 1 425 ? -10.464 -0.939 15.438 1.00 40.88 425 PHE A N 1
ATOM 3190 C CA . PHE A 1 425 ? -10.428 -2.290 14.814 1.00 40.88 425 PHE A CA 1
ATOM 3191 C C . PHE A 1 425 ? -10.152 -3.423 15.835 1.00 40.88 425 PHE A C 1
ATOM 3193 O O . PHE A 1 425 ? -9.307 -4.291 15.649 1.00 40.88 425 PHE A O 1
ATOM 3200 N N . SER A 1 426 ? -10.828 -3.406 16.974 1.00 40.06 426 SER A N 1
ATOM 3201 C CA . SER A 1 426 ? -10.582 -4.256 18.144 1.00 40.06 426 SER A CA 1
ATOM 3202 C C . SER A 1 426 ? -11.003 -5.730 17.978 1.00 40.06 426 SER A C 1
ATOM 3204 O O . SER A 1 426 ? -11.109 -6.442 18.971 1.00 40.06 426 SER A O 1
ATOM 3206 N N . GLN A 1 427 ? -11.236 -6.219 16.752 1.00 58.06 427 GLN A N 1
ATOM 3207 C CA . GLN A 1 427 ? -11.756 -7.571 16.496 1.00 58.06 427 GLN A CA 1
ATOM 3208 C C . GLN A 1 427 ? -11.090 -8.267 15.289 1.00 58.06 427 GLN A C 1
ATOM 3210 O O . GLN A 1 427 ? -11.766 -8.832 14.430 1.00 58.06 427 GLN A O 1
ATOM 3215 N N . MET A 1 428 ? -9.756 -8.214 15.208 1.00 69.50 428 MET A N 1
ATOM 3216 C CA . MET A 1 428 ? -8.976 -9.069 14.304 1.00 69.50 428 MET A CA 1
ATOM 3217 C C . MET A 1 428 ? -8.289 -10.181 15.102 1.00 69.50 428 MET A C 1
ATOM 3219 O O . MET A 1 428 ? -7.607 -9.887 16.084 1.00 69.50 428 MET A O 1
ATOM 3223 N N . LEU A 1 429 ? -8.428 -11.435 14.672 1.00 71.25 429 LEU A N 1
ATOM 3224 C CA . LEU A 1 429 ? -7.634 -12.555 15.184 1.00 71.25 429 LEU A CA 1
ATOM 3225 C C . LEU A 1 429 ? -6.580 -12.905 14.143 1.00 71.25 429 LEU A C 1
ATOM 3227 O O . LEU A 1 429 ? -6.932 -13.285 13.032 1.00 71.25 429 LEU A O 1
ATOM 3231 N N . LYS A 1 430 ? -5.303 -12.763 14.493 1.00 78.12 430 LYS A N 1
ATOM 3232 C CA . LYS A 1 430 ? -4.199 -13.096 13.592 1.00 78.12 430 LYS A CA 1
ATOM 3233 C C . LYS A 1 430 ? -3.673 -14.501 13.838 1.00 78.12 430 LYS A C 1
ATOM 3235 O O . LYS A 1 430 ? -3.752 -15.002 14.959 1.00 78.12 430 LYS A O 1
ATOM 3240 N N . ASP A 1 431 ? -3.103 -15.088 12.791 1.00 78.81 431 ASP A N 1
ATOM 3241 C CA . ASP A 1 431 ? -2.323 -16.331 12.841 1.00 78.81 431 ASP A CA 1
ATOM 3242 C C . ASP A 1 431 ? -3.074 -17.508 13.481 1.00 78.81 431 ASP A C 1
ATOM 3244 O O . ASP A 1 431 ? -2.496 -18.372 14.151 1.00 78.81 431 ASP A O 1
ATOM 3248 N N . VAL A 1 432 ? -4.385 -17.566 13.248 1.00 85.00 432 VAL A N 1
ATOM 3249 C CA . VAL A 1 432 ? -5.216 -18.686 13.673 1.00 85.00 432 VAL A CA 1
ATOM 3250 C C . VAL A 1 432 ? -4.829 -19.900 12.840 1.00 85.00 432 VAL A C 1
ATOM 3252 O O . VAL A 1 432 ? -4.943 -19.872 11.616 1.00 85.00 432 VAL A O 1
ATOM 3255 N N . THR A 1 433 ? -4.373 -20.977 13.482 1.00 92.50 433 THR A N 1
ATOM 3256 C CA . THR A 1 433 ? -4.186 -22.250 12.779 1.00 92.50 433 THR A CA 1
ATOM 3257 C C . THR A 1 433 ? -5.552 -22.794 12.391 1.00 92.50 433 THR A C 1
ATOM 3259 O O . THR A 1 433 ? -6.351 -23.096 13.276 1.00 92.50 433 THR A O 1
ATOM 3262 N N . TYR A 1 434 ? -5.812 -22.926 11.094 1.00 93.06 434 TYR A N 1
ATOM 3263 C CA . TYR A 1 434 ? -7.053 -23.529 10.619 1.00 93.06 434 TYR A CA 1
ATOM 3264 C C . TYR A 1 434 ? -6.905 -25.020 10.342 1.00 93.06 434 TYR A C 1
ATOM 3266 O O . TYR A 1 434 ? -7.871 -25.747 10.474 1.00 93.06 434 TYR A O 1
ATOM 3274 N N . CYS A 1 435 ? -5.718 -25.499 9.969 1.00 92.12 435 CYS A N 1
ATOM 3275 C CA . CYS A 1 435 ? -5.464 -26.927 9.798 1.00 92.12 435 CYS A CA 1
ATOM 3276 C C . CYS A 1 435 ? -3.979 -27.243 9.965 1.00 92.12 435 CYS A C 1
ATOM 3278 O O . CYS A 1 435 ? -3.122 -26.416 9.647 1.00 92.12 435 CYS A O 1
ATOM 3280 N N . THR A 1 436 ? -3.672 -28.472 10.380 1.00 91.88 436 THR A N 1
ATOM 3281 C CA . THR A 1 436 ? -2.311 -29.024 10.296 1.00 91.88 436 THR A CA 1
ATOM 3282 C C . THR A 1 436 ? -2.249 -30.148 9.267 1.00 91.88 436 THR A C 1
ATOM 3284 O O . THR A 1 436 ? -2.809 -31.224 9.472 1.00 91.88 436 THR A O 1
ATOM 3287 N N . VAL A 1 437 ? -1.535 -29.942 8.154 1.00 84.94 437 VAL A N 1
ATOM 3288 C CA . VAL A 1 437 ? -1.439 -30.945 7.077 1.00 84.94 437 VAL A CA 1
ATOM 3289 C C . VAL A 1 437 ? 0.012 -31.346 6.848 1.00 84.94 437 VAL A C 1
ATOM 3291 O O . VAL A 1 437 ? 0.848 -30.542 6.444 1.00 84.94 437 VAL A O 1
ATOM 3294 N N . GLY A 1 438 ? 0.328 -32.618 7.105 1.00 81.44 438 GLY A N 1
ATOM 3295 C CA . GLY A 1 438 ? 1.694 -33.134 6.958 1.00 81.44 438 GLY A CA 1
ATOM 3296 C C . GLY A 1 438 ? 2.705 -32.476 7.906 1.00 81.44 4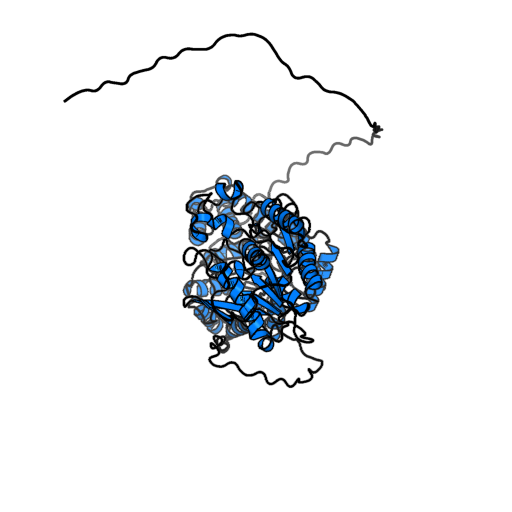38 GLY A C 1
ATOM 3297 O O . GLY A 1 438 ? 3.869 -32.341 7.545 1.00 81.44 438 GLY A O 1
ATOM 3298 N N . GLY A 1 439 ? 2.258 -32.042 9.091 1.00 83.88 439 GLY A N 1
ATOM 3299 C CA . GLY A 1 439 ? 3.091 -31.352 10.083 1.00 83.88 439 GLY A CA 1
ATOM 3300 C C . GLY A 1 439 ? 3.288 -29.853 9.833 1.00 83.88 439 GLY A C 1
ATOM 3301 O O . GLY A 1 439 ? 4.038 -29.220 10.568 1.00 83.88 439 GLY A O 1
ATOM 3302 N N . VAL A 1 440 ? 2.628 -29.284 8.820 1.00 88.06 440 VAL A N 1
ATOM 3303 C CA . VAL A 1 440 ? 2.638 -27.843 8.535 1.00 88.06 440 VAL A CA 1
ATOM 3304 C C . VAL A 1 440 ? 1.380 -27.214 9.113 1.00 88.06 440 VAL A C 1
ATOM 3306 O O . VAL A 1 440 ? 0.279 -27.617 8.738 1.00 88.06 440 VAL A O 1
ATOM 3309 N N . GLU A 1 441 ? 1.540 -26.232 9.998 1.00 92.44 441 GLU A N 1
ATOM 3310 C CA . GLU A 1 441 ? 0.430 -25.403 10.469 1.00 92.44 441 GLU A CA 1
ATOM 3311 C C . GLU A 1 441 ? 0.047 -24.384 9.394 1.00 92.44 441 GLU A C 1
ATOM 3313 O O . GLU A 1 441 ? 0.877 -23.587 8.957 1.00 92.44 441 GLU A O 1
ATOM 3318 N N . LEU A 1 442 ? -1.218 -24.395 8.989 1.00 92.81 442 LEU A N 1
ATOM 3319 C CA . LEU A 1 442 ? -1.774 -23.462 8.020 1.00 92.81 442 LEU A CA 1
ATOM 3320 C C . LEU A 1 442 ? -2.524 -22.358 8.755 1.00 92.81 442 LEU A C 1
ATOM 3322 O O . LEU A 1 442 ? -3.349 -22.645 9.626 1.00 92.81 442 LEU A O 1
ATOM 3326 N N . LYS A 1 443 ? -2.216 -21.103 8.430 1.00 91.88 443 LYS A N 1
ATOM 3327 C CA . LYS A 1 443 ? -2.642 -19.934 9.202 1.00 91.88 443 LYS A CA 1
ATOM 3328 C C . LYS A 1 443 ? -3.688 -19.114 8.460 1.00 91.88 443 LYS A C 1
ATOM 3330 O O . LYS A 1 443 ? -3.714 -19.074 7.234 1.00 91.88 443 LYS A O 1
ATOM 3335 N N . MET A 1 444 ? -4.537 -18.432 9.215 1.00 91.69 444 MET A N 1
ATOM 3336 C CA . MET A 1 444 ? -5.496 -17.463 8.700 1.00 91.69 444 MET A CA 1
ATOM 3337 C C . MET A 1 444 ? -5.639 -16.265 9.634 1.00 91.69 444 MET A C 1
ATOM 3339 O O . MET A 1 444 ? -5.413 -16.376 10.840 1.00 91.69 444 MET A O 1
ATOM 3343 N N . ASP A 1 445 ? -6.065 -15.143 9.063 1.00 88.00 445 ASP A N 1
ATOM 3344 C CA . ASP A 1 445 ? -6.469 -13.949 9.793 1.00 88.00 445 ASP A CA 1
ATOM 3345 C C . ASP A 1 445 ? -7.986 -13.779 9.688 1.00 88.00 445 ASP A C 1
ATOM 3347 O O . ASP A 1 445 ? -8.567 -13.893 8.607 1.00 88.00 445 ASP A O 1
ATOM 3351 N N . VAL A 1 446 ? -8.628 -13.508 10.822 1.00 87.44 446 VAL A N 1
ATOM 3352 C CA . VAL A 1 446 ? -10.080 -13.361 10.955 1.00 87.44 446 VAL A CA 1
ATOM 3353 C C . VAL A 1 446 ? -10.411 -11.905 11.234 1.00 87.44 446 VAL A C 1
ATOM 3355 O O . VAL A 1 446 ? -9.893 -11.320 12.182 1.00 87.44 446 VAL A O 1
ATOM 3358 N N . PHE A 1 447 ? -11.308 -11.335 10.441 1.00 85.44 447 PHE A N 1
ATOM 3359 C CA . PHE A 1 447 ? -11.771 -9.957 10.541 1.00 85.44 447 PHE A CA 1
ATOM 3360 C C . PHE A 1 447 ? -13.259 -9.972 10.885 1.00 85.44 447 PHE A C 1
ATOM 3362 O O . PHE A 1 447 ? -14.076 -10.404 10.071 1.00 85.44 447 PHE A O 1
ATOM 3369 N N . ALA A 1 448 ? -13.616 -9.542 12.094 1.00 79.88 448 ALA A N 1
ATOM 3370 C CA . ALA A 1 448 ? -15.001 -9.569 12.551 1.00 79.88 448 ALA A CA 1
ATOM 3371 C C . ALA A 1 448 ? -15.831 -8.380 12.018 1.00 79.88 448 ALA A C 1
ATOM 3373 O O . ALA A 1 448 ? -15.279 -7.316 11.710 1.00 79.88 448 ALA A O 1
ATOM 3374 N N . PRO A 1 449 ? -17.166 -8.524 11.953 1.00 80.81 449 PRO A N 1
ATOM 3375 C CA . PRO A 1 449 ? -18.070 -7.441 11.585 1.00 80.81 449 PRO A CA 1
ATOM 3376 C C . PRO A 1 449 ? -18.102 -6.309 12.616 1.00 80.81 449 PRO A C 1
ATOM 3378 O O . PRO A 1 449 ? -18.004 -6.539 13.816 1.00 80.81 449 PRO A O 1
ATOM 3381 N N . TRP A 1 450 ? -18.363 -5.079 12.165 1.00 67.06 450 TRP A N 1
ATOM 3382 C CA . TRP A 1 450 ? -18.425 -3.902 13.046 1.00 67.06 450 TRP A CA 1
ATOM 3383 C C . TRP A 1 450 ? -19.584 -3.917 14.044 1.00 67.06 450 TRP A C 1
ATOM 3385 O O . TRP A 1 450 ? -19.447 -3.453 15.175 1.00 67.06 450 TRP A O 1
ATOM 3395 N N . GLN A 1 451 ? -20.745 -4.404 13.614 1.00 65.56 451 GLN A N 1
ATOM 3396 C CA . GLN A 1 451 ? -21.951 -4.489 14.434 1.00 65.56 451 GLN A CA 1
ATOM 3397 C C . GLN A 1 451 ? -22.591 -5.863 14.223 1.00 65.56 451 GLN A C 1
ATOM 3399 O O . GLN A 1 451 ? -23.495 -5.996 13.394 1.00 65.56 451 GLN A O 1
ATOM 3404 N N . PRO A 1 452 ? -22.110 -6.908 14.921 1.00 65.62 452 PRO A N 1
ATOM 3405 C CA . PRO A 1 452 ? -22.706 -8.230 14.813 1.00 65.62 452 PRO A CA 1
ATOM 3406 C C . PRO A 1 452 ? -24.150 -8.183 15.327 1.00 65.62 452 PRO A C 1
ATOM 3408 O O . PRO A 1 452 ? -24.399 -7.924 16.503 1.00 65.62 452 PRO A O 1
ATOM 3411 N N . ALA A 1 453 ? -25.107 -8.434 14.434 1.00 67.75 453 ALA A N 1
ATOM 3412 C CA . ALA A 1 453 ? -26.534 -8.523 14.760 1.00 67.75 453 ALA A CA 1
ATOM 3413 C C . ALA A 1 453 ? -26.995 -9.970 15.052 1.00 67.75 453 ALA A C 1
ATOM 3415 O O . ALA A 1 453 ? -28.168 -10.203 15.335 1.00 67.75 453 ALA A O 1
ATOM 3416 N N . GLY A 1 454 ? -26.077 -10.937 14.970 1.00 79.12 454 GLY A N 1
ATOM 3417 C CA . GLY A 1 454 ? -26.304 -12.381 15.060 1.00 79.12 454 GLY A CA 1
ATOM 3418 C C . GLY A 1 454 ? -25.140 -13.138 14.407 1.00 79.12 454 GLY A C 1
ATOM 3419 O O . GLY A 1 454 ? -24.094 -12.519 14.185 1.00 79.12 454 GLY A O 1
ATOM 3420 N N . PRO A 1 455 ? -25.297 -14.437 14.095 1.00 87.19 455 PRO A N 1
ATOM 3421 C CA . PRO A 1 455 ? -24.335 -15.174 13.281 1.00 87.19 455 PRO A CA 1
ATOM 3422 C C . PRO A 1 455 ? -24.116 -14.483 11.927 1.00 87.19 455 PRO A C 1
ATOM 3424 O O . PRO A 1 455 ? -25.063 -14.295 11.154 1.00 87.19 455 PRO A O 1
ATOM 3427 N N . SER A 1 456 ? -22.887 -14.042 11.661 1.00 91.56 456 SER A N 1
ATOM 3428 C CA . SER A 1 456 ? -22.551 -13.300 10.442 1.00 91.56 456 SER A CA 1
ATOM 3429 C C . SER A 1 456 ? -22.327 -14.228 9.244 1.00 91.56 456 SER A C 1
ATOM 3431 O O . SER A 1 456 ? -21.783 -15.323 9.408 1.00 91.56 456 SER A O 1
ATOM 3433 N N . PRO A 1 457 ? -22.698 -13.800 8.022 1.00 96.50 457 PRO A N 1
ATOM 3434 C CA . PRO A 1 457 ? -22.220 -14.456 6.812 1.00 96.50 457 PRO A CA 1
ATOM 3435 C C . PRO A 1 457 ? -20.698 -14.312 6.683 1.00 96.50 457 PRO A C 1
ATOM 3437 O O . PRO A 1 457 ? -20.085 -13.389 7.234 1.00 96.50 457 PRO A O 1
ATOM 3440 N N . VAL A 1 458 ? -20.090 -15.225 5.934 1.00 97.38 458 VAL A N 1
ATOM 3441 C CA . VAL A 1 458 ? -18.640 -15.370 5.825 1.00 97.38 458 VAL A CA 1
ATOM 3442 C C . VAL A 1 458 ? -18.151 -15.078 4.415 1.00 97.38 458 VAL A C 1
ATOM 3444 O O . VAL A 1 458 ? -18.743 -15.539 3.442 1.00 97.38 458 VAL A O 1
ATOM 3447 N N . VAL A 1 459 ? -17.014 -14.388 4.311 1.00 97.25 459 VAL A N 1
ATOM 3448 C CA . VAL A 1 459 ? -16.197 -14.357 3.090 1.00 97.25 459 VAL A CA 1
ATOM 3449 C C . VAL A 1 459 ? -14.814 -14.922 3.402 1.00 97.25 459 VAL A C 1
ATOM 3451 O O . VAL A 1 459 ? -14.088 -14.384 4.232 1.00 97.25 459 VAL A O 1
ATOM 3454 N N . MET A 1 460 ? -14.431 -16.008 2.737 1.00 97.75 460 MET A N 1
ATOM 3455 C CA . MET A 1 460 ? -13.068 -16.532 2.776 1.00 97.75 460 MET A CA 1
ATOM 3456 C C . MET A 1 460 ? -12.279 -15.988 1.587 1.00 97.75 460 MET A C 1
ATOM 3458 O O . MET A 1 460 ? -12.692 -16.153 0.441 1.00 97.75 460 MET A O 1
ATOM 3462 N N . PHE A 1 461 ? -11.137 -15.370 1.856 1.00 96.44 461 PHE A N 1
ATOM 3463 C CA . PHE A 1 461 ? -10.248 -14.807 0.857 1.00 96.44 461 PHE A CA 1
ATOM 3464 C C . PHE A 1 461 ? -8.987 -15.663 0.664 1.00 96.44 461 PHE A C 1
ATOM 3466 O O . PHE A 1 461 ? -8.322 -16.031 1.634 1.00 96.44 461 PHE A O 1
ATOM 3473 N N . VAL A 1 462 ? -8.641 -15.937 -0.597 1.00 96.81 462 VAL A N 1
ATOM 3474 C CA . VAL A 1 462 ? -7.470 -16.725 -1.007 1.00 96.81 462 VAL A CA 1
ATOM 3475 C C . VAL A 1 462 ? -6.556 -15.872 -1.886 1.00 96.81 462 VAL A C 1
ATOM 3477 O O . VAL A 1 462 ? -6.937 -15.423 -2.971 1.00 96.81 462 VAL A O 1
ATOM 3480 N N . HIS A 1 463 ? -5.327 -15.645 -1.424 1.00 92.69 463 HIS A N 1
ATOM 3481 C CA . HIS A 1 463 ? -4.390 -14.746 -2.094 1.00 92.69 463 HIS A CA 1
ATOM 3482 C C . HIS A 1 463 ? -3.851 -15.300 -3.428 1.00 92.69 463 HIS A C 1
ATOM 3484 O O . HIS A 1 463 ? -3.716 -16.510 -3.636 1.00 92.69 463 HIS A O 1
ATOM 3490 N N . GLY A 1 464 ? -3.486 -14.383 -4.329 1.00 86.44 464 GLY A N 1
ATOM 3491 C CA . GLY A 1 464 ? -2.715 -14.682 -5.539 1.00 86.44 464 GLY A CA 1
ATOM 3492 C C . GLY A 1 464 ? -1.215 -14.837 -5.262 1.00 86.44 464 GLY A C 1
ATOM 3493 O O . GLY A 1 464 ? -0.777 -14.770 -4.117 1.00 86.44 464 GLY A O 1
ATOM 3494 N N . GLY A 1 465 ? -0.419 -15.018 -6.319 1.00 83.81 465 GLY A N 1
ATOM 3495 C CA . GLY A 1 465 ? 1.040 -15.203 -6.212 1.00 83.81 465 GLY A CA 1
ATOM 3496 C C . GLY A 1 465 ? 1.581 -16.429 -6.951 1.00 83.81 465 GLY A C 1
ATOM 3497 O O . GLY A 1 465 ? 2.597 -16.998 -6.556 1.00 83.81 465 GLY A O 1
ATOM 3498 N N . GLY A 1 466 ? 0.890 -16.875 -8.007 1.00 84.38 466 GLY A N 1
ATOM 3499 C CA . GLY A 1 466 ? 1.356 -17.969 -8.866 1.00 84.38 466 GLY A CA 1
ATOM 3500 C C . GLY A 1 466 ? 1.580 -19.292 -8.131 1.00 84.38 466 GLY A C 1
ATOM 3501 O O . GLY A 1 466 ? 2.479 -20.035 -8.509 1.00 84.38 466 GLY A O 1
ATOM 3502 N N . TRP A 1 467 ? 0.826 -19.561 -7.058 1.00 89.75 467 TRP A N 1
ATOM 3503 C CA . TRP A 1 467 ? 0.968 -20.728 -6.167 1.00 89.75 467 TRP A CA 1
ATOM 3504 C C . TRP A 1 467 ? 2.343 -20.888 -5.495 1.00 89.75 467 TRP A C 1
ATOM 3506 O O . TRP A 1 467 ? 2.580 -21.899 -4.834 1.00 89.75 467 TRP A O 1
ATOM 3516 N N . VAL A 1 468 ? 3.252 -19.927 -5.671 1.00 81.38 468 VAL A N 1
ATOM 3517 C CA . VAL A 1 468 ? 4.642 -19.980 -5.186 1.00 81.38 468 VAL A CA 1
ATOM 3518 C C . VAL A 1 468 ? 4.986 -18.836 -4.234 1.00 81.38 468 VAL A C 1
ATOM 3520 O O . VAL A 1 468 ? 6.048 -18.849 -3.617 1.00 81.38 468 VAL A O 1
ATOM 3523 N N . ALA A 1 469 ? 4.103 -17.846 -4.118 1.00 79.94 469 ALA A N 1
ATOM 3524 C CA . ALA A 1 469 ? 4.270 -16.659 -3.295 1.00 79.94 469 ALA A CA 1
ATOM 3525 C C . ALA A 1 469 ? 2.914 -16.148 -2.777 1.00 79.94 469 ALA A C 1
ATOM 3527 O O . ALA A 1 469 ? 1.854 -16.633 -3.176 1.00 79.94 469 ALA A O 1
ATOM 3528 N N . GLY A 1 470 ? 2.977 -15.123 -1.928 1.00 81.06 470 GLY A N 1
ATOM 3529 C CA . GLY A 1 470 ? 1.826 -14.485 -1.294 1.00 81.06 470 GLY A CA 1
ATOM 3530 C C . GLY A 1 470 ? 1.584 -14.995 0.125 1.00 81.06 470 GLY A C 1
ATOM 3531 O O . GLY A 1 470 ? 2.169 -15.993 0.543 1.00 81.06 470 GLY A O 1
ATOM 3532 N N . THR A 1 471 ? 0.764 -14.254 0.868 1.00 86.38 471 THR A N 1
ATOM 3533 C CA . THR A 1 471 ? 0.365 -14.581 2.241 1.00 86.38 471 THR A CA 1
ATOM 3534 C C . THR A 1 471 ? -1.051 -14.070 2.506 1.00 86.38 471 THR A C 1
ATOM 3536 O O . THR A 1 471 ? -1.544 -13.185 1.798 1.00 86.38 471 THR A O 1
ATOM 3539 N N . LYS A 1 472 ? -1.678 -14.541 3.585 1.00 83.69 472 LYS A N 1
ATOM 3540 C CA . LYS A 1 472 ? -2.942 -14.030 4.140 1.00 83.69 472 LYS A CA 1
ATOM 3541 C C . LYS A 1 472 ? -2.947 -12.522 4.420 1.00 83.69 472 LYS A C 1
ATOM 3543 O O . LYS A 1 472 ? -4.019 -11.920 4.472 1.00 83.69 472 LYS A O 1
ATOM 3548 N N . SER A 1 473 ? -1.773 -11.904 4.556 1.00 75.06 473 SER A N 1
ATOM 3549 C CA . SER A 1 473 ? -1.611 -10.457 4.754 1.00 75.06 473 SER A CA 1
ATOM 3550 C C . SER A 1 473 ? -1.429 -9.686 3.441 1.00 75.06 473 SER A C 1
ATOM 3552 O O . SER A 1 473 ? -1.636 -8.475 3.399 1.00 75.06 473 SER A O 1
ATOM 3554 N N . GLY A 1 474 ? -1.000 -10.357 2.371 1.00 58.66 474 GLY A N 1
ATOM 3555 C CA . GLY A 1 474 ? -0.511 -9.716 1.155 1.00 58.66 474 GLY A CA 1
ATOM 3556 C C . GLY A 1 474 ? -1.549 -9.656 0.046 1.00 58.66 474 GLY A C 1
ATOM 3557 O O . GLY A 1 474 ? -1.438 -10.435 -0.893 1.00 58.66 474 GLY A O 1
ATOM 3558 N N . THR A 1 475 ? -2.520 -8.732 0.110 1.00 54.59 475 THR A N 1
ATOM 3559 C CA . THR A 1 475 ? -3.402 -8.416 -1.037 1.00 54.59 475 THR A CA 1
ATOM 3560 C C . THR A 1 475 ? -3.958 -6.984 -1.057 1.00 54.59 475 THR A C 1
ATOM 3562 O O . THR A 1 475 ? -4.020 -6.333 -0.015 1.00 54.59 475 THR A O 1
ATOM 3565 N N . PRO A 1 476 ? -4.470 -6.510 -2.219 1.00 50.47 476 PRO A N 1
ATOM 3566 C CA . PRO A 1 476 ? -5.269 -5.277 -2.353 1.00 50.47 476 PRO A CA 1
ATOM 3567 C C . PRO A 1 476 ? -6.596 -5.278 -1.559 1.00 50.47 476 PRO A C 1
ATOM 3569 O O . PRO A 1 476 ? -7.399 -4.357 -1.697 1.00 50.47 476 PRO A O 1
ATOM 3572 N N . GLY A 1 477 ? -6.865 -6.333 -0.779 1.00 49.31 477 GLY A N 1
ATOM 3573 C CA . GLY A 1 477 ? -8.142 -6.638 -0.136 1.00 49.31 477 GLY A CA 1
ATOM 3574 C C . GLY A 1 477 ? -8.444 -5.849 1.137 1.00 49.31 477 GLY A C 1
ATOM 3575 O O . GLY A 1 477 ? -9.585 -5.867 1.584 1.00 49.31 477 GLY A O 1
ATOM 3576 N N . MET A 1 478 ? -7.478 -5.134 1.724 1.00 54.28 478 MET A N 1
ATOM 3577 C CA . MET A 1 478 ? -7.680 -4.507 3.041 1.00 54.28 478 MET A CA 1
ATOM 3578 C C . MET A 1 478 ? -8.839 -3.489 3.049 1.00 54.28 478 MET A C 1
ATOM 3580 O O . MET A 1 478 ? -9.618 -3.440 4.002 1.00 54.28 478 MET A O 1
ATOM 3584 N N . SER A 1 479 ? -9.019 -2.727 1.963 1.00 59.81 479 SER A N 1
ATOM 3585 C CA . SER A 1 479 ? -10.164 -1.818 1.798 1.00 59.81 479 SER A CA 1
ATOM 3586 C C . SER A 1 479 ? -11.498 -2.565 1.659 1.00 59.81 479 SER A C 1
ATOM 3588 O O . SER A 1 479 ? -12.500 -2.155 2.243 1.00 59.81 479 SER A O 1
ATOM 3590 N N . TYR A 1 480 ? -11.506 -3.704 0.966 1.00 70.75 480 TYR A N 1
ATOM 3591 C CA . TYR A 1 480 ? -12.686 -4.556 0.816 1.00 70.75 480 TYR A CA 1
ATOM 3592 C C . TYR A 1 480 ? -13.065 -5.264 2.116 1.00 70.75 480 TYR A C 1
ATOM 3594 O O . TYR A 1 480 ? -14.248 -5.404 2.404 1.00 70.75 480 TYR A O 1
ATOM 3602 N N . PHE A 1 481 ? -12.089 -5.684 2.924 1.00 76.62 481 PHE A N 1
ATOM 3603 C CA . PHE A 1 481 ? -12.340 -6.333 4.215 1.00 76.62 481 PHE A CA 1
ATOM 3604 C C . PHE A 1 481 ? -12.981 -5.360 5.198 1.00 76.62 481 PHE A C 1
ATOM 3606 O O . PHE A 1 481 ? -13.900 -5.733 5.924 1.00 76.62 481 PHE A O 1
ATOM 3613 N N . LEU A 1 482 ? -12.556 -4.092 5.167 1.00 71.25 482 LEU A N 1
ATOM 3614 C CA . LEU A 1 482 ? -13.243 -3.018 5.872 1.00 71.25 482 LEU A CA 1
ATOM 3615 C C . LEU A 1 482 ? -14.701 -2.921 5.420 1.00 71.25 482 LEU A C 1
ATOM 3617 O O . LEU A 1 482 ? -15.586 -2.983 6.266 1.00 71.25 482 LEU A O 1
ATOM 3621 N N . ASP A 1 483 ? -14.968 -2.827 4.116 1.00 77.38 483 ASP A N 1
ATOM 3622 C CA . ASP A 1 483 ? -16.336 -2.716 3.592 1.00 77.38 483 ASP A CA 1
ATOM 3623 C C . ASP A 1 483 ? -17.211 -3.945 3.880 1.00 77.38 483 ASP A C 1
ATOM 3625 O O . ASP A 1 483 ? -18.392 -3.794 4.204 1.00 77.38 483 ASP A O 1
ATOM 3629 N N . LEU A 1 484 ? -16.643 -5.149 3.840 1.00 84.25 484 LEU A N 1
ATOM 3630 C CA . LEU A 1 484 ? -17.294 -6.387 4.268 1.00 84.25 484 LEU A CA 1
ATOM 3631 C C . LEU A 1 484 ? -17.623 -6.349 5.767 1.00 84.25 484 LEU A C 1
ATOM 3633 O O . LEU A 1 484 ? -18.756 -6.645 6.152 1.00 84.25 484 LEU A O 1
ATOM 3637 N N . ALA A 1 485 ? -16.698 -5.887 6.611 1.00 80.94 485 ALA A N 1
ATOM 3638 C CA . ALA A 1 485 ? -16.945 -5.719 8.041 1.00 80.94 485 ALA A CA 1
ATOM 3639 C C . ALA A 1 485 ? -18.044 -4.675 8.324 1.00 80.94 485 ALA A C 1
ATOM 3641 O O . ALA A 1 485 ? -18.895 -4.904 9.190 1.00 80.94 485 ALA A O 1
ATOM 3642 N N . ARG A 1 486 ? -18.103 -3.570 7.554 1.00 79.62 486 ARG A N 1
ATOM 3643 C CA . ARG A 1 486 ? -19.217 -2.591 7.609 1.00 79.62 486 ARG A CA 1
ATOM 3644 C C . ARG A 1 486 ? -20.551 -3.230 7.241 1.00 79.62 486 ARG A C 1
ATOM 3646 O O . ARG A 1 486 ? -21.591 -2.868 7.784 1.00 79.62 486 ARG A O 1
ATOM 3653 N N . ARG A 1 487 ? -20.519 -4.184 6.311 1.00 80.75 487 ARG A N 1
ATOM 3654 C CA . ARG A 1 487 ? -21.667 -4.983 5.876 1.00 80.75 487 ARG A CA 1
ATOM 3655 C C . ARG A 1 487 ? -21.895 -6.211 6.765 1.00 80.75 487 ARG A C 1
ATOM 3657 O O . ARG A 1 487 ? -22.680 -7.081 6.416 1.00 80.75 487 ARG A O 1
ATOM 3664 N N . GLY A 1 488 ? -21.282 -6.307 7.937 1.00 85.94 488 GLY A N 1
ATOM 3665 C CA . GLY A 1 488 ? -21.621 -7.377 8.872 1.00 85.94 488 GLY A CA 1
ATOM 3666 C C . GLY A 1 488 ? -21.111 -8.768 8.475 1.00 85.94 488 GLY A C 1
ATOM 3667 O O . GLY A 1 488 ? -21.598 -9.744 9.038 1.00 85.94 488 GLY A O 1
ATOM 3668 N N . TYR A 1 489 ? -20.147 -8.871 7.555 1.00 91.50 489 TYR A N 1
ATOM 3669 C CA . TYR A 1 489 ? -19.465 -10.130 7.252 1.00 91.50 489 TYR A CA 1
ATOM 3670 C C . TYR A 1 489 ? -18.312 -10.380 8.221 1.00 91.50 489 TYR A C 1
ATOM 3672 O O . TYR A 1 489 ? -17.605 -9.446 8.606 1.00 91.50 489 TYR A O 1
ATOM 3680 N N . THR A 1 490 ? -18.071 -11.652 8.536 1.00 92.56 490 THR A N 1
ATOM 3681 C CA . THR A 1 490 ? -16.769 -12.095 9.047 1.00 92.56 490 THR A CA 1
ATOM 3682 C C . THR A 1 490 ? -15.905 -12.518 7.865 1.00 92.56 490 THR A C 1
ATOM 3684 O O . THR A 1 490 ? -16.323 -13.347 7.057 1.00 92.56 490 THR A O 1
ATOM 3687 N N . THR A 1 491 ? -14.702 -11.961 7.749 1.00 93.56 491 THR A N 1
ATOM 3688 C CA . THR A 1 491 ? -13.771 -12.309 6.666 1.00 93.56 491 THR A CA 1
ATOM 3689 C C . THR A 1 491 ? -12.637 -13.185 7.189 1.00 93.56 491 THR A C 1
ATOM 3691 O O . THR A 1 491 ? -12.077 -12.885 8.239 1.00 93.56 491 THR A O 1
ATOM 3694 N N . PHE A 1 492 ? -12.283 -14.244 6.461 1.00 95.12 492 PHE A N 1
ATOM 3695 C CA . PHE A 1 492 ? -11.142 -15.117 6.760 1.00 95.12 492 PHE A CA 1
ATOM 3696 C C . PHE A 1 492 ? -10.142 -15.048 5.609 1.00 95.12 492 PHE A C 1
ATOM 3698 O O . PHE A 1 492 ? -10.442 -15.523 4.520 1.00 95.12 492 PHE A O 1
ATOM 3705 N N . SER A 1 493 ? -8.963 -14.471 5.826 1.00 94.06 493 SER A N 1
ATOM 3706 C CA . SER A 1 493 ? -7.876 -14.471 4.838 1.00 94.06 493 SER A CA 1
ATOM 3707 C C . SER A 1 493 ? -6.902 -15.595 5.165 1.00 94.06 493 SER A C 1
ATOM 3709 O O . SER A 1 493 ? -6.414 -15.648 6.294 1.00 94.06 493 SER A O 1
ATOM 3711 N N . ILE A 1 494 ? -6.637 -16.507 4.229 1.00 96.69 494 ILE A N 1
ATOM 3712 C CA . ILE A 1 494 ? -5.908 -17.754 4.515 1.00 96.69 494 ILE A CA 1
ATOM 3713 C C . ILE A 1 494 ? -4.549 -17.816 3.811 1.00 96.69 494 ILE A C 1
ATOM 3715 O O . ILE A 1 494 ? -4.413 -17.361 2.676 1.00 96.69 494 ILE A O 1
ATOM 3719 N N . ASP A 1 495 ? -3.561 -18.428 4.465 1.00 95.50 495 ASP A N 1
ATOM 3720 C CA . ASP A 1 495 ? -2.364 -18.966 3.813 1.00 95.50 495 ASP A CA 1
ATOM 3721 C C . ASP A 1 495 ? -2.673 -20.357 3.244 1.00 95.50 495 ASP A C 1
ATOM 3723 O O . ASP A 1 495 ? -3.517 -21.080 3.774 1.00 95.50 495 ASP A O 1
ATOM 3727 N N . TYR A 1 496 ? -1.947 -20.781 2.212 1.00 97.12 496 TYR A N 1
ATOM 3728 C CA . TYR A 1 496 ? -1.935 -22.164 1.722 1.00 97.12 496 TYR A CA 1
ATOM 3729 C C . TYR A 1 496 ? -0.507 -22.588 1.374 1.00 97.12 496 TYR A C 1
ATOM 3731 O O . TYR A 1 496 ? 0.361 -21.753 1.118 1.00 97.12 496 TYR A O 1
ATOM 3739 N N . ARG A 1 497 ? -0.224 -23.894 1.365 1.00 97.00 497 ARG A N 1
ATOM 3740 C CA . ARG A 1 497 ? 1.120 -24.391 1.056 1.00 97.00 497 ARG A CA 1
ATOM 3741 C C . ARG A 1 497 ? 1.521 -24.071 -0.383 1.00 97.00 497 ARG A C 1
ATOM 3743 O O . ARG A 1 497 ? 0.795 -24.367 -1.333 1.00 97.00 497 ARG A O 1
ATOM 3750 N N . LEU A 1 498 ? 2.725 -23.517 -0.516 1.00 90.19 498 LEU A N 1
ATOM 3751 C CA . LEU A 1 498 ? 3.270 -23.003 -1.769 1.00 90.19 498 LEU A CA 1
ATOM 3752 C C . LEU A 1 498 ? 4.248 -23.986 -2.431 1.00 90.19 498 LEU A C 1
ATOM 3754 O O . LEU A 1 498 ? 5.039 -24.675 -1.771 1.00 90.19 498 LEU A O 1
ATOM 3758 N N . ALA A 1 499 ? 4.228 -24.013 -3.760 1.00 84.38 499 ALA A N 1
ATOM 3759 C CA . ALA A 1 499 ? 5.227 -24.695 -4.574 1.00 84.38 499 ALA A CA 1
ATOM 3760 C C . ALA A 1 499 ? 6.540 -23.875 -4.606 1.00 84.38 499 ALA A C 1
ATOM 3762 O O . ALA A 1 499 ? 6.519 -22.672 -4.357 1.00 84.38 499 ALA A O 1
ATOM 3763 N N . PRO A 1 500 ? 7.709 -24.486 -4.888 1.00 87.75 500 PRO A N 1
ATOM 3764 C CA . PRO A 1 500 ? 7.928 -25.880 -5.288 1.00 87.75 500 PRO A CA 1
ATOM 3765 C C . PRO A 1 500 ? 7.907 -26.889 -4.137 1.00 87.75 500 PRO A C 1
ATOM 3767 O O . PRO A 1 500 ? 7.897 -28.091 -4.412 1.00 87.75 500 PRO A O 1
ATOM 3770 N N . THR A 1 501 ? 7.935 -26.422 -2.885 1.00 89.75 501 THR A N 1
ATOM 3771 C CA . THR A 1 501 ? 8.011 -27.276 -1.690 1.00 89.75 501 THR A CA 1
ATOM 3772 C C . THR A 1 501 ? 6.780 -28.166 -1.568 1.00 89.75 501 THR A C 1
ATOM 3774 O O . THR A 1 501 ? 6.909 -29.365 -1.335 1.00 89.75 501 THR A O 1
ATOM 3777 N N . TYR A 1 502 ? 5.598 -27.595 -1.800 1.00 91.31 502 TYR A N 1
ATOM 3778 C CA . TYR A 1 502 ? 4.331 -28.309 -1.784 1.00 91.31 502 TYR A CA 1
ATOM 3779 C C . TYR A 1 502 ? 3.612 -28.096 -3.110 1.00 91.31 502 TYR A C 1
ATOM 3781 O O . TYR A 1 502 ? 3.147 -27.005 -3.424 1.00 91.31 502 TYR A O 1
ATOM 3789 N N . THR A 1 503 ? 3.554 -29.143 -3.922 1.00 92.50 503 THR A N 1
ATOM 3790 C CA . THR A 1 503 ? 2.905 -29.090 -5.233 1.00 92.50 503 THR A CA 1
ATOM 3791 C C . THR A 1 503 ? 1.433 -29.444 -5.146 1.00 92.50 503 THR A C 1
ATOM 3793 O O . THR A 1 503 ? 0.980 -30.031 -4.163 1.00 92.50 503 THR A O 1
ATOM 3796 N N . PHE A 1 504 ? 0.681 -29.123 -6.195 1.00 95.06 504 PHE A N 1
ATOM 3797 C CA . PHE A 1 504 ? -0.699 -29.566 -6.347 1.00 95.06 504 PHE A CA 1
ATOM 3798 C C . PHE A 1 504 ? -0.816 -31.089 -6.092 1.00 95.06 504 PHE A C 1
ATOM 3800 O O . PHE A 1 504 ? 0.050 -31.840 -6.557 1.00 95.06 504 PHE A O 1
ATOM 3807 N N . PRO A 1 505 ? -1.834 -31.565 -5.343 1.00 96.50 505 PRO A N 1
ATOM 3808 C CA . PRO A 1 505 ? -3.012 -30.835 -4.858 1.00 96.50 505 PRO A CA 1
ATOM 3809 C C . PRO A 1 505 ? -2.872 -30.210 -3.453 1.00 96.50 505 PRO A C 1
ATOM 3811 O O . PRO A 1 505 ? -3.885 -29.933 -2.820 1.00 96.50 505 PRO A O 1
ATOM 3814 N N . ALA A 1 506 ? -1.661 -29.984 -2.922 1.00 97.50 506 ALA A N 1
ATOM 3815 C CA . ALA A 1 506 ? -1.490 -29.471 -1.553 1.00 97.50 506 ALA A CA 1
ATOM 3816 C C . ALA A 1 506 ? -2.261 -28.163 -1.292 1.00 97.50 506 ALA A C 1
ATOM 3818 O O . ALA A 1 506 ? -2.945 -28.050 -0.283 1.00 97.50 506 ALA A O 1
ATOM 3819 N N . ASN A 1 507 ? -2.208 -27.219 -2.232 1.00 96.75 507 ASN A N 1
ATOM 3820 C CA . ASN A 1 507 ? -2.890 -25.929 -2.129 1.00 96.75 507 ASN A CA 1
ATOM 3821 C C . ASN A 1 507 ? -4.427 -26.046 -2.064 1.00 96.75 507 ASN A C 1
ATOM 3823 O O . ASN A 1 507 ? -5.043 -25.436 -1.198 1.00 96.75 507 ASN A O 1
ATOM 3827 N N . ILE A 1 508 ? -5.061 -26.854 -2.919 1.00 98.12 508 ILE A N 1
ATOM 3828 C CA . ILE A 1 508 ? -6.520 -27.038 -2.889 1.00 98.12 508 ILE A CA 1
ATOM 3829 C C . ILE A 1 508 ? -6.975 -27.855 -1.673 1.00 98.12 508 ILE A C 1
ATOM 3831 O O . ILE A 1 508 ? -8.037 -27.578 -1.117 1.00 98.12 508 ILE A O 1
ATOM 3835 N N . VAL A 1 509 ? -6.157 -28.809 -1.213 1.00 98.19 509 VAL A N 1
ATOM 3836 C CA . VAL A 1 509 ? -6.387 -29.519 0.057 1.00 98.19 509 VAL A CA 1
ATOM 3837 C C . VAL A 1 509 ? -6.464 -28.523 1.215 1.00 98.19 509 VAL A C 1
ATOM 3839 O O . VAL A 1 509 ? -7.382 -28.600 2.029 1.00 98.19 509 VAL A O 1
ATOM 3842 N N . ASP A 1 510 ? -5.541 -27.565 1.256 1.00 98.56 510 ASP A N 1
ATOM 3843 C CA . ASP A 1 510 ? -5.463 -26.547 2.305 1.00 98.56 510 ASP A CA 1
ATOM 3844 C C . ASP A 1 510 ? -6.687 -25.620 2.277 1.00 98.56 510 ASP A C 1
ATOM 3846 O O . ASP A 1 510 ? -7.362 -25.451 3.292 1.00 98.56 510 ASP A O 1
ATOM 3850 N N . VAL A 1 511 ? -7.054 -25.115 1.094 1.00 98.56 511 VAL A N 1
ATOM 3851 C CA . VAL A 1 511 ? -8.235 -24.255 0.896 1.00 98.56 511 VAL A CA 1
ATOM 3852 C C . VAL A 1 511 ? -9.531 -24.965 1.309 1.00 98.56 511 VAL A C 1
ATOM 3854 O O . VAL A 1 511 ? -10.362 -24.383 2.007 1.00 98.56 511 VAL A O 1
ATOM 3857 N N . LYS A 1 512 ? -9.709 -26.243 0.942 1.00 98.44 512 LYS A N 1
ATOM 3858 C CA . LYS A 1 512 ? -10.865 -27.040 1.393 1.00 98.44 512 LYS A CA 1
ATOM 3859 C C . LYS A 1 512 ? -10.859 -27.245 2.908 1.00 98.44 512 LYS A C 1
ATOM 3861 O O . LYS A 1 512 ? -11.916 -27.190 3.533 1.00 98.44 512 LYS A O 1
ATOM 3866 N N . CYS A 1 513 ? -9.685 -27.453 3.505 1.00 98.12 513 CYS A N 1
ATOM 3867 C CA . CYS A 1 513 ? -9.530 -27.598 4.952 1.00 98.12 513 CYS A CA 1
ATOM 3868 C C . CYS A 1 513 ? -9.934 -26.320 5.702 1.00 98.12 513 CYS A C 1
ATOM 3870 O O . CYS A 1 513 ? -10.637 -26.409 6.707 1.00 98.12 513 CYS A O 1
ATOM 3872 N N . ALA A 1 514 ? -9.596 -25.141 5.170 1.00 98.56 514 ALA A N 1
ATOM 3873 C CA . ALA A 1 514 ? -10.015 -23.860 5.737 1.00 98.56 514 ALA A CA 1
ATOM 3874 C C . ALA A 1 514 ? -11.544 -23.720 5.809 1.00 98.56 514 ALA A C 1
ATOM 3876 O O . ALA A 1 514 ? -12.075 -23.356 6.856 1.00 98.56 514 ALA A O 1
ATOM 3877 N N . VAL A 1 515 ? -12.276 -24.086 4.750 1.00 98.69 515 VAL A N 1
ATOM 3878 C CA . VAL A 1 515 ? -13.752 -24.056 4.763 1.00 98.69 515 VAL A CA 1
ATOM 3879 C C . VAL A 1 515 ? -14.324 -24.989 5.834 1.00 98.69 515 VAL A C 1
ATOM 3881 O O . VAL A 1 515 ? -15.241 -24.610 6.566 1.00 98.69 515 VAL A O 1
ATOM 3884 N N . ARG A 1 516 ? -13.772 -26.202 5.962 1.00 98.50 516 ARG A N 1
ATOM 3885 C CA . ARG A 1 516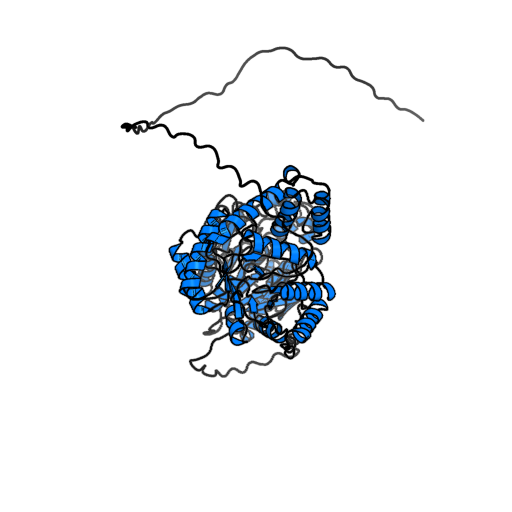 ? -14.211 -27.162 6.984 1.00 98.50 516 ARG A CA 1
ATOM 3886 C C . ARG A 1 516 ? -13.913 -26.665 8.399 1.00 98.50 516 ARG A C 1
ATOM 3888 O O . ARG A 1 516 ? -14.769 -26.796 9.269 1.00 98.50 516 ARG A O 1
ATOM 3895 N N . HIS A 1 517 ? -12.757 -26.035 8.616 1.00 98.25 517 HIS A N 1
ATOM 3896 C CA . HIS A 1 517 ? -12.418 -25.384 9.884 1.00 98.25 517 HIS A CA 1
ATOM 3897 C C . HIS A 1 517 ? -13.401 -24.264 10.226 1.00 98.25 517 HIS A C 1
ATOM 3899 O O . HIS A 1 517 ? -13.906 -24.224 11.347 1.00 98.25 517 HIS A O 1
ATOM 3905 N N . ILE A 1 518 ? -13.701 -23.382 9.265 1.00 98.06 518 ILE A N 1
ATOM 3906 C CA . ILE A 1 518 ? -14.669 -22.287 9.426 1.00 98.06 518 ILE A CA 1
ATOM 3907 C C . ILE A 1 518 ? -16.026 -22.848 9.874 1.00 98.06 518 ILE A C 1
ATOM 3909 O O . ILE A 1 518 ? -16.595 -22.355 10.845 1.00 98.06 518 ILE A O 1
ATOM 3913 N N . ARG A 1 519 ? -16.518 -23.922 9.240 1.00 98.19 519 ARG A N 1
ATOM 3914 C CA . ARG A 1 519 ? -17.768 -24.581 9.658 1.00 98.19 519 ARG A CA 1
ATOM 3915 C C . ARG A 1 519 ? -17.686 -25.219 11.039 1.00 98.19 519 ARG A C 1
ATOM 3917 O O . ARG A 1 519 ? -18.576 -24.996 11.856 1.00 98.19 519 ARG A O 1
ATOM 3924 N N . ALA A 1 520 ? -16.623 -25.974 11.315 1.00 96.88 520 ALA A N 1
ATOM 3925 C CA . ALA A 1 520 ? -16.430 -26.649 12.599 1.00 96.88 520 ALA A CA 1
ATOM 3926 C C . ALA A 1 520 ? -16.412 -25.668 13.785 1.00 96.88 520 ALA A C 1
ATOM 3928 O O . ALA A 1 520 ? -16.856 -26.015 14.877 1.00 96.88 520 ALA A O 1
ATOM 3929 N N . HIS A 1 521 ? -15.935 -24.442 13.556 1.00 92.94 521 HIS A N 1
ATOM 3930 C CA . HIS A 1 521 ? -15.785 -23.396 14.570 1.00 92.94 521 HIS A CA 1
ATOM 3931 C C . HIS A 1 521 ? -16.819 -22.276 14.426 1.00 92.94 521 HIS A C 1
ATOM 3933 O O . HIS A 1 521 ? -16.606 -21.157 14.899 1.00 92.94 521 HIS A O 1
ATOM 3939 N N . ALA A 1 522 ? -17.958 -22.546 13.784 1.00 88.12 522 ALA A N 1
ATOM 3940 C CA . ALA A 1 522 ? -18.940 -21.508 13.504 1.00 88.12 522 ALA A CA 1
ATOM 3941 C C . ALA A 1 522 ? -19.478 -20.821 14.771 1.00 88.12 522 ALA A C 1
ATOM 3943 O O . ALA A 1 522 ? -19.639 -19.598 14.807 1.00 88.12 522 ALA A O 1
ATOM 3944 N N . SER A 1 523 ? -19.676 -21.588 15.848 1.00 82.31 523 SER A N 1
ATOM 3945 C CA . SER A 1 523 ? -20.054 -21.047 17.157 1.00 82.31 523 SER A CA 1
ATOM 3946 C C . SER A 1 523 ? -18.991 -20.126 17.747 1.00 82.31 523 SER A C 1
ATOM 3948 O O . SER A 1 523 ? -19.330 -19.130 18.383 1.00 82.31 523 SER A O 1
ATOM 3950 N N . ASP A 1 524 ? -17.718 -20.448 17.531 1.00 80.94 524 ASP A N 1
ATOM 3951 C CA . ASP A 1 524 ? -16.593 -19.766 18.168 1.00 80.94 524 ASP A CA 1
ATOM 3952 C C . ASP A 1 524 ? -16.364 -18.390 17.546 1.00 80.94 524 ASP A C 1
ATOM 3954 O O . ASP A 1 524 ? -16.037 -17.433 18.247 1.00 80.94 524 ASP A O 1
ATOM 3958 N N . TYR A 1 525 ? -16.610 -18.273 16.240 1.00 81.31 525 TYR A N 1
ATOM 3959 C CA . TYR A 1 525 ? -16.540 -17.005 15.517 1.00 81.31 525 TYR A CA 1
ATOM 3960 C C . TYR A 1 525 ? -17.878 -16.256 15.458 1.00 81.31 525 TYR A C 1
ATOM 3962 O O . TYR A 1 525 ? -17.921 -15.155 14.910 1.00 81.31 525 TYR A O 1
ATOM 3970 N N . ASN A 1 526 ? -18.959 -16.823 16.012 1.00 83.88 526 ASN A N 1
ATOM 3971 C CA . ASN A 1 526 ? -20.329 -16.321 15.857 1.00 83.88 526 ASN A CA 1
ATOM 3972 C C . ASN A 1 526 ? -20.665 -16.047 14.375 1.00 83.88 526 ASN A C 1
ATOM 3974 O O . ASN A 1 526 ? -21.085 -14.953 13.997 1.00 83.88 526 ASN A O 1
ATOM 3978 N N . ILE A 1 527 ? -20.445 -17.056 13.537 1.00 92.75 527 ILE A N 1
ATOM 3979 C CA . ILE A 1 527 ? -20.717 -17.031 12.097 1.00 92.75 527 ILE A CA 1
ATOM 3980 C C . ILE A 1 527 ? -21.807 -18.035 11.743 1.00 92.75 527 ILE A C 1
ATOM 3982 O O . ILE A 1 527 ? -22.097 -18.966 12.493 1.00 92.75 527 ILE A O 1
ATOM 3986 N N . ASP A 1 528 ? -22.402 -17.842 10.578 1.00 95.56 528 ASP A N 1
ATOM 3987 C CA . ASP A 1 528 ? -23.354 -18.772 9.998 1.00 95.56 528 ASP A CA 1
ATOM 3988 C C . ASP A 1 528 ? -22.625 -19.783 9.085 1.00 95.56 528 ASP A C 1
ATOM 3990 O O . ASP A 1 528 ? -22.086 -19.383 8.047 1.00 95.56 528 ASP A O 1
ATOM 3994 N N . PRO A 1 529 ? -22.576 -21.083 9.445 1.00 96.44 529 PRO A N 1
ATOM 3995 C CA . PRO A 1 529 ? -21.848 -22.095 8.673 1.00 96.44 529 PRO A CA 1
ATOM 3996 C C . PRO A 1 529 ? -22.483 -22.400 7.308 1.00 96.44 529 PRO A C 1
ATOM 3998 O O . PRO A 1 529 ? -21.835 -23.027 6.459 1.00 96.44 529 PRO A O 1
ATOM 4001 N N . ASP A 1 530 ? -23.724 -21.959 7.088 1.00 97.38 530 ASP A N 1
ATOM 4002 C CA . ASP A 1 530 ? -24.482 -22.188 5.859 1.00 97.38 530 ASP A CA 1
ATOM 4003 C C . ASP A 1 530 ? -24.400 -21.001 4.887 1.00 97.38 530 ASP A C 1
ATOM 4005 O O . ASP A 1 530 ? -24.982 -21.056 3.803 1.00 97.38 530 ASP A O 1
ATOM 4009 N N . ARG A 1 531 ? -23.664 -19.935 5.244 1.00 97.88 531 ARG A N 1
ATOM 4010 C CA . ARG A 1 531 ? -23.491 -18.720 4.432 1.00 97.88 531 ARG A CA 1
ATOM 4011 C C . ARG A 1 531 ? -22.015 -18.362 4.271 1.00 97.88 531 ARG A C 1
ATOM 4013 O O . ARG A 1 531 ? -21.537 -17.382 4.838 1.00 97.88 531 ARG A O 1
ATOM 4020 N N . ILE A 1 532 ? -21.297 -19.150 3.470 1.00 98.62 532 ILE A N 1
ATOM 4021 C CA . ILE A 1 532 ? -19.859 -19.001 3.210 1.00 98.62 532 ILE A CA 1
ATOM 4022 C C . ILE A 1 532 ? -19.613 -18.692 1.732 1.00 98.62 532 ILE A C 1
ATOM 4024 O O . ILE A 1 532 ? -19.846 -19.536 0.868 1.00 98.62 532 ILE A O 1
ATOM 4028 N N . GLY A 1 533 ? -19.094 -17.503 1.437 1.00 98.62 533 GLY A N 1
ATOM 4029 C CA . GLY A 1 533 ? -18.562 -17.139 0.126 1.00 98.62 533 GLY A CA 1
ATOM 4030 C C . GLY A 1 533 ? -17.053 -17.354 0.030 1.00 98.62 533 GLY A C 1
ATOM 4031 O O . GLY A 1 533 ? -16.338 -17.196 1.020 1.00 98.62 533 GLY A O 1
ATOM 4032 N N . ALA A 1 534 ? -16.562 -17.678 -1.164 1.00 98.44 534 ALA A N 1
ATOM 4033 C CA . ALA A 1 534 ? -15.136 -17.738 -1.472 1.00 98.44 534 ALA A CA 1
ATOM 4034 C C . ALA A 1 534 ? -14.746 -16.629 -2.452 1.00 98.44 534 ALA A C 1
ATOM 4036 O O . ALA A 1 534 ? -15.452 -16.363 -3.423 1.00 98.44 534 ALA A O 1
ATOM 4037 N N . TRP A 1 535 ? -13.601 -16.003 -2.208 1.00 97.06 535 TRP A N 1
ATOM 4038 C CA . TRP A 1 535 ? -13.058 -14.932 -3.027 1.00 97.06 535 TRP A CA 1
ATOM 4039 C C . TRP A 1 535 ? -11.572 -15.161 -3.277 1.00 97.06 535 TRP A C 1
ATOM 4041 O O . TRP A 1 535 ? -10.822 -15.424 -2.340 1.00 97.06 535 TRP A O 1
ATOM 4051 N N . GLY A 1 536 ? -11.123 -15.046 -4.522 1.00 95.56 536 GLY A N 1
ATOM 4052 C CA . GLY A 1 536 ? -9.712 -15.204 -4.847 1.00 95.56 536 GLY A CA 1
ATOM 4053 C C . GLY A 1 536 ? -9.280 -14.385 -6.051 1.00 95.56 536 GLY A C 1
ATOM 4054 O O . GLY A 1 536 ? -10.102 -13.968 -6.866 1.00 95.56 536 GLY A O 1
ATOM 4055 N N . ALA A 1 537 ? -7.971 -14.155 -6.151 1.00 92.00 537 ALA A N 1
ATOM 4056 C CA . ALA A 1 537 ? -7.353 -13.444 -7.266 1.00 92.00 537 ALA A CA 1
ATOM 4057 C C . ALA A 1 537 ? -6.197 -14.243 -7.881 1.00 92.00 537 ALA A C 1
ATOM 4059 O O . ALA A 1 537 ? -5.372 -14.795 -7.149 1.00 92.00 537 ALA A O 1
ATOM 4060 N N . SER A 1 538 ? -6.087 -14.272 -9.212 1.00 92.38 538 SER A N 1
ATOM 4061 C CA . SER A 1 538 ? -5.014 -14.967 -9.942 1.00 92.38 538 SER A CA 1
ATOM 4062 C C . SER A 1 538 ? -4.934 -16.452 -9.536 1.00 92.38 538 SER A C 1
ATOM 4064 O O . SER A 1 538 ? -5.923 -17.174 -9.642 1.00 92.38 538 SER A O 1
ATOM 4066 N N . ALA A 1 539 ? -3.803 -16.927 -9.004 1.00 93.56 539 ALA A N 1
ATOM 4067 C CA . ALA A 1 539 ? -3.682 -18.272 -8.427 1.00 93.56 539 ALA A CA 1
ATOM 4068 C C . ALA A 1 539 ? -4.736 -18.573 -7.339 1.00 93.56 539 ALA A C 1
ATOM 4070 O O . ALA A 1 539 ? -5.234 -19.692 -7.261 1.00 93.56 539 ALA A O 1
ATOM 4071 N N . GLY A 1 540 ? -5.124 -17.579 -6.536 1.00 96.44 540 GLY A N 1
ATOM 4072 C CA . GLY A 1 540 ? -6.228 -17.708 -5.586 1.00 96.44 540 GLY A CA 1
ATOM 4073 C C . GLY A 1 540 ? -7.590 -17.793 -6.277 1.00 96.44 540 GLY A C 1
ATOM 4074 O O . GLY A 1 540 ? -8.449 -18.530 -5.810 1.00 96.44 540 GLY A O 1
ATOM 4075 N N . GLY A 1 541 ? -7.762 -17.104 -7.411 1.00 97.25 541 GLY A N 1
ATOM 4076 C CA . GLY A 1 541 ? -8.943 -17.181 -8.283 1.00 97.25 541 GLY A CA 1
ATOM 4077 C C . GLY A 1 541 ? -9.148 -18.594 -8.831 1.00 97.25 541 GLY A C 1
ATOM 4078 O O . GLY A 1 541 ? -10.205 -19.195 -8.652 1.00 97.25 541 GLY A O 1
ATOM 4079 N N . HIS A 1 542 ? -8.063 -19.195 -9.336 1.00 98.06 542 HIS A N 1
ATOM 4080 C CA . HIS A 1 542 ? -8.014 -20.618 -9.691 1.00 98.06 542 HIS A CA 1
ATOM 4081 C C . HIS A 1 542 ? -8.443 -21.521 -8.528 1.00 98.06 542 HIS A C 1
ATOM 4083 O O . HIS A 1 542 ? -9.293 -22.391 -8.712 1.00 98.06 542 HIS A O 1
ATOM 4089 N N . LEU A 1 543 ? -7.892 -21.310 -7.328 1.00 98.69 543 LEU A N 1
ATOM 4090 C CA . LEU A 1 543 ? -8.185 -22.152 -6.167 1.00 98.69 543 LEU A CA 1
ATOM 4091 C C . LEU A 1 543 ? -9.632 -22.020 -5.679 1.00 98.69 543 LEU A C 1
ATOM 4093 O O . LEU A 1 543 ? -10.229 -23.036 -5.328 1.00 98.69 543 LEU A O 1
ATOM 4097 N N . VAL A 1 544 ? -10.220 -20.818 -5.671 1.00 98.69 544 VAL A N 1
ATOM 4098 C CA . VAL A 1 544 ? -11.634 -20.653 -5.288 1.00 98.69 544 VAL A CA 1
ATOM 4099 C C . VAL A 1 544 ? -12.588 -21.156 -6.366 1.00 98.69 544 VAL A C 1
ATOM 4101 O O . VAL A 1 544 ? -13.639 -21.701 -6.033 1.00 98.69 544 VAL A O 1
ATOM 4104 N N . ALA A 1 545 ? -12.211 -21.067 -7.645 1.00 98.75 545 ALA A N 1
ATOM 4105 C CA . ALA A 1 545 ? -12.981 -21.678 -8.719 1.00 98.75 545 ALA A CA 1
ATOM 4106 C C . ALA A 1 545 ? -12.948 -23.209 -8.631 1.00 98.75 545 ALA A C 1
ATOM 4108 O O . ALA A 1 545 ? -13.980 -23.871 -8.767 1.00 98.75 545 ALA A O 1
ATOM 4109 N N . LEU A 1 546 ? -11.778 -23.778 -8.328 1.00 98.38 546 LEU A N 1
ATOM 4110 C CA . LEU A 1 546 ? -11.622 -25.209 -8.102 1.00 98.38 546 LEU A CA 1
ATOM 4111 C C . LEU A 1 546 ? -12.386 -25.661 -6.852 1.00 98.38 546 LEU A C 1
ATOM 4113 O O . LEU A 1 546 ? -13.039 -26.697 -6.877 1.00 98.38 546 LEU A O 1
ATOM 4117 N N . LEU A 1 547 ? -12.355 -24.877 -5.771 1.00 98.69 547 LEU A N 1
ATOM 4118 C CA . LEU A 1 547 ? -13.136 -25.116 -4.554 1.00 98.69 547 LEU A CA 1
ATOM 4119 C C . LEU A 1 547 ? -14.642 -25.156 -4.838 1.00 98.69 547 LEU A C 1
ATOM 4121 O O . LEU A 1 547 ? -15.321 -26.037 -4.318 1.00 98.69 547 LEU A O 1
ATOM 4125 N N . GLY A 1 548 ? -15.148 -24.209 -5.633 1.00 98.25 548 GLY A N 1
ATOM 4126 C CA . GLY A 1 548 ? -16.570 -24.102 -5.953 1.00 98.25 548 GLY A CA 1
ATOM 4127 C C . GLY A 1 548 ? -17.089 -25.233 -6.836 1.00 98.25 548 GLY A C 1
ATOM 4128 O O . GLY A 1 548 ? -18.201 -25.694 -6.615 1.00 98.25 548 GLY A O 1
ATOM 4129 N N . THR A 1 549 ? -16.278 -25.686 -7.793 1.00 98.00 549 THR A N 1
ATOM 4130 C CA . THR A 1 549 ? -16.659 -26.725 -8.769 1.00 98.00 549 THR A CA 1
ATOM 4131 C C . THR A 1 549 ? -16.361 -28.148 -8.298 1.00 98.00 549 THR A C 1
ATOM 4133 O O . THR A 1 549 ? -16.979 -29.093 -8.768 1.00 98.00 549 THR A O 1
ATOM 4136 N N . SER A 1 550 ? -15.413 -28.348 -7.375 1.00 95.38 550 SER A N 1
ATOM 4137 C CA . SER A 1 550 ? -15.059 -29.691 -6.896 1.00 95.38 550 SER A CA 1
ATOM 4138 C C . SER A 1 550 ? -15.808 -30.071 -5.620 1.00 95.38 550 SER A C 1
ATOM 4140 O O . SER A 1 550 ? -15.667 -29.432 -4.574 1.00 95.38 550 SER A O 1
ATOM 4142 N N . ASP A 1 551 ? -16.543 -31.178 -5.666 1.00 90.00 551 ASP A N 1
ATOM 4143 C CA . ASP A 1 551 ? -17.130 -31.808 -4.486 1.00 90.00 551 ASP A CA 1
ATOM 4144 C C . ASP A 1 551 ? -16.150 -32.796 -3.811 1.00 90.00 551 ASP A C 1
ATOM 4146 O O . ASP A 1 551 ? -14.957 -32.857 -4.129 1.00 90.00 551 ASP A O 1
ATOM 4150 N N . GLN A 1 552 ? -16.648 -33.577 -2.849 1.00 89.06 552 GLN A N 1
ATOM 4151 C CA . GLN A 1 552 ? -15.843 -34.562 -2.122 1.00 89.06 552 GLN A CA 1
ATOM 4152 C C . GLN A 1 552 ? -15.280 -35.670 -3.034 1.00 89.06 552 GLN A C 1
ATOM 4154 O O . GLN A 1 552 ? -14.237 -36.254 -2.723 1.00 89.06 552 GLN A O 1
ATOM 4159 N N . SER A 1 553 ? -15.922 -35.953 -4.175 1.00 90.56 553 SER A N 1
ATOM 4160 C CA . SER A 1 553 ? -15.494 -37.005 -5.106 1.00 90.56 553 SER A CA 1
ATOM 4161 C C . SER A 1 553 ? -14.160 -36.694 -5.793 1.00 90.56 553 SER A C 1
ATOM 4163 O O . SER A 1 553 ? -13.462 -37.618 -6.213 1.00 90.56 553 SER A O 1
ATOM 4165 N N . ALA A 1 554 ? -13.745 -35.420 -5.818 1.00 92.12 554 ALA A N 1
ATOM 4166 C CA . ALA A 1 554 ? -12.428 -35.006 -6.301 1.00 92.12 554 ALA A CA 1
ATOM 4167 C C . ALA A 1 554 ? -11.264 -35.533 -5.434 1.00 92.12 554 ALA A C 1
ATOM 4169 O O . ALA A 1 554 ? -10.116 -35.541 -5.878 1.00 92.12 554 ALA A O 1
ATOM 4170 N N . GLY A 1 555 ? -11.539 -35.994 -4.206 1.00 94.50 555 GLY A N 1
ATOM 4171 C CA . GLY A 1 555 ? -10.550 -36.650 -3.344 1.00 94.50 555 GLY A CA 1
ATOM 4172 C C . GLY A 1 555 ? -9.566 -35.702 -2.649 1.00 94.50 555 GLY A C 1
ATOM 4173 O O . GLY A 1 555 ? -8.517 -36.147 -2.185 1.00 94.50 555 GLY A O 1
ATOM 4174 N N . TRP A 1 556 ? -9.883 -34.405 -2.568 1.00 96.25 556 TRP A N 1
ATOM 4175 C CA . TRP A 1 556 ? -9.042 -33.389 -1.913 1.00 96.25 556 TRP A CA 1
ATOM 4176 C C . TRP A 1 556 ? -9.518 -32.984 -0.513 1.00 96.25 556 TRP A C 1
ATOM 4178 O O . TRP A 1 556 ? -8.886 -32.149 0.132 1.00 96.25 556 TRP A O 1
ATOM 4188 N N . ASP A 1 557 ? -10.593 -33.589 -0.003 1.00 94.94 557 ASP A N 1
ATOM 4189 C CA . ASP A 1 557 ? -10.966 -33.463 1.406 1.00 94.94 557 ASP A CA 1
ATOM 4190 C C . ASP A 1 557 ? -10.033 -34.311 2.278 1.00 94.94 557 ASP A C 1
ATOM 4192 O O . ASP A 1 557 ? -10.320 -35.447 2.649 1.00 94.94 557 ASP A O 1
ATOM 4196 N N . VAL A 1 558 ? -8.864 -33.741 2.563 1.00 92.88 558 VAL A N 1
ATOM 4197 C CA . VAL A 1 558 ? -7.796 -34.331 3.374 1.00 92.88 558 VAL A CA 1
ATOM 4198 C C . VAL A 1 558 ? -7.480 -33.391 4.537 1.00 92.88 558 VAL A C 1
ATOM 4200 O O . VAL A 1 558 ? -7.607 -32.173 4.409 1.00 92.88 558 VAL A O 1
ATOM 4203 N N . GLY A 1 559 ? -7.059 -33.951 5.671 1.00 90.62 559 GLY A N 1
ATOM 4204 C CA . GLY A 1 559 ? -6.694 -33.195 6.867 1.00 90.62 559 GLY A CA 1
ATOM 4205 C C . GLY A 1 559 ? -7.766 -33.277 7.947 1.00 90.62 559 GLY A C 1
ATOM 4206 O O . GLY A 1 559 ? -8.327 -34.344 8.190 1.00 90.62 559 GLY A O 1
ATOM 4207 N N . GLU A 1 560 ? -8.012 -32.157 8.615 1.00 94.00 560 GLU A N 1
ATOM 4208 C CA . GLU A 1 560 ? -8.895 -32.067 9.778 1.00 94.00 560 GLU A CA 1
ATOM 4209 C C . GLU A 1 560 ? -10.344 -31.725 9.368 1.00 94.00 560 GLU A C 1
ATOM 4211 O O . GLU A 1 560 ? -10.620 -31.374 8.211 1.00 94.00 560 GLU A O 1
ATOM 4216 N N . TYR A 1 561 ? -11.272 -31.874 10.324 1.00 96.56 561 TYR A N 1
ATOM 4217 C CA . TYR A 1 561 ? -12.699 -31.522 10.208 1.00 96.56 561 TYR A CA 1
ATOM 4218 C C . TYR A 1 561 ? -13.442 -32.215 9.052 1.00 96.56 561 TYR A C 1
ATOM 4220 O O . TYR A 1 561 ? -14.274 -31.610 8.384 1.00 96.56 561 TYR A O 1
ATOM 4228 N N . LEU A 1 562 ? -13.120 -33.483 8.770 1.00 96.06 562 LEU A N 1
ATOM 4229 C CA . LEU A 1 562 ? -13.683 -34.242 7.638 1.00 96.06 562 LEU A CA 1
ATOM 4230 C C . LEU A 1 562 ? -15.182 -34.562 7.770 1.00 96.06 562 LEU A C 1
ATOM 4232 O O . LEU A 1 562 ? -15.800 -35.008 6.808 1.00 96.06 562 LEU A O 1
ATOM 4236 N N . ASP A 1 563 ? -15.762 -34.358 8.950 1.00 96.19 563 ASP A N 1
ATOM 4237 C CA . ASP A 1 563 ? -17.202 -34.416 9.203 1.00 96.19 563 ASP A CA 1
ATOM 4238 C C . ASP A 1 563 ? -17.947 -33.162 8.708 1.00 96.19 563 ASP A C 1
ATOM 4240 O O . ASP A 1 563 ? -19.173 -33.178 8.612 1.00 96.19 563 ASP A O 1
ATOM 4244 N N . GLN A 1 564 ? -17.220 -32.094 8.364 1.00 97.69 564 GLN A N 1
ATOM 4245 C CA . GLN A 1 564 ? -17.771 -30.860 7.814 1.00 97.69 564 GLN A CA 1
ATOM 4246 C C . GLN A 1 564 ? -17.671 -30.830 6.286 1.00 97.69 564 GLN A C 1
ATOM 4248 O O . GLN A 1 564 ? -16.706 -31.305 5.689 1.00 97.69 564 GLN A O 1
ATOM 4253 N N . SER A 1 565 ? -18.650 -30.201 5.635 1.00 96.88 565 SER A N 1
ATOM 4254 C CA . SER A 1 565 ? -18.595 -29.944 4.191 1.00 96.88 565 SER A CA 1
ATOM 4255 C C . SER A 1 565 ? -17.510 -28.914 3.850 1.00 96.88 565 SER A C 1
ATOM 4257 O O . SER A 1 565 ? -17.319 -27.950 4.594 1.00 96.88 565 SER A O 1
ATOM 4259 N N . SER A 1 566 ? -16.846 -29.064 2.700 1.00 97.44 566 SER A N 1
ATOM 4260 C CA . SER A 1 566 ? -15.946 -28.055 2.113 1.00 97.44 566 SER A CA 1
ATOM 4261 C C . SER A 1 566 ? -16.597 -27.219 0.998 1.00 97.44 566 SER A C 1
ATOM 4263 O O . SER A 1 566 ? -15.926 -26.392 0.387 1.00 97.44 566 SER A O 1
ATOM 4265 N N . ARG A 1 567 ? -17.903 -27.390 0.733 1.00 97.56 567 ARG A N 1
ATOM 4266 C CA . ARG A 1 567 ? -18.645 -26.619 -0.289 1.00 97.56 567 ARG A CA 1
ATOM 4267 C C . ARG A 1 567 ? -18.790 -25.148 0.112 1.00 97.56 567 ARG A C 1
ATOM 4269 O O . ARG A 1 567 ? -18.811 -24.839 1.297 1.00 97.56 567 ARG A O 1
ATOM 4276 N N . VAL A 1 568 ? -18.957 -24.237 -0.836 1.00 98.50 568 VAL A N 1
ATOM 4277 C CA . VAL A 1 568 ? -19.258 -22.815 -0.569 1.00 98.50 568 VAL A CA 1
ATOM 4278 C C . VAL A 1 568 ? -20.554 -22.415 -1.267 1.00 98.50 568 VAL A C 1
ATOM 4280 O O . VAL A 1 568 ? -21.025 -23.132 -2.144 1.00 98.50 568 VAL A O 1
ATOM 4283 N N . ASN A 1 569 ? -21.152 -21.304 -0.847 1.00 98.44 569 ASN A N 1
ATOM 4284 C CA . ASN A 1 569 ? -22.453 -20.837 -1.325 1.00 98.44 569 ASN A CA 1
ATOM 4285 C C . ASN A 1 569 ? -22.350 -19.870 -2.507 1.00 98.44 569 ASN A C 1
ATOM 4287 O O . ASN A 1 569 ? -23.320 -19.707 -3.234 1.00 98.44 569 ASN A O 1
ATOM 4291 N N . VAL A 1 570 ? -21.203 -19.213 -2.687 1.00 98.44 570 VAL A N 1
ATOM 4292 C CA . VAL A 1 570 ? -20.956 -18.245 -3.764 1.00 98.44 570 VAL A CA 1
ATOM 4293 C C . VAL A 1 570 ? -19.455 -18.125 -4.017 1.00 98.44 570 VAL A C 1
ATOM 4295 O O . VAL A 1 570 ? -18.663 -18.207 -3.072 1.00 98.44 570 VAL A O 1
ATOM 4298 N N . VAL A 1 571 ? -19.058 -17.932 -5.275 1.00 98.81 571 VAL A N 1
ATOM 4299 C CA . VAL A 1 571 ? -17.653 -17.756 -5.670 1.00 98.81 571 VAL A CA 1
ATOM 4300 C C . VAL A 1 571 ? -17.459 -16.434 -6.404 1.00 98.81 571 VAL A C 1
ATOM 4302 O O . VAL A 1 571 ? -18.190 -16.115 -7.338 1.00 98.81 571 VAL A O 1
ATOM 4305 N N . VAL A 1 572 ? -16.434 -15.685 -6.003 1.00 98.31 572 VAL A N 1
ATOM 4306 C CA . VAL A 1 572 ? -15.902 -14.542 -6.748 1.00 98.31 572 VAL A CA 1
ATOM 4307 C C . VAL A 1 572 ? -14.482 -14.876 -7.198 1.00 98.31 572 VAL A C 1
ATOM 4309 O O . VAL A 1 572 ? -13.571 -14.991 -6.376 1.00 98.31 572 VAL A O 1
ATOM 4312 N N . ASP A 1 573 ? -14.295 -15.018 -8.504 1.00 98.06 573 ASP A N 1
ATOM 4313 C CA . ASP A 1 573 ? -13.002 -15.240 -9.150 1.00 98.06 573 ASP A CA 1
ATOM 4314 C C . ASP A 1 573 ? -12.535 -13.961 -9.859 1.00 98.06 573 ASP A C 1
ATOM 4316 O O . ASP A 1 573 ? -13.219 -13.419 -10.733 1.00 98.06 573 ASP A O 1
ATOM 4320 N N . LEU A 1 574 ? -11.349 -13.480 -9.484 1.00 95.94 574 LEU A N 1
ATOM 4321 C CA . LEU A 1 574 ? -10.672 -12.386 -10.166 1.00 95.94 574 LEU A CA 1
ATOM 4322 C C . LEU A 1 574 ? -9.493 -12.938 -10.975 1.00 95.94 574 LEU A C 1
ATOM 4324 O O . LEU A 1 574 ? -8.482 -13.349 -10.401 1.00 95.94 574 LEU A O 1
ATOM 4328 N N . TYR A 1 575 ? -9.622 -12.899 -12.304 1.00 94.81 575 TYR A N 1
ATOM 4329 C CA . TYR A 1 575 ? -8.582 -13.216 -13.293 1.00 94.81 575 TYR A CA 1
ATOM 4330 C C . TYR A 1 575 ? -7.793 -14.512 -13.017 1.00 94.81 575 TYR A C 1
ATOM 4332 O O . TYR A 1 575 ? -6.569 -14.570 -13.178 1.00 94.81 575 TYR A O 1
ATOM 4340 N N . GLY A 1 576 ? -8.489 -15.567 -12.582 1.00 94.38 576 GLY A N 1
ATOM 4341 C CA . GLY A 1 576 ? -7.926 -16.902 -12.419 1.00 94.38 576 GLY A CA 1
ATOM 4342 C C . GLY A 1 576 ? -7.618 -17.621 -13.738 1.00 94.38 576 GLY A C 1
ATOM 4343 O O . GLY A 1 576 ? -8.019 -17.210 -14.832 1.00 94.38 576 GLY A O 1
ATOM 4344 N N . ILE A 1 577 ? -6.893 -18.735 -13.620 1.00 91.44 577 ILE A N 1
ATOM 4345 C CA . ILE A 1 577 ? -6.675 -19.705 -14.700 1.00 91.44 577 ILE A CA 1
ATOM 4346 C C . ILE A 1 577 ? -7.604 -20.904 -14.478 1.00 91.44 577 ILE A C 1
ATOM 4348 O O . ILE A 1 577 ? -7.722 -21.381 -13.352 1.00 91.44 577 ILE A O 1
ATOM 4352 N N . HIS A 1 578 ? -8.278 -21.397 -15.518 1.00 94.25 578 HIS A N 1
ATOM 4353 C CA . HIS A 1 578 ? -9.406 -22.329 -15.346 1.00 94.25 578 HIS A CA 1
ATOM 4354 C C . HIS A 1 578 ? -9.353 -23.569 -16.234 1.00 94.25 578 HIS A C 1
ATOM 4356 O O . HIS A 1 578 ? -9.922 -24.595 -15.871 1.00 94.25 578 HIS A O 1
ATOM 4362 N N . ASP A 1 579 ? -8.649 -23.490 -17.360 1.00 92.19 579 ASP A N 1
ATOM 4363 C CA . ASP A 1 579 ? -8.351 -24.609 -18.243 1.00 92.19 579 ASP A CA 1
ATOM 4364 C C . ASP A 1 579 ? -6.857 -24.600 -18.592 1.00 92.19 579 ASP A C 1
ATOM 4366 O O . ASP A 1 579 ? -6.377 -23.876 -19.480 1.00 92.19 579 ASP A O 1
ATOM 4370 N N . LEU A 1 580 ? -6.120 -25.438 -17.863 1.00 89.19 580 LEU A N 1
ATOM 4371 C CA . LEU A 1 580 ? -4.678 -25.605 -17.997 1.00 89.19 580 LEU A CA 1
ATOM 4372 C C . LEU A 1 580 ? -4.276 -26.374 -19.263 1.00 89.19 580 LEU A C 1
ATOM 4374 O O . LEU A 1 580 ? -3.086 -26.475 -19.557 1.00 89.19 580 LEU A O 1
ATOM 4378 N N . THR A 1 581 ? -5.239 -26.913 -20.015 1.00 87.62 581 THR A N 1
ATOM 4379 C CA . THR A 1 581 ? -4.985 -27.699 -21.232 1.00 87.62 581 THR A CA 1
ATOM 4380 C C . THR A 1 581 ? -5.002 -26.863 -22.509 1.00 87.62 581 THR A C 1
ATOM 4382 O O . THR A 1 581 ? -4.633 -27.350 -23.578 1.00 87.62 581 THR A O 1
ATOM 4385 N N . THR A 1 582 ? -5.405 -25.593 -22.415 1.00 81.81 582 THR A N 1
ATOM 4386 C CA . THR A 1 582 ? -5.442 -24.690 -23.571 1.00 81.81 582 THR A CA 1
ATOM 4387 C C . THR A 1 582 ? -4.051 -24.462 -24.164 1.00 81.81 582 THR A C 1
ATOM 4389 O O . THR A 1 582 ? -3.054 -24.370 -23.446 1.00 81.81 582 THR A O 1
ATOM 4392 N N . GLU A 1 583 ? -3.987 -24.306 -25.491 1.00 70.69 583 GLU A N 1
ATOM 4393 C CA . GLU A 1 583 ? -2.731 -24.112 -26.233 1.00 70.69 583 GLU A CA 1
ATOM 4394 C C . GLU A 1 583 ? -1.910 -22.930 -25.699 1.00 70.69 583 GLU A C 1
ATOM 4396 O O . GLU A 1 583 ? -0.690 -23.031 -25.566 1.00 70.69 583 GLU A O 1
ATOM 4401 N N . TYR A 1 584 ? -2.579 -21.837 -25.317 1.00 65.88 584 TYR A N 1
ATOM 4402 C CA . TYR A 1 584 ? -1.915 -20.685 -24.714 1.00 65.88 584 TYR A CA 1
ATOM 4403 C C . TYR A 1 584 ? -1.205 -21.059 -23.408 1.00 65.88 584 TYR A C 1
ATOM 4405 O O . TYR A 1 584 ? -0.042 -20.706 -23.213 1.00 65.88 584 TYR A O 1
ATOM 4413 N N . VAL A 1 585 ? -1.886 -21.774 -22.509 1.00 66.12 585 VAL A N 1
ATOM 4414 C CA . VAL A 1 585 ? -1.345 -22.121 -21.188 1.00 66.12 585 VAL A CA 1
ATOM 4415 C C . VAL A 1 585 ? -0.199 -23.119 -21.325 1.00 66.12 585 VAL A C 1
ATOM 4417 O O . VAL A 1 585 ? 0.885 -22.913 -20.782 1.00 66.12 585 VAL A O 1
ATOM 4420 N N . VAL A 1 586 ? -0.401 -24.137 -22.154 1.00 62.22 586 VAL A N 1
ATOM 4421 C CA . VAL A 1 586 ? 0.597 -25.140 -22.538 1.00 62.22 586 VAL A CA 1
ATOM 4422 C C . VAL A 1 586 ? 1.855 -24.517 -23.174 1.00 62.22 586 VAL A C 1
ATOM 4424 O O . VAL A 1 586 ? 2.974 -25.001 -22.967 1.00 62.22 586 VAL A O 1
ATOM 4427 N N . GLY A 1 587 ? 1.693 -23.449 -23.960 1.00 53.19 587 GLY A N 1
ATOM 4428 C CA . GLY A 1 587 ? 2.780 -22.762 -24.657 1.00 53.19 587 GLY A CA 1
ATOM 4429 C C . GLY A 1 587 ? 3.547 -21.749 -23.801 1.00 53.19 587 GLY A C 1
ATOM 4430 O O . GLY A 1 587 ? 4.775 -21.694 -23.894 1.00 53.19 587 GLY A O 1
ATOM 4431 N N . ASN A 1 588 ? 2.844 -20.984 -22.955 1.00 48.38 588 ASN A N 1
ATOM 4432 C CA . ASN A 1 588 ? 3.371 -19.784 -22.288 1.00 48.38 588 ASN A CA 1
ATOM 4433 C C . ASN A 1 588 ? 3.573 -19.919 -20.767 1.00 48.38 588 ASN A C 1
ATOM 4435 O O . ASN A 1 588 ? 4.292 -19.110 -20.189 1.00 48.38 588 ASN A O 1
ATOM 4439 N N . VAL A 1 589 ? 3.027 -20.951 -20.110 1.00 52.09 589 VAL A N 1
ATOM 4440 C CA . VAL A 1 589 ? 3.205 -21.205 -18.657 1.00 52.09 589 VAL A CA 1
ATOM 4441 C C . VAL A 1 589 ? 4.355 -22.197 -18.389 1.00 52.09 589 VAL A C 1
ATOM 4443 O O . VAL A 1 589 ? 4.474 -22.793 -17.316 1.00 52.09 589 VAL A O 1
ATOM 4446 N N . ARG A 1 590 ? 5.252 -22.364 -19.373 1.00 48.94 590 ARG A N 1
ATOM 4447 C CA . ARG A 1 590 ? 6.395 -23.287 -19.321 1.00 48.94 590 ARG A CA 1
ATOM 4448 C C . ARG A 1 590 ? 7.273 -23.019 -18.099 1.00 48.94 590 ARG A C 1
ATOM 4450 O O . ARG A 1 590 ? 8.001 -22.034 -18.044 1.00 48.94 590 ARG A O 1
ATOM 4457 N N . GLY A 1 591 ? 7.244 -23.946 -17.146 1.00 57.09 591 GLY A N 1
ATOM 4458 C CA . GLY A 1 591 ? 8.014 -23.897 -15.906 1.00 57.09 591 GLY A CA 1
ATOM 4459 C C . GLY A 1 591 ? 7.130 -23.947 -14.665 1.00 57.09 591 GLY A C 1
ATOM 4460 O O . GLY A 1 591 ? 7.457 -24.689 -13.740 1.00 57.09 591 GLY A O 1
ATOM 4461 N N . LEU A 1 592 ? 5.997 -23.236 -14.653 1.00 62.69 592 LEU A N 1
ATOM 4462 C CA . LEU A 1 592 ? 5.037 -23.276 -13.542 1.00 62.69 592 LEU A CA 1
ATOM 4463 C C . LEU A 1 592 ? 4.159 -24.531 -13.599 1.00 62.69 592 LEU A C 1
ATOM 4465 O O . LEU A 1 592 ? 3.898 -25.130 -12.560 1.00 62.69 592 LEU A O 1
ATOM 4469 N N . ASP A 1 593 ? 3.811 -25.007 -14.794 1.00 68.19 593 ASP A N 1
ATOM 4470 C CA . ASP A 1 593 ? 3.173 -26.313 -15.020 1.00 68.19 593 ASP A CA 1
ATOM 4471 C C . ASP A 1 593 ? 3.951 -27.471 -14.355 1.00 68.19 593 ASP A C 1
ATOM 4473 O O . ASP A 1 593 ? 3.406 -28.300 -13.620 1.00 68.19 593 ASP A O 1
ATOM 4477 N N . ARG A 1 594 ? 5.274 -27.470 -14.530 1.00 73.56 594 ARG A N 1
ATOM 4478 C CA . ARG A 1 594 ? 6.208 -28.434 -13.937 1.00 73.56 594 ARG A CA 1
ATOM 4479 C C . ARG A 1 594 ? 6.476 -28.183 -12.459 1.00 73.56 594 ARG A C 1
ATOM 4481 O O . ARG A 1 594 ? 6.669 -29.136 -11.705 1.00 73.56 594 ARG A O 1
ATOM 4488 N N . MET A 1 595 ? 6.550 -26.922 -12.044 1.00 77.75 595 MET A N 1
ATOM 4489 C CA . MET A 1 595 ? 6.881 -26.551 -10.668 1.00 77.75 595 MET A CA 1
ATOM 4490 C C . MET A 1 595 ? 5.708 -26.776 -9.714 1.00 77.75 595 MET A C 1
ATOM 4492 O O . MET A 1 595 ? 5.924 -27.290 -8.619 1.00 77.75 595 MET A O 1
ATOM 4496 N N . VAL A 1 596 ? 4.496 -26.416 -10.139 1.00 83.12 596 VAL A N 1
ATOM 4497 C CA . VAL A 1 596 ? 3.275 -26.421 -9.325 1.00 83.12 596 VAL A CA 1
ATOM 4498 C C . VAL A 1 596 ? 2.505 -27.723 -9.495 1.00 83.12 596 VAL A C 1
ATOM 4500 O O . VAL A 1 596 ? 2.139 -28.329 -8.493 1.00 83.12 596 VAL A O 1
ATOM 4503 N N . PHE A 1 597 ? 2.289 -28.184 -10.731 1.00 87.56 597 PHE A N 1
ATOM 4504 C CA . PHE A 1 597 ? 1.451 -29.360 -11.016 1.00 87.56 597 PHE A CA 1
ATOM 4505 C C . PHE A 1 597 ? 2.257 -30.630 -11.299 1.00 87.56 597 PHE A C 1
ATOM 4507 O O . PHE A 1 597 ? 1.682 -31.707 -11.399 1.00 87.56 597 PHE A O 1
ATOM 4514 N N . ARG A 1 598 ? 3.591 -30.531 -11.408 1.00 87.12 598 ARG A N 1
ATOM 4515 C CA . ARG A 1 598 ? 4.481 -31.658 -11.757 1.00 87.12 598 ARG A CA 1
ATOM 4516 C C . ARG A 1 598 ? 4.102 -32.335 -13.081 1.00 87.12 598 ARG A C 1
ATOM 4518 O O . ARG A 1 598 ? 4.442 -33.500 -13.283 1.00 87.12 598 ARG A O 1
ATOM 4525 N N . ALA A 1 599 ? 3.465 -31.592 -13.988 1.00 85.88 599 ALA A N 1
ATOM 4526 C CA . ALA A 1 599 ? 3.126 -32.072 -15.320 1.00 85.88 599 ALA A CA 1
ATOM 4527 C C . ALA A 1 599 ? 4.401 -32.463 -16.081 1.00 85.88 599 ALA A C 1
ATOM 4529 O O . ALA A 1 599 ? 5.360 -31.690 -16.158 1.00 85.88 599 ALA A O 1
ATOM 4530 N N . LYS A 1 600 ? 4.447 -33.679 -16.629 1.00 83.06 600 LYS A N 1
ATOM 4531 C CA . LYS A 1 600 ? 5.614 -34.172 -17.385 1.00 83.06 600 LYS A CA 1
ATOM 4532 C C . LYS A 1 600 ? 5.730 -33.475 -18.738 1.00 83.06 600 LYS A C 1
ATOM 4534 O O . LYS A 1 600 ? 6.822 -33.077 -19.167 1.00 83.06 600 LYS A O 1
ATOM 4539 N N . ASP A 1 601 ? 4.583 -33.301 -19.371 1.00 82.56 601 ASP A N 1
ATOM 4540 C CA . ASP A 1 601 ? 4.394 -32.668 -20.661 1.00 82.56 601 ASP A CA 1
ATOM 4541 C C . ASP A 1 601 ? 2.996 -32.019 -20.722 1.00 82.56 601 ASP A C 1
ATOM 4543 O O . ASP A 1 601 ? 2.172 -32.246 -19.834 1.00 82.56 601 ASP A O 1
ATOM 4547 N N . PRO A 1 602 ? 2.713 -31.206 -21.751 1.00 78.75 602 PRO A N 1
ATOM 4548 C CA . PRO A 1 602 ? 1.419 -30.547 -21.914 1.00 78.75 602 PRO A CA 1
ATOM 4549 C C . PRO A 1 602 ? 0.169 -31.427 -21.989 1.00 78.75 602 PRO A C 1
ATOM 4551 O O . PRO A 1 602 ? -0.939 -30.904 -21.941 1.00 78.75 602 PRO A O 1
ATOM 4554 N N . THR A 1 603 ? 0.324 -32.737 -22.171 1.00 84.94 603 THR A N 1
ATOM 4555 C CA . THR A 1 603 ? -0.785 -33.697 -22.231 1.00 84.94 603 THR A CA 1
ATOM 4556 C C . THR A 1 603 ? -0.957 -34.469 -20.926 1.00 84.94 603 THR A C 1
ATOM 4558 O O . THR A 1 603 ? -1.800 -35.364 -20.849 1.00 84.94 603 THR A O 1
ATOM 4561 N N . ASP A 1 604 ? -0.175 -34.135 -19.893 1.00 88.56 604 ASP A N 1
ATOM 4562 C CA . ASP A 1 604 ? -0.254 -34.788 -18.593 1.00 88.56 604 ASP A CA 1
ATOM 4563 C C . ASP A 1 604 ? -1.670 -34.624 -17.999 1.00 88.56 604 ASP A C 1
ATOM 4565 O O . ASP A 1 604 ? -2.140 -33.490 -17.834 1.00 88.56 604 ASP A O 1
ATOM 4569 N N . PRO A 1 605 ? -2.359 -35.728 -17.643 1.00 91.81 605 PRO A N 1
ATOM 4570 C CA . PRO A 1 605 ? -3.707 -35.680 -17.082 1.00 91.81 605 PRO A CA 1
ATOM 4571 C C . PRO A 1 605 ? -3.841 -34.798 -15.838 1.00 91.81 605 PRO A C 1
ATOM 4573 O O . PRO A 1 605 ? -4.946 -34.354 -15.530 1.00 91.81 605 PRO A O 1
ATOM 4576 N N . ILE A 1 606 ? -2.743 -34.512 -15.126 1.00 92.25 606 ILE A N 1
ATOM 4577 C CA . ILE A 1 606 ? -2.774 -33.610 -13.972 1.00 92.25 606 ILE A CA 1
ATOM 4578 C C . ILE A 1 606 ? -3.277 -32.207 -14.327 1.00 92.25 606 ILE A C 1
ATOM 4580 O O . ILE A 1 606 ? -3.899 -31.569 -13.485 1.00 92.25 606 ILE A O 1
ATOM 4584 N N . LEU A 1 607 ? -3.071 -31.739 -15.563 1.00 90.62 607 LEU A N 1
ATOM 4585 C CA . LEU A 1 607 ? -3.554 -30.430 -16.007 1.00 90.62 607 LEU A CA 1
ATOM 4586 C C . LEU A 1 607 ? -5.083 -30.410 -16.124 1.00 90.62 607 LEU A C 1
ATOM 4588 O O . LEU A 1 607 ? -5.708 -29.429 -15.733 1.00 90.62 607 LEU A O 1
ATOM 4592 N N . VAL A 1 608 ? -5.699 -31.513 -16.564 1.00 93.81 608 VAL A N 1
ATOM 4593 C CA . VAL A 1 608 ? -7.164 -31.683 -16.544 1.00 93.81 608 VAL A CA 1
ATOM 4594 C C . VAL A 1 608 ? -7.662 -31.730 -15.099 1.00 93.81 608 VAL A C 1
ATOM 4596 O O . VAL A 1 608 ? -8.588 -31.006 -14.742 1.00 93.81 608 VAL A O 1
ATOM 4599 N N . THR A 1 609 ? -7.008 -32.532 -14.255 1.00 94.81 609 THR A N 1
ATOM 4600 C CA . THR A 1 609 ? -7.328 -32.680 -12.825 1.00 94.81 609 THR A CA 1
ATOM 4601 C C . THR A 1 609 ? -7.181 -31.369 -12.047 1.00 94.81 609 THR A C 1
ATOM 4603 O O . THR A 1 609 ? -7.888 -31.135 -11.081 1.00 94.81 609 THR A O 1
ATOM 4606 N N . ALA A 1 610 ? -6.274 -30.482 -12.446 1.00 94.56 610 ALA A N 1
ATOM 4607 C CA . ALA A 1 610 ? -6.094 -29.183 -11.807 1.00 94.56 610 ALA A CA 1
ATOM 4608 C C . ALA A 1 610 ? -6.970 -28.075 -12.417 1.00 94.56 610 ALA A C 1
ATOM 4610 O O . ALA A 1 610 ? -6.899 -26.940 -11.954 1.00 94.56 610 ALA A O 1
ATOM 4611 N N . SER A 1 611 ? -7.786 -28.370 -13.433 1.00 95.94 611 SER A N 1
ATOM 4612 C CA . SER A 1 611 ? -8.638 -27.386 -14.109 1.00 95.94 611 SER A CA 1
ATOM 4613 C C . SER A 1 611 ? -10.061 -27.388 -13.527 1.00 95.94 611 SER A C 1
ATOM 4615 O O . SER A 1 611 ? -10.748 -28.403 -13.652 1.00 95.94 611 SER A O 1
ATOM 4617 N N . PRO A 1 612 ? -10.545 -26.274 -12.936 1.00 97.31 612 PRO A N 1
ATOM 4618 C CA . PRO A 1 612 ? -11.914 -26.147 -12.417 1.00 97.31 612 PRO A CA 1
ATOM 4619 C C . PRO A 1 612 ? -13.007 -26.579 -13.400 1.00 97.31 612 PRO A C 1
ATOM 4621 O O . PRO A 1 612 ? -13.987 -27.210 -13.013 1.00 97.31 612 PRO A O 1
ATOM 4624 N N . VAL A 1 613 ? -12.814 -26.314 -14.697 1.00 96.62 613 VAL A N 1
ATOM 4625 C CA . VAL A 1 613 ? -13.801 -26.644 -15.740 1.00 96.62 613 VAL A CA 1
ATOM 4626 C C . VAL A 1 613 ? -14.095 -28.141 -15.876 1.00 96.62 613 VAL A C 1
ATOM 4628 O O . VAL A 1 613 ? -15.097 -28.509 -16.485 1.00 96.62 613 VAL A O 1
ATOM 4631 N N . SER A 1 614 ? -13.243 -29.001 -15.315 1.00 96.06 614 SER A N 1
ATOM 4632 C CA . SER A 1 614 ? -13.385 -30.459 -15.352 1.00 96.06 614 SER A CA 1
ATOM 4633 C C . SER A 1 614 ? -14.401 -31.006 -14.346 1.00 96.06 614 SER A C 1
ATOM 4635 O O . SER A 1 614 ? -14.760 -32.179 -14.446 1.00 96.06 614 SER A O 1
ATOM 4637 N N . TYR A 1 615 ? -14.840 -30.195 -13.378 1.00 96.69 615 TYR A N 1
ATOM 4638 C CA . TYR A 1 615 ? -15.646 -30.651 -12.239 1.00 96.69 615 TYR A CA 1
ATOM 4639 C C . TYR A 1 615 ? -17.073 -30.109 -12.222 1.00 96.69 615 TYR A C 1
ATOM 4641 O O . TYR A 1 615 ? -17.840 -30.495 -11.353 1.00 96.69 615 TYR A O 1
ATOM 4649 N N . ILE A 1 616 ? -17.433 -29.250 -13.178 1.00 96.06 616 ILE A N 1
ATOM 4650 C CA . ILE A 1 616 ? -18.679 -28.482 -13.128 1.00 96.06 616 ILE A CA 1
ATOM 4651 C C . ILE A 1 616 ? -19.912 -29.388 -13.058 1.00 96.06 616 ILE A C 1
ATOM 4653 O O . ILE A 1 616 ? -20.118 -30.250 -13.921 1.00 96.06 616 ILE A O 1
ATOM 4657 N N . THR A 1 617 ? -20.769 -29.122 -12.073 1.00 93.12 617 THR A N 1
ATOM 4658 C CA . THR A 1 617 ? -22.057 -29.797 -11.875 1.00 93.12 617 THR A CA 1
ATOM 4659 C C . THR A 1 617 ? -23.196 -28.798 -11.645 1.00 93.12 617 THR A C 1
ATOM 4661 O O . THR A 1 617 ? -22.949 -27.694 -11.169 1.00 93.12 617 THR A O 1
ATOM 4664 N N . PRO A 1 618 ? -24.464 -29.138 -11.964 1.00 91.81 618 PRO A N 1
ATOM 4665 C CA . PRO A 1 618 ? -25.583 -28.200 -11.815 1.00 91.81 618 PRO A CA 1
ATOM 4666 C C . PRO A 1 618 ? -25.847 -27.715 -10.380 1.00 91.81 618 PRO A C 1
ATOM 4668 O O . PRO A 1 618 ? -26.591 -26.754 -10.199 1.00 91.81 618 PRO A O 1
ATOM 4671 N N . ASP A 1 619 ? -25.307 -28.393 -9.363 1.00 93.06 619 ASP A N 1
ATOM 4672 C CA . ASP A 1 619 ? -25.410 -28.007 -7.953 1.00 93.06 619 ASP A CA 1
ATOM 4673 C C . ASP A 1 619 ? -24.264 -27.101 -7.466 1.00 93.06 619 ASP A C 1
ATOM 4675 O O . ASP A 1 619 ? -24.239 -26.730 -6.287 1.00 93.06 619 ASP A O 1
ATOM 4679 N N . ASP A 1 620 ? -23.327 -26.723 -8.338 1.00 96.19 620 ASP A N 1
ATOM 4680 C CA . ASP A 1 620 ? -22.268 -25.761 -8.019 1.00 96.19 620 ASP A CA 1
ATOM 4681 C C . ASP A 1 620 ? -22.850 -24.384 -7.629 1.00 96.19 620 ASP A C 1
ATOM 4683 O O . ASP A 1 620 ? -23.928 -23.992 -8.095 1.00 96.19 620 ASP A O 1
ATOM 4687 N N . PRO A 1 621 ? -22.154 -23.615 -6.768 1.00 97.94 621 PRO A N 1
ATOM 4688 C CA . PRO A 1 621 ? -22.608 -22.290 -6.373 1.00 97.94 621 PRO A CA 1
ATOM 4689 C C . PRO A 1 621 ? -22.588 -21.302 -7.551 1.00 97.94 621 PRO A C 1
ATOM 4691 O O . PRO A 1 621 ? -21.876 -21.518 -8.525 1.00 97.94 621 PRO A O 1
ATOM 4694 N N . PRO A 1 622 ? -23.312 -20.177 -7.464 1.00 97.25 622 PRO A N 1
ATOM 4695 C CA . PRO A 1 622 ? -23.199 -19.062 -8.400 1.00 97.25 622 PRO A CA 1
ATOM 4696 C C . PRO A 1 622 ? -21.793 -18.442 -8.413 1.00 97.25 622 PRO A C 1
ATOM 4698 O O . PRO A 1 622 ? -21.147 -18.293 -7.369 1.00 97.25 622 PRO A O 1
ATOM 4701 N N . PHE A 1 623 ? -21.355 -18.017 -9.601 1.00 98.31 623 PHE A N 1
ATOM 4702 C CA . PHE A 1 623 ? -20.042 -17.409 -9.838 1.00 98.31 623 PHE A CA 1
ATOM 4703 C C . PHE A 1 623 ? -20.145 -15.964 -10.324 1.00 98.31 623 PHE A C 1
ATOM 4705 O O . PHE A 1 623 ? -20.882 -15.670 -11.265 1.00 98.31 623 PHE A O 1
ATOM 4712 N N . LEU A 1 624 ? -19.317 -15.086 -9.763 1.00 97.69 624 LEU A N 1
ATOM 4713 C CA . LEU A 1 624 ? -18.916 -13.826 -10.382 1.00 97.69 624 LEU A CA 1
ATOM 4714 C C . LEU A 1 624 ? -17.467 -13.963 -10.836 1.00 97.69 624 LEU A C 1
ATOM 4716 O O . LEU A 1 624 ? -16.581 -14.236 -10.031 1.00 97.69 624 LEU A O 1
ATOM 4720 N N . ILE A 1 625 ? -17.235 -13.746 -12.122 1.00 97.81 625 ILE A N 1
ATOM 4721 C CA . ILE A 1 625 ? -15.928 -13.850 -12.760 1.00 97.81 625 ILE A CA 1
ATOM 4722 C C . ILE A 1 625 ? -15.582 -12.478 -13.319 1.00 97.81 625 ILE A C 1
ATOM 4724 O O . ILE A 1 625 ? -16.364 -11.905 -14.078 1.00 97.81 625 ILE A O 1
ATOM 4728 N N . MET A 1 626 ? -14.417 -11.939 -12.973 1.00 97.19 626 MET A N 1
ATOM 4729 C CA . MET A 1 626 ? -13.978 -10.633 -13.470 1.00 97.19 626 MET A CA 1
ATOM 4730 C C . MET A 1 626 ? -12.555 -10.714 -14.017 1.00 97.19 626 MET A C 1
ATOM 4732 O O . MET A 1 626 ? -11.668 -11.231 -13.343 1.00 97.19 626 MET A O 1
ATOM 4736 N N . HIS A 1 627 ? -12.313 -10.198 -15.224 1.00 96.38 627 HIS A N 1
ATOM 4737 C CA . HIS A 1 627 ? -11.001 -10.316 -15.874 1.00 96.38 627 HIS A CA 1
ATOM 4738 C C . HIS A 1 627 ? -10.688 -9.101 -16.743 1.00 96.38 627 HIS A C 1
ATOM 4740 O O . HIS A 1 627 ? -11.526 -8.679 -17.536 1.00 96.38 627 HIS A O 1
ATOM 4746 N N . GLY A 1 628 ? -9.478 -8.563 -16.608 1.00 91.38 628 GLY A N 1
ATOM 4747 C CA . GLY A 1 628 ? -8.964 -7.518 -17.484 1.00 91.38 628 GLY A CA 1
ATOM 4748 C C . GLY A 1 628 ? -8.681 -8.017 -18.904 1.00 91.38 628 GLY A C 1
ATOM 4749 O O . GLY A 1 628 ? -8.023 -9.036 -19.078 1.00 91.38 628 GLY A O 1
ATOM 4750 N N . ASP A 1 629 ? -9.151 -7.322 -19.938 1.00 91.25 629 ASP A N 1
ATOM 4751 C CA . ASP A 1 629 ? -8.931 -7.756 -21.329 1.00 91.25 629 ASP A CA 1
ATOM 4752 C C . ASP A 1 629 ? -7.538 -7.456 -21.893 1.00 91.25 629 ASP A C 1
ATOM 4754 O O . ASP A 1 629 ? -7.185 -7.941 -22.968 1.00 91.25 629 ASP A O 1
ATOM 4758 N N . MET A 1 630 ? -6.730 -6.724 -21.130 1.00 88.31 630 MET A N 1
ATOM 4759 C CA . MET A 1 630 ? -5.330 -6.425 -21.411 1.00 88.31 630 MET A CA 1
ATOM 4760 C C . MET A 1 630 ? -4.378 -7.183 -20.475 1.00 88.31 630 MET A C 1
ATOM 4762 O O . MET A 1 630 ? -3.203 -6.829 -20.386 1.00 88.31 630 MET A O 1
ATOM 4766 N N . ASP A 1 631 ? -4.856 -8.204 -19.757 1.00 86.56 631 ASP A N 1
ATOM 4767 C CA . ASP A 1 631 ? -4.048 -9.006 -18.836 1.00 86.56 631 ASP A CA 1
ATOM 4768 C C . ASP A 1 631 ? -2.875 -9.698 -19.570 1.00 86.56 631 ASP A C 1
ATOM 4770 O O . ASP A 1 631 ? -3.093 -10.564 -20.425 1.00 86.56 631 ASP A O 1
ATOM 4774 N N . PRO A 1 632 ? -1.612 -9.319 -19.271 1.00 81.31 632 PRO A N 1
ATOM 4775 C CA . PRO A 1 632 ? -0.450 -9.874 -19.956 1.00 81.31 632 PRO A CA 1
ATOM 4776 C C . PRO A 1 632 ? 0.022 -11.203 -19.346 1.00 81.31 632 PRO A C 1
ATOM 4778 O O . PRO A 1 632 ? 0.953 -11.816 -19.868 1.00 81.31 632 PRO A O 1
ATOM 4781 N N . VAL A 1 633 ? -0.561 -11.627 -18.220 1.00 81.25 633 VAL A N 1
ATOM 4782 C CA . VAL A 1 633 ? -0.148 -12.803 -17.446 1.00 81.25 633 VAL A CA 1
ATOM 4783 C C . VAL A 1 633 ? -1.077 -13.972 -17.740 1.00 81.25 633 VAL A C 1
ATOM 4785 O O . VAL A 1 633 ? -0.622 -15.043 -18.147 1.00 81.25 633 VAL A O 1
ATOM 4788 N N . VAL A 1 634 ? -2.379 -13.764 -17.560 1.00 84.31 634 VAL A N 1
ATOM 4789 C CA . VAL A 1 634 ? -3.418 -14.760 -17.816 1.00 84.31 634 VAL A CA 1
ATOM 4790 C C . VAL A 1 634 ? -4.332 -14.205 -18.901 1.00 84.31 634 VAL A C 1
ATOM 4792 O O . VAL A 1 634 ? -4.857 -13.114 -18.744 1.00 84.31 634 VAL A O 1
ATOM 4795 N N . PRO A 1 635 ? -4.569 -14.916 -20.012 1.00 85.00 635 PRO A N 1
ATOM 4796 C CA . PRO A 1 635 ? -5.519 -14.441 -21.002 1.00 85.00 635 PRO A CA 1
ATOM 4797 C C . PRO A 1 635 ? -6.918 -14.385 -20.414 1.00 85.00 635 PRO A C 1
ATOM 4799 O O . PRO A 1 635 ? -7.395 -15.379 -19.861 1.00 85.00 635 PRO A O 1
ATOM 4802 N N . TYR A 1 636 ? -7.631 -13.294 -20.680 1.00 90.38 636 TYR A N 1
ATOM 4803 C CA . TYR A 1 636 ? -9.032 -13.156 -20.281 1.00 90.38 636 TYR A CA 1
ATOM 4804 C C . TYR A 1 636 ? -9.941 -14.271 -20.830 1.00 90.38 636 TYR A C 1
ATOM 4806 O O . TYR A 1 636 ? -10.969 -14.591 -20.230 1.00 90.38 636 TYR A O 1
ATOM 4814 N N . THR A 1 637 ? -9.529 -14.932 -21.921 1.00 88.38 637 THR A N 1
ATOM 4815 C CA . THR A 1 637 ? -10.208 -16.113 -22.475 1.00 88.38 637 THR A CA 1
ATOM 4816 C C . THR A 1 637 ? -10.321 -17.262 -21.470 1.00 88.38 637 THR A C 1
ATOM 4818 O O . THR A 1 637 ? -11.272 -18.030 -21.548 1.00 88.38 637 THR A O 1
ATOM 4821 N N . GLN A 1 638 ? -9.438 -17.361 -20.472 1.00 93.94 638 GLN A N 1
ATOM 4822 C CA . GLN A 1 638 ? -9.567 -18.329 -19.375 1.00 93.94 638 GLN A CA 1
ATOM 4823 C C . GLN A 1 638 ? -10.830 -18.103 -18.539 1.00 93.94 638 GLN A C 1
ATOM 4825 O O . GLN A 1 638 ? -11.496 -19.060 -18.146 1.00 93.94 638 GLN A O 1
ATOM 4830 N N . SER A 1 639 ? -11.188 -16.847 -18.276 1.00 95.62 639 SER A N 1
ATOM 4831 C CA . SER A 1 639 ? -12.429 -16.509 -17.575 1.00 95.62 639 SER A CA 1
ATOM 4832 C C . SER A 1 639 ? -13.660 -16.700 -18.457 1.00 95.62 639 SER A C 1
ATOM 4834 O O . SER A 1 639 ? -14.682 -17.165 -17.959 1.00 95.62 639 SER A O 1
ATOM 4836 N N . GLN A 1 640 ? -13.555 -16.424 -19.763 1.00 90.38 640 GLN A N 1
ATOM 4837 C CA . GLN A 1 640 ? -14.630 -16.735 -20.715 1.00 90.38 640 GLN A CA 1
ATOM 4838 C C . GLN A 1 640 ? -14.910 -18.241 -20.773 1.00 90.38 640 GLN A C 1
ATOM 4840 O O . GLN A 1 640 ? -16.060 -18.652 -20.676 1.00 90.38 640 GLN A O 1
ATOM 4845 N N . ILE A 1 641 ? -13.861 -19.071 -20.842 1.00 92.12 641 ILE A N 1
ATOM 4846 C CA . ILE A 1 641 ? -13.994 -20.533 -20.846 1.00 92.12 641 ILE A CA 1
ATOM 4847 C C . ILE A 1 641 ? -14.718 -21.015 -19.584 1.00 92.12 641 ILE A C 1
ATOM 4849 O O . ILE A 1 641 ? -15.638 -21.822 -19.694 1.00 92.12 641 ILE A O 1
ATOM 4853 N N . LEU A 1 642 ? -14.336 -20.529 -18.397 1.00 97.12 642 LEU A N 1
ATOM 4854 C CA . LEU A 1 642 ? -15.020 -20.909 -17.159 1.00 97.12 642 LEU A CA 1
ATOM 4855 C C . LEU A 1 642 ? -16.496 -20.493 -17.182 1.00 97.12 642 LEU A C 1
ATOM 4857 O O . LEU A 1 642 ? -17.360 -21.323 -16.908 1.00 97.12 642 LEU A O 1
ATOM 4861 N N . HIS A 1 643 ? -16.782 -19.242 -17.545 1.00 94.75 643 HIS A N 1
ATOM 4862 C CA . HIS A 1 643 ? -18.144 -18.717 -17.638 1.00 94.75 643 HIS A CA 1
ATOM 4863 C C . HIS A 1 643 ? -19.028 -19.561 -18.567 1.00 94.75 643 HIS A C 1
ATOM 4865 O O . HIS A 1 643 ? -20.089 -20.033 -18.158 1.00 94.75 643 HIS A O 1
ATOM 4871 N N . ASP A 1 644 ? -18.559 -19.821 -19.788 1.00 87.25 644 ASP A N 1
ATOM 4872 C CA . ASP A 1 644 ? -19.303 -20.586 -20.788 1.00 87.25 644 ASP A CA 1
ATOM 4873 C C . ASP A 1 644 ? -19.552 -22.027 -20.324 1.00 87.25 644 ASP A C 1
ATOM 4875 O O . ASP A 1 644 ? -20.631 -22.585 -20.540 1.00 87.25 644 ASP A O 1
ATOM 4879 N N . ARG A 1 645 ? -18.567 -22.643 -19.657 1.00 93.69 645 ARG A N 1
ATOM 4880 C CA . ARG A 1 645 ? -18.691 -24.004 -19.118 1.00 93.69 645 ARG A CA 1
ATOM 4881 C C . ARG A 1 645 ? -19.657 -24.076 -17.941 1.00 93.69 645 ARG A C 1
ATOM 4883 O O . ARG A 1 645 ? -20.427 -25.031 -17.881 1.00 93.69 645 ARG A O 1
ATOM 4890 N N . LEU A 1 646 ? -19.660 -23.078 -17.057 1.00 90.75 646 LEU A N 1
ATOM 4891 C CA . LEU A 1 646 ? -20.614 -22.981 -15.950 1.00 90.75 646 LEU A CA 1
ATOM 4892 C C . LEU A 1 646 ? -22.045 -22.860 -16.480 1.00 90.75 646 LEU A C 1
ATOM 4894 O O . LEU A 1 646 ? -22.901 -23.663 -16.110 1.00 90.75 646 LEU A O 1
ATOM 4898 N N . LEU A 1 647 ? -22.287 -21.944 -17.425 1.00 88.19 647 LEU A N 1
ATOM 4899 C CA . LEU A 1 647 ? -23.605 -21.790 -18.047 1.00 88.19 647 LEU A CA 1
ATOM 4900 C C . LEU A 1 647 ? -24.052 -23.070 -18.768 1.00 88.19 647 LEU A C 1
ATOM 4902 O O . LEU A 1 647 ? -25.201 -23.490 -18.627 1.00 88.19 647 LEU A O 1
ATOM 4906 N N . ALA A 1 648 ? -23.150 -23.725 -19.505 1.00 87.69 648 ALA A N 1
ATOM 4907 C CA . ALA A 1 648 ? -23.440 -24.999 -20.164 1.00 87.69 648 ALA A CA 1
ATOM 4908 C C . ALA A 1 648 ? -23.739 -26.134 -19.166 1.00 87.69 648 ALA A C 1
ATOM 4910 O O . ALA A 1 648 ? -24.523 -27.030 -19.478 1.00 87.69 648 ALA A O 1
ATOM 4911 N N . GLY A 1 649 ? -23.139 -26.084 -17.974 1.00 85.69 649 GLY A N 1
ATOM 4912 C CA . GLY A 1 649 ? -23.409 -26.981 -16.850 1.00 85.69 649 GLY A CA 1
ATOM 4913 C C . GLY A 1 649 ? -24.679 -26.647 -16.061 1.00 85.69 649 GLY A C 1
ATOM 4914 O O . GLY A 1 649 ? -25.024 -27.386 -15.145 1.00 85.69 649 GLY A O 1
ATOM 4915 N N . GLY A 1 650 ? -25.395 -25.571 -16.411 1.00 86.69 650 GLY A N 1
ATOM 4916 C CA . GLY A 1 650 ? -26.601 -25.123 -15.708 1.00 86.69 650 GLY A CA 1
ATOM 4917 C C . GLY A 1 650 ? -26.334 -24.288 -14.451 1.00 86.69 650 GLY A C 1
ATOM 4918 O O . GLY A 1 650 ? -27.257 -24.067 -13.672 1.00 86.69 650 GLY A O 1
ATOM 4919 N N . VAL A 1 651 ? -25.101 -23.815 -14.262 1.00 90.56 651 VAL A N 1
ATOM 4920 C CA . VAL A 1 651 ? -24.667 -23.027 -13.101 1.00 90.56 651 VAL A CA 1
ATOM 4921 C C . VAL A 1 651 ? -24.782 -21.536 -13.406 1.00 90.56 651 VAL A C 1
ATOM 4923 O O . VAL A 1 651 ? -24.405 -21.079 -14.487 1.00 90.56 651 VAL A O 1
ATOM 4926 N N . SER A 1 652 ? -25.285 -20.754 -12.448 1.00 88.81 652 SER A N 1
ATOM 4927 C CA . SER A 1 652 ? -25.355 -19.295 -12.583 1.00 88.81 652 SER A CA 1
ATOM 4928 C C . SER A 1 652 ? -23.950 -18.696 -12.634 1.00 88.81 652 SER A C 1
ATOM 4930 O O . SER A 1 652 ? -23.126 -18.933 -11.750 1.00 88.81 652 SER A O 1
ATOM 4932 N N . SER A 1 653 ? -23.671 -17.901 -13.661 1.00 90.19 653 SER A N 1
ATOM 4933 C CA . SER A 1 653 ? -22.385 -17.234 -13.814 1.00 90.19 653 SER A CA 1
ATOM 4934 C C . SER A 1 653 ? -22.577 -15.832 -14.375 1.00 90.19 653 SER A C 1
ATOM 4936 O O . SER A 1 653 ? -23.304 -15.637 -15.348 1.00 90.19 653 SER A O 1
ATOM 4938 N N . VAL A 1 654 ? -21.903 -14.857 -13.772 1.00 89.25 654 VAL A N 1
ATOM 4939 C CA . VAL A 1 654 ? -21.793 -13.482 -14.257 1.00 89.25 654 VAL A CA 1
ATOM 4940 C C . VAL A 1 654 ? -20.342 -13.244 -14.640 1.00 89.25 654 VAL A C 1
ATOM 4942 O O . VAL A 1 654 ? -19.459 -13.354 -13.793 1.00 89.25 654 VAL A O 1
ATOM 4945 N N . TYR A 1 655 ? -20.091 -12.898 -15.901 1.00 91.25 655 TYR A N 1
ATOM 4946 C CA . TYR A 1 655 ? -18.762 -12.521 -16.372 1.00 91.25 655 TYR A CA 1
ATOM 4947 C C . TYR A 1 655 ? -18.684 -11.018 -16.634 1.00 91.25 655 TYR A C 1
ATOM 4949 O O . TYR A 1 655 ? -19.488 -10.460 -17.382 1.00 91.25 655 TYR A O 1
ATOM 4957 N N . VAL A 1 656 ? -17.695 -10.370 -16.022 1.00 88.31 656 VAL A N 1
ATOM 4958 C CA . VAL A 1 656 ? -17.369 -8.962 -16.236 1.00 88.31 656 VAL A CA 1
ATOM 4959 C C . VAL A 1 656 ? -15.974 -8.867 -16.833 1.00 88.31 656 VAL A C 1
ATOM 4961 O O . VAL A 1 656 ? -14.960 -9.039 -16.154 1.00 88.31 656 VAL A O 1
ATOM 4964 N N . GLN A 1 657 ? -15.924 -8.561 -18.122 1.00 90.81 657 GLN A N 1
ATOM 4965 C CA . GLN A 1 657 ? -14.691 -8.132 -18.760 1.00 90.81 657 GLN A CA 1
ATOM 4966 C C . GLN A 1 657 ? -14.397 -6.689 -18.335 1.00 90.81 657 GLN A C 1
ATOM 4968 O O . GLN A 1 657 ? -15.263 -5.822 -18.430 1.00 90.81 657 GLN A O 1
ATOM 4973 N N . VAL A 1 658 ? -13.187 -6.447 -17.841 1.00 88.12 658 VAL A N 1
ATOM 4974 C CA . VAL A 1 658 ? -12.706 -5.119 -17.463 1.00 88.12 658 VAL A CA 1
ATOM 4975 C C . VAL A 1 658 ? -11.870 -4.588 -18.618 1.00 88.12 658 VAL A C 1
ATOM 4977 O O . VAL A 1 658 ? -10.711 -4.971 -18.787 1.00 88.12 658 VAL A O 1
ATOM 4980 N N . HIS A 1 659 ? -12.475 -3.729 -19.431 1.00 86.25 659 HIS A N 1
ATOM 4981 C CA . HIS A 1 659 ? -11.813 -3.082 -20.554 1.00 86.25 659 HIS A CA 1
ATOM 4982 C C . HIS A 1 659 ? -10.614 -2.275 -20.081 1.00 86.25 659 HIS A C 1
ATOM 4984 O O . HIS A 1 659 ? -10.699 -1.603 -19.056 1.00 86.25 659 HIS A O 1
ATOM 4990 N N . ASN A 1 660 ? -9.504 -2.352 -20.817 1.00 82.75 660 ASN A N 1
ATOM 4991 C CA . ASN A 1 660 ? -8.204 -1.775 -20.464 1.00 82.75 660 ASN A CA 1
ATOM 4992 C C . ASN A 1 660 ? -7.607 -2.322 -19.155 1.00 82.75 660 ASN A C 1
ATOM 4994 O O . ASN A 1 660 ? -6.608 -1.793 -18.672 1.00 82.75 660 ASN A O 1
ATOM 4998 N N . GLY A 1 661 ? -8.201 -3.346 -18.542 1.00 82.00 661 GLY A N 1
ATOM 4999 C CA . GLY A 1 661 ? -7.695 -3.938 -17.309 1.00 82.00 661 GLY A CA 1
ATOM 5000 C C . GLY A 1 661 ? -6.556 -4.916 -17.586 1.00 82.00 661 GLY A C 1
ATOM 5001 O O . GLY A 1 661 ? -6.690 -5.798 -18.425 1.00 82.00 661 GLY A O 1
ATOM 5002 N N . GLY A 1 662 ? -5.450 -4.791 -16.863 1.00 80.62 662 GLY A N 1
ATOM 5003 C CA . GLY A 1 662 ? -4.371 -5.774 -16.800 1.00 80.62 662 GLY A CA 1
ATOM 5004 C C . GLY A 1 662 ? -4.537 -6.781 -15.655 1.00 80.62 662 GLY A C 1
ATOM 5005 O O . GLY A 1 662 ? -5.611 -6.889 -15.054 1.00 80.62 662 GLY A O 1
ATOM 5006 N N . HIS A 1 663 ? -3.452 -7.487 -15.316 1.00 83.19 663 HIS A N 1
ATOM 5007 C CA . HIS A 1 663 ? -3.418 -8.438 -14.198 1.00 83.19 663 HIS A CA 1
ATOM 5008 C C . HIS A 1 663 ? -3.516 -7.706 -12.852 1.00 83.19 663 HIS A C 1
ATOM 5010 O O . HIS A 1 663 ? -2.570 -7.048 -12.421 1.00 83.19 663 HIS A O 1
ATOM 5016 N N . GLY A 1 664 ? -4.663 -7.811 -12.175 1.00 79.94 664 GLY A N 1
ATOM 5017 C CA . GLY A 1 664 ? -4.979 -6.960 -11.016 1.00 79.94 664 GLY A CA 1
ATOM 5018 C C . GLY A 1 664 ? -5.817 -5.724 -11.345 1.00 79.94 664 GLY A C 1
ATOM 5019 O O . GLY A 1 664 ? -5.943 -4.834 -10.506 1.00 79.94 664 GLY A O 1
ATOM 5020 N N . PHE A 1 665 ? -6.383 -5.660 -12.555 1.00 82.25 665 PHE A N 1
ATOM 5021 C CA . PHE A 1 665 ? -7.145 -4.527 -13.085 1.00 82.25 665 PHE A CA 1
ATOM 5022 C C . PHE A 1 665 ? -6.341 -3.225 -13.189 1.00 82.25 665 PHE A C 1
ATOM 5024 O O . PHE A 1 665 ? -6.916 -2.140 -13.173 1.00 82.25 665 PHE A O 1
ATOM 5031 N N . ASN A 1 666 ? -5.011 -3.277 -13.276 1.00 74.00 666 ASN A N 1
ATOM 5032 C CA . ASN A 1 666 ? -4.210 -2.089 -13.579 1.00 74.00 666 ASN A CA 1
ATOM 5033 C C . ASN A 1 666 ? -4.577 -1.558 -14.976 1.00 74.00 666 ASN A C 1
ATOM 5035 O O . ASN A 1 666 ? -4.717 -2.338 -15.909 1.00 74.00 666 ASN A O 1
ATOM 5039 N N . ALA A 1 667 ? -4.737 -0.248 -15.137 1.00 71.88 667 ALA A N 1
ATOM 5040 C CA . ALA A 1 667 ? -5.065 0.342 -16.435 1.00 71.88 667 ALA A CA 1
ATOM 5041 C C . ALA A 1 667 ? -3.930 0.144 -17.459 1.00 71.88 667 ALA A C 1
ATOM 5043 O O . ALA A 1 667 ? -2.771 0.451 -17.178 1.00 71.88 667 ALA A O 1
ATOM 5044 N N . ILE A 1 668 ? -4.269 -0.327 -18.661 1.00 72.56 668 ILE A N 1
ATOM 5045 C CA . ILE A 1 668 ? -3.371 -0.507 -19.805 1.00 72.56 668 ILE A CA 1
ATOM 5046 C C . ILE A 1 668 ? -4.014 0.156 -21.024 1.00 72.56 668 ILE A C 1
ATOM 5048 O O . ILE A 1 668 ? -5.074 -0.254 -21.480 1.00 72.56 668 ILE A O 1
ATOM 5052 N N . GLY A 1 669 ? -3.366 1.186 -21.572 1.00 63.91 669 GLY A N 1
ATOM 5053 C CA . GLY A 1 669 ? -3.829 1.870 -22.789 1.00 63.91 669 GLY A CA 1
ATOM 5054 C C . GLY A 1 669 ? -5.028 2.814 -22.609 1.00 63.91 669 GLY A C 1
ATOM 5055 O O . GLY A 1 669 ? -5.352 3.551 -23.537 1.00 63.91 669 GLY A O 1
ATOM 5056 N N . GLY A 1 670 ? -5.645 2.856 -21.426 1.00 73.06 670 GLY A N 1
ATOM 5057 C CA . GLY A 1 670 ? -6.761 3.744 -21.099 1.00 73.06 670 GLY A CA 1
ATOM 5058 C C . GLY A 1 670 ? -7.313 3.485 -19.692 1.00 73.06 670 GLY A C 1
ATOM 5059 O O . GLY A 1 670 ? -6.864 2.546 -19.032 1.00 73.06 670 GLY A O 1
ATOM 5060 N N . PRO A 1 671 ? -8.266 4.304 -19.203 1.00 63.03 671 PRO A N 1
ATOM 5061 C CA . PRO A 1 671 ? -8.954 4.026 -17.947 1.00 63.03 671 PRO A CA 1
ATOM 5062 C C . PRO A 1 671 ? -9.701 2.696 -18.044 1.00 63.03 671 PRO A C 1
ATOM 5064 O O . PRO A 1 671 ? -10.237 2.359 -19.103 1.00 63.03 671 PRO A O 1
ATOM 5067 N N . ILE A 1 672 ? -9.743 1.959 -16.936 1.00 72.69 672 ILE A N 1
ATOM 5068 C CA . ILE A 1 672 ? -10.483 0.703 -16.897 1.00 72.69 672 ILE A CA 1
ATOM 5069 C C . ILE A 1 672 ? -11.996 0.943 -16.895 1.00 72.69 672 ILE A C 1
ATOM 5071 O O . ILE A 1 672 ? -12.474 1.892 -16.268 1.00 72.69 672 ILE A O 1
ATOM 5075 N N . ASP A 1 673 ? -12.743 0.062 -17.552 1.00 73.94 673 ASP A N 1
ATOM 5076 C CA . ASP A 1 673 ? -14.207 0.041 -17.518 1.00 73.94 673 ASP A CA 1
ATOM 5077 C C . ASP A 1 673 ? -14.699 -1.398 -17.298 1.00 73.94 673 ASP A C 1
ATOM 5079 O O . ASP A 1 673 ? -14.424 -2.259 -18.132 1.00 73.94 673 ASP A O 1
ATOM 5083 N N . PRO A 1 674 ? -15.393 -1.705 -16.189 1.00 64.44 674 PRO A N 1
ATOM 5084 C CA . PRO A 1 674 ? -15.814 -0.789 -15.126 1.00 64.44 674 PRO A CA 1
ATOM 5085 C C . PRO A 1 674 ? -14.659 -0.225 -14.272 1.00 64.44 674 PRO A C 1
ATOM 5087 O O . PRO A 1 674 ? -13.657 -0.908 -14.059 1.00 64.44 674 PRO A O 1
ATOM 5090 N N . PRO A 1 675 ? -14.807 0.991 -13.701 1.00 66.25 675 PRO A N 1
ATOM 5091 C CA . PRO A 1 675 ? -13.840 1.545 -12.754 1.00 66.25 675 PRO A CA 1
ATOM 5092 C C . PRO A 1 675 ? -13.818 0.746 -11.444 1.00 66.25 675 PRO A C 1
ATOM 5094 O O . PRO A 1 675 ? -14.807 0.109 -11.076 1.00 66.25 675 PRO A O 1
ATOM 5097 N N . TYR A 1 676 ? -12.726 0.847 -10.678 1.00 70.62 676 TYR A N 1
ATOM 5098 C CA . TYR A 1 676 ? -12.541 0.114 -9.414 1.00 70.62 676 TYR A CA 1
ATOM 5099 C C . TYR A 1 676 ? -13.712 0.236 -8.433 1.00 70.62 676 TYR A C 1
ATOM 5101 O O . TYR A 1 676 ? -14.095 -0.754 -7.818 1.00 70.62 676 TYR A O 1
ATOM 5109 N N . ALA A 1 677 ? -14.315 1.421 -8.300 1.00 66.31 677 ALA A N 1
ATOM 5110 C CA . ALA A 1 677 ? -15.474 1.614 -7.428 1.00 66.31 677 ALA A CA 1
ATOM 5111 C C . ALA A 1 677 ? -16.676 0.757 -7.865 1.00 66.31 677 ALA A C 1
ATOM 5113 O O . ALA A 1 677 ? -17.380 0.188 -7.029 1.00 66.31 677 ALA A O 1
ATOM 5114 N N . THR A 1 678 ? -16.890 0.627 -9.176 1.00 71.31 678 THR A N 1
ATOM 5115 C CA . THR A 1 678 ? -17.926 -0.241 -9.738 1.00 71.31 678 THR A CA 1
ATOM 5116 C C . THR A 1 678 ? -17.551 -1.705 -9.559 1.00 71.31 678 THR A C 1
ATOM 5118 O O . THR A 1 678 ? -18.402 -2.470 -9.125 1.00 71.31 678 THR A O 1
ATOM 5121 N N . ILE A 1 679 ? -16.291 -2.089 -9.793 1.00 78.38 679 ILE A N 1
ATOM 5122 C CA . ILE A 1 679 ? -15.800 -3.451 -9.518 1.00 78.38 679 ILE A CA 1
ATOM 5123 C C . ILE A 1 679 ? -16.083 -3.831 -8.060 1.00 78.38 679 ILE A C 1
ATOM 5125 O O . ILE A 1 679 ? -16.716 -4.851 -7.796 1.00 78.38 679 ILE A O 1
ATOM 5129 N N . ALA A 1 680 ? -15.709 -2.970 -7.113 1.00 77.31 680 ALA A N 1
ATOM 5130 C CA . ALA A 1 680 ? -15.924 -3.213 -5.696 1.00 77.31 680 ALA A CA 1
ATOM 5131 C C . ALA A 1 680 ? -17.398 -3.307 -5.323 1.00 77.31 680 ALA A C 1
ATOM 5133 O O . ALA A 1 680 ? -17.806 -4.224 -4.611 1.00 77.31 680 ALA A O 1
ATOM 5134 N N . LYS A 1 681 ? -18.222 -2.399 -5.849 1.00 74.94 681 LYS A N 1
ATOM 5135 C CA . LYS A 1 681 ? -19.668 -2.449 -5.649 1.00 74.94 681 LYS A CA 1
ATOM 5136 C C . LYS A 1 681 ? -20.278 -3.735 -6.211 1.00 74.94 681 LYS A C 1
ATOM 5138 O O . LYS A 1 681 ? -21.159 -4.290 -5.561 1.00 74.94 681 LYS A O 1
ATOM 5143 N N . THR A 1 682 ? -19.816 -4.203 -7.369 1.00 78.06 682 THR A N 1
ATOM 5144 C CA . THR A 1 682 ? -20.273 -5.452 -7.989 1.00 78.06 682 THR A CA 1
ATOM 5145 C C . THR A 1 682 ? -19.907 -6.655 -7.128 1.00 78.06 682 THR A C 1
ATOM 5147 O O . THR A 1 682 ? -20.788 -7.447 -6.819 1.00 78.06 682 THR A O 1
ATOM 5150 N N . ILE A 1 683 ? -18.660 -6.753 -6.655 1.00 86.75 683 ILE A N 1
ATOM 5151 C CA . ILE A 1 683 ? -18.212 -7.845 -5.773 1.00 86.75 683 ILE A CA 1
ATOM 5152 C C . ILE A 1 683 ? -19.030 -7.875 -4.475 1.00 86.75 683 ILE A C 1
ATOM 5154 O O . ILE A 1 683 ? -19.605 -8.901 -4.119 1.00 86.75 683 ILE A O 1
ATOM 5158 N N . LEU A 1 684 ? -19.121 -6.739 -3.775 1.00 84.56 684 LEU A N 1
ATOM 5159 C CA . LEU A 1 684 ? -19.848 -6.651 -2.505 1.00 84.56 684 LEU A CA 1
ATOM 5160 C C . LEU A 1 684 ? -21.353 -6.896 -2.686 1.00 84.56 684 LEU A C 1
ATOM 5162 O O . LEU A 1 684 ? -21.983 -7.515 -1.835 1.00 84.56 684 LEU A O 1
ATOM 5166 N N . GLY A 1 685 ? -21.928 -6.402 -3.786 1.00 78.44 685 GLY A N 1
ATOM 5167 C CA . GLY A 1 685 ? -23.327 -6.632 -4.138 1.00 78.44 685 GLY A CA 1
ATOM 5168 C C . GLY A 1 685 ? -23.618 -8.099 -4.445 1.00 78.44 685 GLY A C 1
ATOM 5169 O O . GLY A 1 685 ? -24.656 -8.599 -4.031 1.00 78.44 685 GLY A O 1
ATOM 5170 N N . PHE A 1 686 ? -22.686 -8.795 -5.096 1.00 89.81 686 PHE A N 1
ATOM 5171 C CA . PHE A 1 686 ? -22.815 -10.218 -5.392 1.00 89.81 686 PHE A CA 1
ATOM 5172 C C . PHE A 1 686 ? -22.790 -11.065 -4.115 1.00 89.81 686 PHE A C 1
ATOM 5174 O O . PHE A 1 686 ? -23.628 -11.943 -3.947 1.00 89.81 686 PHE A O 1
ATOM 5181 N N . PHE A 1 687 ? -21.905 -10.764 -3.157 1.00 93.31 687 PHE A N 1
ATOM 5182 C CA . PHE A 1 687 ? -21.969 -11.419 -1.845 1.00 93.31 687 PHE A CA 1
ATOM 5183 C C . PHE A 1 687 ? -23.292 -11.141 -1.126 1.00 93.31 687 PHE A C 1
ATOM 5185 O O . PHE A 1 687 ? -23.899 -12.072 -0.603 1.00 93.31 687 PHE A O 1
ATOM 5192 N N . ASP A 1 688 ? -23.769 -9.891 -1.146 1.00 88.19 688 ASP A N 1
ATOM 5193 C CA . ASP A 1 688 ? -25.051 -9.526 -0.537 1.00 88.19 688 ASP A CA 1
ATOM 5194 C C . ASP A 1 688 ? -26.243 -10.257 -1.170 1.00 88.19 688 ASP A C 1
ATOM 5196 O O . ASP A 1 688 ? -27.175 -10.597 -0.454 1.00 88.19 688 ASP A O 1
ATOM 5200 N N . GLU A 1 689 ? -26.224 -10.521 -2.476 1.00 88.38 689 GLU A N 1
ATOM 5201 C CA . GLU A 1 689 ? -27.299 -11.243 -3.166 1.00 88.38 689 GLU A CA 1
ATOM 5202 C C . GLU A 1 689 ? -27.426 -12.701 -2.704 1.00 88.38 689 GLU A C 1
ATOM 5204 O O . GLU A 1 689 ? -28.539 -13.210 -2.582 1.00 88.38 689 GLU A O 1
ATOM 5209 N N . TYR A 1 690 ? -26.301 -13.369 -2.429 1.00 91.00 690 TYR A N 1
ATOM 5210 C CA . TYR A 1 690 ? -26.281 -14.812 -2.164 1.00 91.00 690 TYR A CA 1
ATOM 5211 C C . TYR A 1 690 ? -26.084 -15.194 -0.693 1.00 91.00 690 TYR A C 1
ATOM 5213 O O . TYR A 1 690 ? -26.310 -16.350 -0.335 1.00 91.00 690 TYR A O 1
ATOM 5221 N N . LEU A 1 691 ? -25.662 -14.263 0.167 1.00 92.81 691 LEU A N 1
ATOM 5222 C CA . LEU A 1 691 ? -25.345 -14.535 1.577 1.00 92.81 691 LEU A CA 1
ATOM 5223 C C . LEU A 1 691 ? -26.219 -13.760 2.578 1.00 92.81 691 LEU A C 1
ATOM 5225 O O . LEU A 1 691 ? -25.962 -13.829 3.787 1.00 92.81 691 LEU A O 1
ATOM 5229 N N . ARG A 1 692 ? -27.235 -13.015 2.132 1.00 84.25 692 ARG A N 1
ATOM 5230 C CA . ARG A 1 692 ? -28.119 -12.244 3.022 1.00 84.25 692 ARG A CA 1
ATOM 5231 C C . ARG A 1 692 ? -29.597 -12.544 2.859 1.00 84.25 692 ARG A C 1
ATOM 5233 O O . ARG A 1 692 ? -30.021 -12.931 1.753 1.00 84.25 692 ARG A O 1
#

Radius of gyration: 31.39 Å; chains: 1; bounding box: 69×92×96 Å